Protein AF-A0A938RMY2-F1 (afdb_monomer_lite)

Secondary structure (DSSP, 8-state):
----------------------------TTTTTT--SSSSS-----STT-TT--PPP-PPTT--TT---S-S-SSTTS--TT-----BTTBTTS--SS-TTTBTT-SS-SS--SHHHHHHHHHHHTT-SS--S-GGGSSSSS-PPP-HHHHHHHHHHHT-TT--S--B-----B-SSGGGSPTTEEEETTTTEEEEPTTSB-SSGGGBTTS-EETTEE--TTT-TTSSSSTT-----TTEEEEEETTEEEEEE-SSEE--SS-TTT-S-EETTSTTSSSSTT----PPTTEEEEEETTEEEEEEEPTTEE-SS--SSS-S-EESSTTTTT----PEEEEEEESSSSS-EEEEEEEE-SSEEEEEEEE--SSS---EEEEEEEE--TTEEEEEEEE--TT-EEEEE-SSSEEE-TT-EE-PPTTS-EEEEEEEPP---S--S--S---EEEEEEEEEEEEE---PPEEEEEEESGGG-

Sequence (477 aa):
MAAILSPGRRRILVLLALWLGAGTAHGGPCDLLGGDGDGDGICDDGSASGTVGDLPCSCPAGAPPECIAGCDDNCPWLANPTQLDVGRVGDPDLPDGIGDACQCHDASDDGRGNVLDSVLYARAAASLLPDLAAPGKCRGPGPAACDAGDVASLRAALATPAAPPVATCLASGACTASADCPAGIACDLAEELCAKNAGQACVQNDQCLSNGCCADVCADLETDVANCGACGFGCTNAHGTTSCLASECAPVCTGLWGDCDGHPEDGCDTSLETPSHCGACGVHCGPIPHAAETCAGGTCGISYCHGGWANCNAELGDGCEISLNSCGSAACCTSSALGSVAGDGPGCSAFASQSDRGETCFTAAFREDDSGCAPVAGLIELVAPADVNYNLYLTVPAGVTCQRWTGSFWTASASCASTNGMGIADKVRFVNAESCTPPGPGDLVDQTVSVSVEIRFNNGYGCGNWTLTASGGSGCY

pLDDT: mean 77.62, std 18.22, range [30.53, 97.88]

Radius of gyration: 55.14 Å; chains: 1; bounding box: 109×84×154 Å

Foldseek 3Di:
DDDDDDDDDDDDDDDDDDDDDDDDPPPDPQPPADAPLQPLQWHHRPDPLDPDDDDQFAADPPDDDPDGPDDRALQNNHRDNPNAQCQAQQGQRDGGSRHLRFGACCQQSPNGNDPVSLVVLVCQQVVNDPDTNHQLRLFAADNDRRHPVSSVVSVVSNVDNDDHRDTGNDHFFAACFQVREPPQWTQLNVVNGTAHEFQDFADFQVRHSCSACAPRTHDDCQWDQCAQLHHRLHAAAPAFDWTRHGSDIDADGDFQFDPQVPHRRNHRDDGCFQQCAQLHHRNHLPDFPQFDWTRPRSDIAGPAGHWQFACDPRDRRNHRVDGQAVQVPDDQPPAAEQEEEAFAAAAKDWDGKDWDGHKHKYKYKHKNPDQAQGWRKKKKKKADDQFFFKKKFKDWDPQKWKWWDAQDDIDTDPRQIFRYDRPRMTMMMITRHGDCPPGDRGDPDIDMIMMMMIIGTDGGHDDGIMMITMIHHRNRD

Structure (mmCIF, N/CA/C/O backbone):
data_AF-A0A938RMY2-F1
#
_entry.id   AF-A0A938RMY2-F1
#
loop_
_atom_site.group_PDB
_atom_site.id
_atom_site.type_symbol
_atom_site.label_atom_id
_atom_site.label_alt_id
_atom_site.label_comp_id
_atom_site.label_asym_id
_atom_site.label_entity_id
_atom_site.label_seq_id
_atom_site.pdbx_PDB_ins_code
_atom_site.Cartn_x
_atom_site.Cartn_y
_atom_site.Cartn_z
_atom_site.occupancy
_atom_site.B_iso_or_equiv
_atom_site.auth_seq_id
_atom_site.auth_comp_id
_atom_site.auth_asym_id
_atom_site.auth_atom_id
_atom_site.pdbx_PDB_model_num
ATOM 1 N N . MET A 1 1 ? -42.228 57.138 89.892 1.00 36.44 1 MET A N 1
ATOM 2 C CA . MET A 1 1 ? -43.683 57.385 89.780 1.00 36.44 1 MET A CA 1
ATOM 3 C C . MET A 1 1 ? -44.399 56.067 90.010 1.00 36.44 1 MET A C 1
ATOM 5 O O . MET A 1 1 ? -43.970 55.061 89.466 1.00 36.44 1 MET A O 1
ATOM 9 N N . ALA A 1 2 ? -45.378 56.069 90.910 1.00 35.31 2 ALA A N 1
ATOM 10 C CA . ALA A 1 2 ? -46.100 54.898 91.399 1.00 35.31 2 ALA A CA 1
ATOM 11 C C . ALA A 1 2 ? -47.224 54.437 90.450 1.00 35.31 2 ALA A C 1
ATOM 13 O O . ALA A 1 2 ? -47.779 55.284 89.757 1.00 35.31 2 ALA A O 1
ATOM 14 N N . ALA A 1 3 ? -47.561 53.136 90.499 1.00 34.19 3 ALA A N 1
ATOM 15 C CA . ALA A 1 3 ? -48.898 52.499 90.375 1.00 34.19 3 ALA A CA 1
ATOM 16 C C . ALA A 1 3 ? -48.711 51.031 89.897 1.00 34.19 3 ALA A C 1
ATOM 18 O O . ALA A 1 3 ? -48.125 50.831 88.842 1.00 34.19 3 ALA A O 1
ATOM 19 N N . ILE A 1 4 ? -48.924 49.964 90.688 1.00 37.88 4 ILE A N 1
ATOM 20 C CA . ILE A 1 4 ? -50.155 49.370 91.278 1.00 37.88 4 ILE A CA 1
ATOM 21 C C . ILE A 1 4 ? -50.743 48.236 90.392 1.00 37.88 4 ILE A C 1
ATOM 23 O O . ILE A 1 4 ? -51.273 48.527 89.329 1.00 37.88 4 ILE A O 1
ATOM 27 N N . LEU A 1 5 ? -50.701 46.996 90.943 1.00 33.34 5 LEU A N 1
ATOM 28 C CA . LEU A 1 5 ? -51.589 45.804 90.772 1.00 33.34 5 LEU A CA 1
ATOM 29 C C . LEU A 1 5 ? -51.667 45.161 89.358 1.00 33.34 5 LEU A C 1
ATOM 31 O O . LEU A 1 5 ? -51.777 45.865 88.373 1.00 33.34 5 LEU A O 1
ATOM 35 N N . SER A 1 6 ? -51.658 43.844 89.097 1.00 34.09 6 SER A N 1
ATOM 36 C CA . SER A 1 6 ? -52.100 42.622 89.801 1.00 34.09 6 SER A CA 1
ATOM 37 C C . SER A 1 6 ? -51.677 41.363 88.978 1.00 34.09 6 SER A C 1
ATOM 39 O O . SER A 1 6 ? -51.124 41.526 87.893 1.00 34.09 6 SER A O 1
ATOM 41 N N . PRO A 1 7 ? -51.888 40.110 89.449 1.00 49.94 7 PRO A N 1
ATOM 42 C CA . PRO A 1 7 ? -50.983 38.981 89.203 1.00 49.94 7 PRO A CA 1
ATOM 43 C C . PRO A 1 7 ? -51.453 37.971 88.138 1.00 49.94 7 PRO A C 1
ATOM 45 O O . PRO A 1 7 ? -52.642 37.699 87.998 1.00 49.94 7 PRO A O 1
ATOM 48 N N . GLY A 1 8 ? -50.508 37.311 87.461 1.00 35.19 8 GLY A N 1
ATOM 49 C CA . GLY A 1 8 ? -50.802 36.107 86.681 1.00 35.19 8 GLY A CA 1
ATOM 50 C C . GLY A 1 8 ? -49.629 35.609 85.837 1.00 35.19 8 GLY A C 1
ATOM 51 O O . GLY A 1 8 ? -49.133 36.337 84.989 1.00 35.19 8 GLY A O 1
ATOM 52 N N . ARG A 1 9 ? -49.282 34.325 86.019 1.00 35.19 9 ARG A N 1
ATOM 53 C CA . ARG A 1 9 ? -48.373 33.484 85.206 1.00 35.19 9 ARG A CA 1
ATOM 54 C C . ARG A 1 9 ? -46.876 33.596 85.521 1.00 35.19 9 ARG A C 1
ATOM 56 O O . ARG A 1 9 ? -46.133 34.352 84.911 1.00 35.19 9 ARG A O 1
ATOM 63 N N . ARG A 1 10 ? -46.406 32.720 86.418 1.00 32.88 10 ARG A N 1
ATOM 64 C CA . ARG A 1 10 ? -44.991 32.330 86.470 1.00 32.88 10 ARG A CA 1
ATOM 65 C C . ARG A 1 10 ? -44.716 31.340 85.337 1.00 32.88 10 ARG A C 1
ATOM 67 O O . ARG A 1 10 ? -45.159 30.198 85.398 1.00 32.88 10 ARG A O 1
ATOM 74 N N . ARG A 1 11 ? -43.966 31.777 84.327 1.00 36.78 11 ARG A N 1
ATOM 75 C CA . ARG A 1 11 ? -43.097 30.907 83.534 1.00 36.78 11 ARG A CA 1
ATOM 76 C C . ARG A 1 11 ? -41.657 31.369 83.751 1.00 36.78 11 ARG A C 1
ATOM 78 O O . ARG A 1 11 ? -41.362 32.534 83.531 1.00 36.78 11 ARG A O 1
ATOM 85 N N . ILE A 1 12 ? -40.830 30.395 84.132 1.00 36.03 12 ILE A N 1
ATOM 86 C CA . ILE A 1 12 ? -39.421 30.244 83.757 1.00 36.03 12 ILE A CA 1
ATOM 87 C C . ILE A 1 12 ? -38.434 31.219 84.426 1.00 36.03 12 ILE A C 1
ATOM 89 O O . ILE A 1 12 ? -38.373 32.399 84.101 1.00 36.03 12 ILE A O 1
ATOM 93 N N . LEU A 1 13 ? -37.572 30.667 85.288 1.00 30.53 13 LEU A N 1
ATOM 94 C CA . LEU A 1 13 ? -36.217 31.182 85.466 1.00 30.53 13 LEU A CA 1
ATOM 95 C C . LEU A 1 13 ? -35.256 30.139 84.886 1.00 30.53 13 LEU A C 1
ATOM 97 O O . LEU A 1 13 ? -35.052 29.073 85.462 1.00 30.53 13 LEU A O 1
ATOM 101 N N . VAL A 1 14 ? -34.742 30.456 83.700 1.00 33.69 14 VAL A N 1
ATOM 102 C CA . VAL A 1 14 ? -33.579 29.821 83.084 1.00 33.69 14 VAL A CA 1
ATOM 103 C C . VAL A 1 14 ? -32.361 30.202 83.923 1.00 33.69 14 VAL A C 1
ATOM 105 O O . VAL A 1 14 ? -32.101 31.389 84.114 1.00 33.69 14 VAL A O 1
ATOM 108 N N . LEU A 1 15 ? -31.606 29.215 84.398 1.00 34.75 15 LEU A N 1
ATOM 109 C CA . LEU A 1 15 ? -30.207 29.410 84.763 1.00 34.75 15 LEU A CA 1
ATOM 110 C C . LEU A 1 15 ? -29.370 28.952 83.571 1.00 34.75 15 LEU A C 1
ATOM 112 O O . LEU A 1 15 ? -29.216 27.761 83.320 1.00 34.75 15 LEU A O 1
ATOM 116 N N . LEU A 1 16 ? -28.895 29.942 82.811 1.00 33.47 16 LEU A N 1
ATOM 117 C CA . LEU A 1 16 ? -27.829 29.784 81.834 1.00 33.47 16 LEU A CA 1
ATOM 118 C C . LEU A 1 16 ? -26.563 29.336 82.571 1.00 33.47 16 LEU A C 1
ATOM 120 O O . LEU A 1 16 ? -26.047 30.075 83.410 1.00 33.47 16 LEU A O 1
ATOM 124 N N . ALA A 1 17 ? -26.019 28.190 82.179 1.00 33.41 17 ALA A N 1
ATOM 125 C CA . ALA A 1 17 ? -24.586 27.957 82.226 1.00 33.41 17 ALA A CA 1
ATOM 126 C C . ALA A 1 17 ? -24.102 27.910 80.773 1.00 33.41 17 ALA A C 1
ATOM 128 O O . ALA A 1 17 ? -24.421 26.987 80.028 1.00 33.41 17 ALA A O 1
ATOM 129 N N . LEU A 1 18 ? -23.391 28.963 80.363 1.00 34.62 18 LEU A N 1
ATOM 130 C CA . LEU A 1 18 ? -22.574 28.946 79.158 1.00 34.62 18 LEU A CA 1
ATOM 131 C C . LEU A 1 18 ? -21.463 27.910 79.343 1.00 34.62 18 LEU A C 1
ATOM 133 O O . LEU A 1 18 ? -20.702 28.011 80.305 1.00 34.62 18 LEU A O 1
ATOM 137 N N . TRP A 1 19 ? -21.289 27.025 78.366 1.00 30.80 19 TRP A N 1
ATOM 138 C CA . TRP A 1 19 ? -19.960 26.549 78.010 1.00 30.80 19 TRP A CA 1
ATOM 139 C C . TRP A 1 19 ? -19.817 26.489 76.492 1.00 30.80 19 TRP A C 1
ATOM 141 O O . TRP A 1 19 ? -20.725 26.081 75.771 1.00 30.80 19 TRP A O 1
ATOM 151 N N . LEU A 1 20 ? -18.693 27.040 76.044 1.00 34.53 20 LEU A N 1
ATOM 152 C CA . LEU A 1 20 ? -18.289 27.242 74.664 1.00 34.53 20 LEU A CA 1
ATOM 153 C C . LEU A 1 20 ? -18.069 25.912 73.945 1.00 34.53 20 LEU A C 1
ATOM 155 O O . LEU A 1 20 ? -17.573 24.953 74.530 1.00 34.53 20 LEU A O 1
ATOM 159 N N . GLY A 1 21 ? -18.364 25.919 72.645 1.00 41.84 21 GLY A N 1
ATOM 160 C CA . GLY A 1 21 ? -17.899 24.901 71.722 1.00 41.84 21 GLY A CA 1
ATOM 161 C C . GLY A 1 21 ? -16.374 24.805 71.728 1.00 41.84 21 GLY A C 1
ATOM 162 O O . GLY A 1 21 ? -15.668 25.762 71.417 1.00 41.84 21 GLY A O 1
ATOM 163 N N . ALA A 1 22 ? -15.902 23.611 72.043 1.00 34.72 22 ALA A N 1
ATOM 164 C CA . ALA A 1 22 ? -14.701 23.018 71.495 1.00 34.72 22 ALA A CA 1
ATOM 165 C C . ALA A 1 22 ? -15.103 21.583 71.149 1.00 34.72 22 ALA A C 1
ATOM 167 O O . ALA A 1 22 ? -15.713 20.907 71.977 1.00 34.72 22 ALA A O 1
ATOM 168 N N . GLY A 1 23 ? -14.843 21.160 69.912 1.00 41.19 23 GLY A N 1
ATOM 169 C CA . GLY A 1 23 ? -15.117 19.799 69.475 1.00 41.19 23 GLY A CA 1
ATOM 170 C C . GLY A 1 23 ? -14.395 18.819 70.388 1.00 41.19 23 GLY A C 1
ATOM 171 O O . GLY A 1 23 ? -13.168 18.756 70.395 1.00 41.19 23 GLY A O 1
ATOM 172 N N . THR A 1 24 ? -15.159 18.074 71.173 1.00 32.16 24 THR A N 1
ATOM 173 C CA . THR A 1 24 ? -14.698 16.818 71.735 1.00 32.16 24 THR A CA 1
ATOM 174 C C . THR A 1 24 ? -15.066 15.747 70.725 1.00 32.16 24 THR A C 1
ATOM 176 O O . THR A 1 24 ? -16.244 15.470 70.489 1.00 32.16 24 THR A O 1
ATOM 179 N N . ALA A 1 25 ? -14.035 15.171 70.107 1.00 39.41 25 ALA A N 1
ATOM 180 C CA . ALA A 1 25 ? -14.084 13.786 69.680 1.00 39.41 25 ALA A CA 1
ATOM 181 C C . ALA A 1 25 ? -14.622 12.984 70.874 1.00 39.41 25 ALA A C 1
ATOM 183 O O . ALA A 1 25 ? -13.937 12.838 71.887 1.00 39.41 25 ALA A O 1
ATOM 184 N N . HIS A 1 26 ? -15.896 12.606 70.813 1.00 31.86 26 HIS A N 1
ATOM 185 C CA . HIS A 1 26 ? -16.456 11.646 71.743 1.00 31.86 26 HIS A CA 1
ATOM 186 C C . HIS A 1 26 ? -16.104 10.287 71.168 1.00 31.86 26 HIS A C 1
ATOM 188 O O . HIS A 1 26 ? -16.822 9.768 70.321 1.00 31.86 26 HIS A O 1
ATOM 194 N N . GLY A 1 27 ? -14.974 9.755 71.628 1.00 40.28 27 GLY A N 1
ATOM 195 C CA . GLY A 1 27 ? -14.843 8.317 71.761 1.00 40.28 27 GLY A CA 1
ATOM 196 C C . GLY A 1 27 ? -16.042 7.819 72.556 1.00 40.28 27 GLY A C 1
ATOM 197 O O . GLY A 1 27 ? -16.184 8.143 73.741 1.00 40.28 27 GLY A O 1
ATOM 198 N N . GLY A 1 28 ? -16.969 7.161 71.863 1.00 48.75 28 GLY A N 1
ATOM 199 C CA . GLY A 1 28 ? -18.045 6.402 72.482 1.00 48.75 28 GLY A CA 1
ATOM 200 C C . GLY A 1 28 ? -17.489 5.146 73.169 1.00 48.75 28 GLY A C 1
ATOM 201 O O . GLY A 1 28 ? -16.284 4.896 73.124 1.00 48.75 28 GLY A O 1
ATOM 202 N N . PRO A 1 29 ? -18.341 4.332 73.812 1.00 53.81 29 PRO A N 1
ATOM 203 C CA . PRO A 1 29 ? -17.927 3.160 74.595 1.00 53.81 29 PRO A CA 1
ATOM 204 C C . PRO A 1 29 ? -17.116 2.108 73.813 1.00 53.81 29 PRO A C 1
ATOM 206 O O . PRO A 1 29 ? -16.476 1.266 74.439 1.00 53.81 29 PRO A O 1
ATOM 209 N N . CYS A 1 30 ? -17.126 2.162 72.477 1.00 54.09 30 CYS A N 1
ATOM 210 C CA . CYS A 1 30 ? -16.560 1.147 71.586 1.00 54.09 30 CYS A CA 1
ATOM 211 C C . CYS A 1 30 ? -15.071 1.348 71.224 1.00 54.09 30 CYS A C 1
ATOM 213 O O . CYS A 1 30 ? -14.484 0.492 70.567 1.00 54.09 30 CYS A O 1
ATOM 215 N N . ASP A 1 31 ? -14.417 2.418 71.698 1.00 54.34 31 ASP A N 1
ATOM 216 C CA . ASP A 1 31 ? -13.009 2.753 71.382 1.00 54.34 31 ASP A CA 1
ATOM 217 C C . ASP A 1 31 ? -11.965 1.705 71.848 1.00 54.34 31 ASP A C 1
ATOM 219 O O . ASP A 1 31 ? -10.776 1.833 71.549 1.00 54.34 31 ASP A O 1
ATOM 223 N N . LEU A 1 32 ? -12.377 0.674 72.597 1.00 48.69 32 LEU A N 1
ATOM 224 C CA . LEU A 1 32 ? -11.497 -0.374 73.132 1.00 48.69 32 LEU A CA 1
ATOM 225 C C . LEU A 1 32 ? -11.820 -1.797 72.636 1.00 48.69 32 LEU A C 1
ATOM 227 O O . LEU A 1 32 ? -11.118 -2.717 73.055 1.00 48.69 32 LEU A O 1
ATOM 231 N N . LEU A 1 33 ? -12.840 -1.986 71.783 1.00 51.50 33 LEU A N 1
ATOM 232 C CA . LEU A 1 33 ? -13.365 -3.322 71.437 1.00 51.50 33 LEU A CA 1
ATOM 233 C C . LEU A 1 33 ? -13.331 -3.686 69.943 1.00 51.50 33 LEU A C 1
ATOM 235 O O . LEU A 1 33 ? -13.163 -4.859 69.641 1.00 51.50 33 LEU A O 1
ATOM 239 N N . GLY A 1 34 ? -13.332 -2.727 69.018 1.00 54.81 34 GLY A N 1
ATOM 240 C CA . GLY A 1 34 ? -13.266 -3.053 67.584 1.00 54.81 34 GLY A CA 1
ATOM 241 C C . GLY A 1 34 ? -13.822 -1.968 66.671 1.00 54.81 34 GLY A C 1
ATOM 242 O O . GLY A 1 34 ? -13.344 -1.821 65.550 1.00 54.81 34 GLY A O 1
ATOM 243 N N . GLY A 1 35 ? -14.721 -1.138 67.200 1.00 59.66 35 GLY A N 1
ATOM 244 C CA . GLY A 1 35 ? -15.476 -0.154 66.431 1.00 59.66 35 GLY A CA 1
ATOM 245 C C . GLY A 1 35 ? -16.972 -0.455 66.507 1.00 59.66 35 GLY A C 1
ATOM 246 O O . GLY A 1 35 ? -17.384 -1.296 67.297 1.00 59.66 35 GLY A O 1
ATOM 247 N N . ASP A 1 36 ? -17.751 0.309 65.755 1.00 57.16 36 ASP A N 1
ATOM 248 C CA . ASP A 1 36 ? -19.144 0.046 65.376 1.00 57.16 36 ASP A CA 1
ATOM 249 C C . ASP A 1 36 ? -19.108 0.180 63.845 1.00 57.16 36 ASP A C 1
ATOM 251 O O . ASP A 1 36 ? -19.079 1.298 63.310 1.00 57.16 36 ASP A O 1
ATOM 255 N N . GLY A 1 37 ? -18.815 -0.936 63.170 1.00 52.16 37 GLY A N 1
ATOM 256 C CA . GLY A 1 37 ? -18.405 -0.963 61.765 1.00 52.16 37 GLY A CA 1
ATOM 257 C C . GLY A 1 37 ? -19.493 -0.537 60.778 1.00 52.16 37 GLY A C 1
ATOM 258 O O . GLY A 1 37 ? -19.170 0.019 59.722 1.00 52.16 37 GLY A O 1
ATOM 259 N N . ASP A 1 38 ? -20.760 -0.756 61.118 1.00 53.97 38 ASP A N 1
ATOM 260 C CA . ASP A 1 38 ? -21.934 -0.442 60.302 1.00 53.97 38 ASP A CA 1
ATOM 261 C C . ASP A 1 38 ? -22.772 0.731 60.856 1.00 53.97 38 ASP A C 1
ATOM 263 O O . ASP A 1 38 ? -23.611 1.284 60.136 1.00 53.97 38 ASP A O 1
ATOM 267 N N . GLY A 1 39 ? -22.448 1.224 62.054 1.00 52.41 39 GLY A N 1
ATOM 268 C CA . GLY A 1 39 ? -22.994 2.449 62.636 1.00 52.41 39 GLY A CA 1
ATOM 269 C C . GLY A 1 39 ? -24.364 2.256 63.279 1.00 52.41 39 GLY A C 1
ATOM 270 O O . GLY A 1 39 ? -25.152 3.212 63.333 1.00 52.41 39 GLY A O 1
ATOM 271 N N . ASP A 1 40 ? -24.674 1.035 63.701 1.00 54.16 40 ASP A N 1
ATOM 272 C CA . ASP A 1 40 ? -25.982 0.621 64.193 1.00 54.16 40 ASP A CA 1
ATOM 273 C C . ASP A 1 40 ? -26.161 0.874 65.714 1.00 54.16 40 ASP A C 1
ATOM 275 O O . ASP A 1 40 ? -27.286 0.909 66.234 1.00 54.16 40 ASP A O 1
ATOM 279 N N . GLY A 1 41 ? -25.061 1.190 66.408 1.00 56.25 41 GLY A N 1
ATOM 280 C CA . GLY A 1 41 ? -25.013 1.504 67.832 1.00 56.25 41 GLY A CA 1
ATOM 281 C C . GLY A 1 41 ? -24.593 0.346 68.743 1.00 56.25 41 GLY A C 1
ATOM 282 O O . GLY A 1 41 ? -24.631 0.534 69.968 1.00 56.25 41 GLY A O 1
ATOM 283 N N . ILE A 1 42 ? -24.184 -0.800 68.192 1.00 60.66 42 ILE A N 1
ATOM 284 C CA . ILE A 1 42 ? -23.609 -1.952 68.898 1.00 60.66 42 ILE A CA 1
ATOM 285 C C . ILE A 1 42 ? -22.091 -2.008 68.644 1.00 60.66 42 ILE A C 1
ATOM 287 O O . ILE A 1 42 ? -21.599 -1.648 67.583 1.00 60.66 42 ILE A O 1
ATOM 291 N N . CYS A 1 43 ? -21.301 -2.369 69.662 1.00 60.75 43 CYS A N 1
ATOM 292 C CA . CYS A 1 43 ? -19.841 -2.424 69.520 1.00 60.75 43 CYS A CA 1
ATOM 293 C C . CYS A 1 43 ? -19.398 -3.796 68.992 1.00 60.75 43 CYS A C 1
ATOM 295 O O . CYS A 1 43 ? -19.756 -4.800 69.602 1.00 60.75 43 CYS A O 1
ATOM 297 N N . ASP A 1 44 ? -18.512 -3.826 67.997 1.00 59.03 44 ASP A N 1
ATOM 298 C CA . ASP A 1 44 ? -17.818 -5.037 67.545 1.00 59.03 44 ASP A CA 1
ATOM 299 C C . ASP A 1 44 ? -16.925 -5.571 68.692 1.00 59.03 44 ASP A C 1
ATOM 301 O O . ASP A 1 44 ? -16.005 -4.862 69.114 1.00 59.03 44 ASP A O 1
ATOM 305 N N . ASP A 1 45 ? -17.155 -6.777 69.243 1.00 52.75 45 ASP A N 1
ATOM 306 C CA . ASP A 1 45 ? -16.390 -7.290 70.405 1.00 52.75 45 ASP A CA 1
ATOM 307 C C . ASP A 1 45 ? -15.038 -7.956 70.075 1.00 52.75 45 ASP A C 1
ATOM 309 O O . ASP A 1 45 ? -14.304 -8.396 70.972 1.00 52.75 45 ASP A O 1
ATOM 313 N N . GLY A 1 46 ? -14.671 -8.021 68.794 1.00 50.47 46 GLY A N 1
ATOM 314 C CA . GLY A 1 46 ? -13.391 -8.567 68.345 1.00 50.47 46 GLY A CA 1
ATOM 315 C C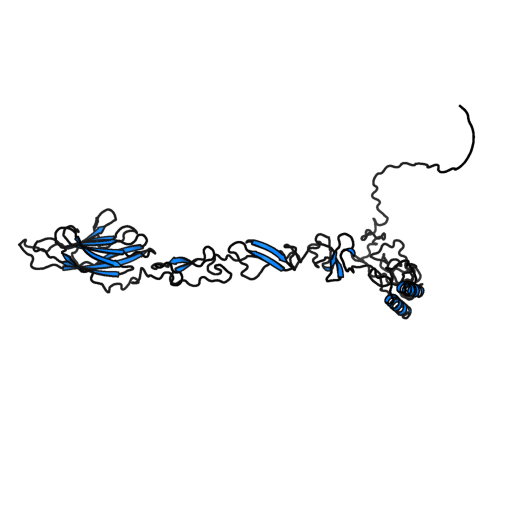 . GLY A 1 46 ? -13.263 -10.093 68.460 1.00 50.47 46 GLY A C 1
ATOM 316 O O . GLY A 1 46 ? -12.153 -10.623 68.304 1.00 50.47 46 GLY A O 1
ATOM 317 N N . SER A 1 47 ? -14.355 -10.832 68.691 1.00 50.16 47 SER A N 1
ATOM 318 C CA . SER A 1 47 ? -14.419 -12.245 68.313 1.00 50.16 47 SER A CA 1
ATOM 319 C C . SER A 1 47 ? -14.310 -12.365 66.781 1.00 50.16 47 SER A C 1
ATOM 321 O O . SER A 1 47 ? -14.548 -11.417 66.041 1.00 50.16 47 SER A O 1
ATOM 323 N N . ALA A 1 48 ? -13.822 -13.489 66.252 1.00 43.09 48 ALA A N 1
ATOM 324 C CA . ALA A 1 48 ? -13.533 -13.645 64.820 1.00 43.09 48 ALA A CA 1
ATOM 325 C C . ALA A 1 48 ? -14.799 -13.752 63.930 1.00 43.09 48 ALA A C 1
ATOM 327 O O . ALA A 1 48 ? -14.835 -14.599 63.038 1.00 43.09 48 ALA A O 1
ATOM 328 N N . SER A 1 49 ? -15.818 -12.920 64.167 1.00 49.94 49 SER A N 1
ATOM 329 C CA . SER A 1 49 ? -16.963 -12.705 63.278 1.00 49.94 49 SER A CA 1
ATOM 330 C C . SER A 1 49 ? -16.546 -11.992 61.982 1.00 49.94 49 SER A C 1
ATOM 332 O O . SER A 1 49 ? -17.145 -12.229 60.945 1.00 49.94 49 SER A O 1
ATOM 334 N N . GLY A 1 50 ? -15.407 -11.285 61.968 1.00 37.41 50 GLY A N 1
ATOM 335 C CA . GLY A 1 50 ? -14.804 -10.724 60.755 1.00 37.41 50 GLY A CA 1
ATOM 336 C C . GLY A 1 50 ? -15.524 -9.470 60.262 1.00 37.41 50 GLY A C 1
ATOM 337 O O . GLY A 1 50 ? -16.625 -9.158 60.675 1.00 37.41 50 GLY A O 1
ATOM 338 N N . THR A 1 51 ? -14.921 -8.750 59.319 1.00 45.97 51 THR A N 1
ATOM 339 C CA . THR A 1 51 ? -15.529 -7.587 58.641 1.00 45.97 51 THR A CA 1
ATOM 340 C C . THR A 1 51 ? -16.764 -7.934 57.781 1.00 45.97 51 THR A C 1
ATOM 342 O O . THR A 1 51 ? -17.248 -7.089 57.035 1.00 45.97 51 THR A O 1
ATOM 345 N N . VAL A 1 52 ? -17.246 -9.181 57.886 1.00 47.25 52 VAL A N 1
ATOM 346 C CA . VAL A 1 52 ? -18.549 -9.725 57.481 1.00 47.25 52 VAL A CA 1
ATOM 347 C C . VAL A 1 52 ? -18.878 -10.854 58.484 1.00 47.25 52 VAL A C 1
ATOM 349 O O . VAL A 1 52 ? -18.772 -12.040 58.162 1.00 47.25 52 VAL A O 1
ATOM 352 N N . GLY A 1 53 ? -19.173 -10.474 59.726 1.00 40.44 53 GLY A N 1
ATOM 353 C CA . GLY A 1 53 ? -20.060 -11.196 60.644 1.00 40.44 53 GLY A CA 1
ATOM 354 C C . GLY A 1 53 ? -21.449 -10.587 60.455 1.00 40.44 53 GLY A C 1
ATOM 355 O O . GLY A 1 53 ? -21.542 -9.435 60.071 1.00 40.44 53 GLY A O 1
ATOM 356 N N . ASP A 1 54 ? -22.572 -11.285 60.534 1.00 50.69 54 ASP A N 1
ATOM 357 C CA . ASP A 1 54 ? -22.905 -12.200 61.608 1.00 50.69 54 ASP A CA 1
ATOM 358 C C . ASP A 1 54 ? -23.828 -13.309 61.105 1.00 50.69 54 ASP A C 1
ATOM 360 O O . ASP A 1 54 ? -24.799 -13.092 60.373 1.00 50.69 54 ASP A O 1
ATOM 364 N N . LEU A 1 55 ? -23.532 -14.545 61.507 1.00 49.66 55 LEU A N 1
ATOM 365 C CA . LEU A 1 55 ? -24.554 -15.584 61.468 1.00 49.66 55 LEU A CA 1
ATOM 366 C C . LEU A 1 55 ? -25.692 -15.171 62.417 1.00 49.66 55 LEU A C 1
ATOM 368 O O . LEU A 1 55 ? -25.389 -14.641 63.486 1.00 49.66 55 LEU A O 1
ATOM 372 N N . PRO A 1 56 ? -26.966 -15.463 62.081 1.00 52.19 56 PRO A N 1
ATOM 373 C CA . PRO A 1 56 ? -28.078 -15.249 62.998 1.00 52.19 56 PRO A CA 1
ATOM 374 C C . PRO A 1 56 ? -27.736 -15.828 64.365 1.00 52.19 56 PRO A C 1
ATOM 376 O O . PRO A 1 56 ? -27.221 -16.955 64.445 1.00 52.19 56 PRO A O 1
ATOM 379 N N . CYS A 1 57 ? -28.011 -15.069 65.423 1.00 59.34 57 CYS A N 1
ATOM 380 C CA . CYS A 1 57 ? -27.757 -15.549 66.763 1.00 59.34 57 CYS A CA 1
ATOM 381 C C . CYS A 1 57 ? -28.486 -16.880 66.965 1.00 59.34 57 CYS A C 1
ATOM 383 O O . CYS A 1 57 ? -29.626 -17.062 66.552 1.00 59.34 57 CYS A O 1
ATOM 385 N N . SER A 1 58 ? -27.783 -17.873 67.513 1.00 58.56 58 SER A N 1
ATOM 386 C CA . SER A 1 58 ? -28.335 -19.221 67.657 1.00 58.56 58 SER A CA 1
ATOM 387 C C . SER A 1 58 ? -28.565 -19.546 69.127 1.00 58.56 58 SER A C 1
ATOM 389 O O . SER A 1 58 ? -27.658 -19.428 69.951 1.00 58.56 58 SER A O 1
ATOM 391 N N . CYS A 1 59 ? -29.781 -19.973 69.473 1.00 59.47 59 CYS A N 1
ATOM 392 C CA . CYS A 1 59 ? -30.113 -20.375 70.839 1.00 59.47 59 CYS A CA 1
ATOM 393 C C . CYS A 1 59 ? -29.939 -21.895 71.035 1.00 59.47 59 CYS A C 1
ATOM 395 O O . CYS A 1 59 ? -30.450 -22.694 70.240 1.00 59.47 59 CYS A O 1
ATOM 397 N N . PRO A 1 60 ? -29.286 -22.351 72.123 1.00 60.22 60 PRO A N 1
ATOM 398 C CA . PRO A 1 60 ? -29.346 -23.746 72.545 1.00 60.22 60 PRO A CA 1
ATOM 399 C C . PRO A 1 60 ? -30.779 -24.162 72.904 1.00 60.22 60 PRO A C 1
ATOM 401 O O . PRO A 1 60 ? -31.563 -23.376 73.438 1.00 60.22 60 PRO A O 1
ATOM 404 N N . ALA A 1 61 ? -31.117 -25.433 72.681 1.00 55.75 61 ALA A N 1
ATOM 405 C CA . ALA A 1 61 ? -32.440 -25.956 73.018 1.00 55.75 61 ALA A CA 1
ATOM 406 C C . ALA A 1 61 ? -32.737 -25.832 74.532 1.00 55.75 61 ALA A C 1
ATOM 408 O O . ALA A 1 61 ? -32.084 -26.486 75.347 1.00 55.75 61 ALA A O 1
ATOM 409 N N . GLY A 1 62 ? -33.756 -25.034 74.890 1.00 57.94 62 GLY A N 1
ATOM 410 C CA . GLY A 1 62 ? -34.247 -24.851 76.266 1.00 57.94 62 GLY A CA 1
ATOM 411 C C . GLY A 1 62 ? -33.800 -23.572 76.995 1.00 57.94 62 GLY A C 1
ATOM 412 O O . GLY A 1 62 ? -33.839 -23.558 78.226 1.00 57.94 62 GLY A O 1
ATOM 413 N N . ALA A 1 63 ? -33.358 -22.529 76.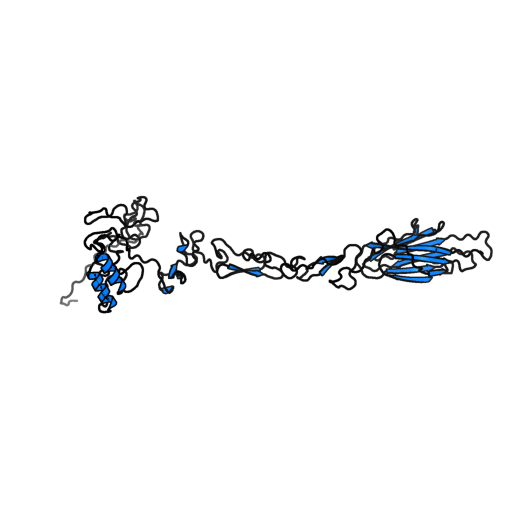285 1.00 56.28 63 ALA A N 1
ATOM 414 C CA . ALA A 1 63 ? -32.860 -21.284 76.883 1.00 56.28 63 ALA A CA 1
ATOM 415 C C . ALA A 1 63 ? -33.981 -20.301 77.361 1.00 56.28 63 ALA A C 1
ATOM 417 O O . ALA A 1 63 ? -34.954 -20.110 76.637 1.00 56.28 63 ALA A O 1
ATOM 418 N N . PRO A 1 64 ? -33.867 -19.692 78.569 1.00 53.84 64 PRO A N 1
ATOM 419 C CA . PRO A 1 64 ? -34.682 -18.563 79.088 1.00 53.84 64 PRO A CA 1
ATOM 420 C C . PRO A 1 64 ? -34.198 -17.144 78.642 1.00 53.84 64 PRO A C 1
ATOM 422 O O . PRO A 1 64 ? -33.232 -17.064 77.884 1.00 53.84 64 PRO A O 1
ATOM 425 N N . PRO A 1 65 ? -34.833 -16.032 79.096 1.00 46.56 65 PRO A N 1
ATOM 426 C CA . PRO A 1 65 ? -35.287 -14.893 78.272 1.00 46.56 65 PRO A CA 1
ATOM 427 C C . PRO A 1 65 ? -34.247 -13.825 77.870 1.00 46.56 65 PRO A C 1
ATOM 429 O O . PRO A 1 65 ? -34.616 -12.690 77.590 1.00 46.56 65 PRO A O 1
ATOM 432 N N . GLU A 1 66 ? -32.965 -14.163 77.790 1.00 52.50 66 GLU A N 1
ATOM 433 C CA . GLU A 1 66 ? -31.922 -13.231 77.329 1.00 52.50 66 GLU A CA 1
ATOM 434 C C . GLU A 1 66 ? -30.893 -13.907 76.404 1.00 52.50 66 GLU A C 1
ATOM 436 O O . GLU A 1 66 ? -29.716 -13.553 76.392 1.00 52.50 66 GLU A O 1
ATOM 441 N N . CYS A 1 67 ? -31.293 -14.953 75.677 1.00 51.81 67 CYS A N 1
ATOM 442 C CA . CYS A 1 67 ? -30.335 -15.805 74.979 1.00 51.81 67 CYS A CA 1
ATOM 443 C C . CYS A 1 67 ? -29.775 -15.184 73.687 1.00 51.81 67 CYS A C 1
ATOM 445 O O . CYS A 1 67 ? -30.446 -15.176 72.664 1.00 51.81 67 CYS A O 1
ATOM 447 N N . ILE A 1 68 ? -28.478 -14.862 73.708 1.00 54.78 68 ILE A N 1
ATOM 448 C CA . ILE A 1 68 ? -27.584 -14.723 72.548 1.00 54.78 68 ILE A CA 1
ATOM 449 C C . ILE A 1 68 ? -26.394 -15.677 72.777 1.00 54.78 68 ILE A C 1
ATOM 451 O O . ILE A 1 68 ? -25.856 -15.721 73.886 1.00 54.78 68 ILE A O 1
ATOM 455 N N . ALA A 1 69 ? -25.965 -16.470 71.784 1.00 52.44 69 ALA A N 1
ATOM 456 C CA . ALA A 1 69 ? -24.725 -17.248 71.901 1.00 52.44 69 ALA A CA 1
ATOM 457 C C . ALA A 1 69 ? -23.825 -17.105 70.661 1.00 52.44 69 ALA A C 1
ATOM 459 O O . ALA A 1 69 ? -24.071 -17.734 69.633 1.00 52.44 69 ALA A O 1
ATOM 460 N N . GLY A 1 70 ? -22.739 -16.336 70.827 1.00 52.47 70 GLY A N 1
ATOM 461 C CA . GLY A 1 70 ? -21.600 -16.235 69.903 1.00 52.47 70 GLY A CA 1
ATOM 462 C C . GLY A 1 70 ? -21.601 -15.068 68.902 1.00 52.47 70 GLY A C 1
ATOM 463 O O . GLY A 1 70 ? -20.782 -15.114 67.991 1.00 52.47 70 GLY A O 1
ATOM 464 N N . CYS A 1 71 ? -22.487 -14.082 69.056 1.00 57.19 71 CYS A N 1
ATOM 465 C CA . CYS A 1 71 ? -22.661 -12.864 68.240 1.00 57.19 71 CYS A CA 1
ATOM 466 C C . CYS A 1 71 ? -23.017 -11.700 69.184 1.00 57.19 71 CYS A C 1
ATOM 468 O O . CYS A 1 71 ? -23.540 -11.967 70.270 1.00 57.19 71 CYS A O 1
ATOM 470 N N . ASP A 1 72 ? -22.769 -10.453 68.782 1.00 62.72 72 ASP A N 1
ATOM 471 C CA . ASP A 1 72 ? -23.137 -9.257 69.562 1.00 62.72 72 ASP A CA 1
ATOM 472 C C . ASP A 1 72 ? -24.417 -8.574 69.058 1.00 62.72 72 ASP A C 1
ATOM 474 O O . ASP A 1 72 ? -25.044 -7.843 69.827 1.00 62.72 72 ASP A O 1
ATOM 478 N N . ASP A 1 73 ? -24.822 -8.854 67.811 1.00 67.50 73 ASP A N 1
ATOM 479 C CA . ASP A 1 73 ? -25.983 -8.250 67.158 1.00 67.50 73 ASP A CA 1
ATOM 480 C C . ASP A 1 73 ? -27.003 -9.289 66.633 1.00 67.50 73 ASP A C 1
ATOM 482 O O . ASP A 1 73 ? -26.709 -10.129 65.778 1.00 67.50 73 ASP A O 1
ATOM 486 N N . ASN A 1 74 ? -28.236 -9.234 67.153 1.00 71.44 74 ASN A N 1
ATOM 487 C CA . ASN A 1 74 ? -29.378 -10.044 66.726 1.00 71.44 74 ASN A CA 1
ATOM 488 C C . ASN A 1 74 ? -30.214 -9.412 65.593 1.00 71.44 74 ASN A C 1
ATOM 490 O O . ASN A 1 74 ? -31.148 -10.058 65.108 1.00 71.44 74 ASN A O 1
ATOM 494 N N . CYS A 1 75 ? -29.863 -8.209 65.120 1.00 71.88 75 CYS A N 1
ATOM 495 C CA . CYS A 1 75 ? -30.332 -7.609 63.871 1.00 71.88 75 CYS A CA 1
ATOM 496 C C . CYS A 1 75 ? -29.177 -6.977 63.073 1.00 71.88 75 CYS A C 1
ATOM 498 O O . CYS A 1 75 ? -29.175 -5.757 62.928 1.00 71.88 75 CYS A O 1
ATOM 500 N N . PRO A 1 76 ? -28.339 -7.801 62.399 1.00 64.31 76 PRO A N 1
ATOM 501 C CA . PRO A 1 76 ? -27.014 -7.440 61.841 1.00 64.31 76 PRO A CA 1
ATOM 502 C C . PRO A 1 76 ? -26.942 -6.304 60.813 1.00 64.31 76 PRO A C 1
ATOM 504 O O . PRO A 1 76 ? -25.929 -6.088 60.161 1.00 64.31 76 PRO A O 1
ATOM 507 N N . TRP A 1 77 ? -28.076 -5.700 60.498 1.00 58.41 77 TRP A N 1
ATOM 508 C CA . TRP A 1 77 ? -28.226 -4.740 59.420 1.00 58.41 77 TRP A CA 1
ATOM 509 C C . TRP A 1 77 ? -29.264 -3.659 59.770 1.00 58.41 77 TRP A C 1
ATOM 511 O O . TRP A 1 77 ? -29.693 -2.899 58.895 1.00 58.41 77 TRP A O 1
ATOM 521 N N . LEU A 1 78 ? -29.760 -3.634 61.014 1.00 66.00 78 LEU A N 1
ATOM 522 C CA . LEU A 1 78 ? -30.777 -2.695 61.469 1.00 66.00 78 LEU A CA 1
ATOM 523 C C . LEU A 1 78 ? -30.529 -2.295 62.924 1.00 66.00 78 LEU A C 1
ATOM 525 O O . LEU A 1 78 ? -30.832 -3.062 63.830 1.00 66.00 78 LEU A O 1
ATOM 529 N N . ALA A 1 79 ? -30.162 -1.025 63.111 1.00 63.44 79 ALA A N 1
ATOM 530 C CA . ALA A 1 79 ? -29.927 -0.406 64.411 1.00 63.44 79 ALA A CA 1
ATOM 531 C C . ALA A 1 79 ? -30.983 -0.773 65.465 1.00 63.44 79 ALA A C 1
ATOM 533 O O . ALA A 1 79 ? -32.134 -0.312 65.432 1.00 63.44 79 ALA A O 1
ATOM 534 N N . ASN A 1 80 ? -30.559 -1.551 66.452 1.00 68.88 80 ASN A N 1
ATOM 535 C CA . ASN A 1 80 ? -31.379 -2.021 67.561 1.00 68.88 80 ASN A CA 1
ATOM 536 C C . ASN A 1 80 ? -30.569 -2.007 68.877 1.00 68.88 80 ASN A C 1
ATOM 538 O O . ASN A 1 80 ? -30.340 -3.051 69.488 1.00 68.88 80 ASN A O 1
ATOM 542 N N . PRO A 1 81 ? -30.225 -0.820 69.421 1.00 67.94 81 PRO A N 1
ATOM 543 C CA . PRO A 1 81 ? -29.315 -0.680 70.570 1.00 67.94 81 PRO A CA 1
ATOM 544 C C . PRO A 1 81 ? -29.696 -1.463 71.839 1.00 67.94 81 PRO A C 1
ATOM 546 O O . PRO A 1 81 ? -28.907 -1.583 72.773 1.00 67.94 81 PRO A O 1
ATOM 549 N N . THR A 1 82 ? -30.945 -1.922 71.932 1.00 73.94 82 THR A N 1
ATOM 550 C CA . THR A 1 82 ? -31.466 -2.694 73.061 1.00 73.94 82 THR A CA 1
ATOM 551 C C . THR A 1 82 ? -31.329 -4.203 72.895 1.00 73.94 82 THR A C 1
ATOM 553 O O . THR A 1 82 ? -31.558 -4.901 73.880 1.00 73.94 82 THR A O 1
ATOM 556 N N . GLN A 1 83 ? -31.019 -4.695 71.688 1.00 72.94 83 GLN A N 1
ATOM 557 C CA . GLN A 1 83 ? -30.882 -6.121 71.364 1.00 72.94 83 GLN A CA 1
ATOM 558 C C . GLN A 1 83 ? -32.082 -6.956 71.849 1.00 72.94 83 GLN A C 1
ATOM 560 O O . GLN A 1 83 ? -31.943 -8.092 72.298 1.00 72.94 83 GLN A O 1
ATOM 565 N N . LEU A 1 84 ? -33.286 -6.368 71.815 1.00 82.06 84 LEU A N 1
ATOM 566 C CA . LEU A 1 84 ? -34.496 -7.032 72.296 1.00 82.06 84 LEU A CA 1
ATOM 567 C C . LEU A 1 84 ? -34.874 -8.158 71.335 1.00 82.06 84 LEU A C 1
ATOM 569 O O . LEU A 1 84 ? -34.928 -7.941 70.129 1.00 82.06 84 LEU A O 1
ATOM 573 N N . ASP A 1 85 ? -35.133 -9.328 71.900 1.00 79.50 85 ASP A N 1
ATOM 574 C CA . ASP A 1 85 ? -35.657 -10.517 71.231 1.00 79.50 85 ASP A CA 1
ATOM 575 C C . ASP A 1 85 ? -36.654 -11.144 72.209 1.00 79.50 85 ASP A C 1
ATOM 577 O O . ASP A 1 85 ? -36.285 -11.871 73.134 1.00 79.50 85 ASP A O 1
ATOM 581 N N . VAL A 1 86 ? -37.910 -10.709 72.122 1.00 81.62 86 VAL A N 1
ATOM 582 C CA . VAL A 1 86 ? -38.971 -11.097 73.061 1.00 81.62 86 VAL A CA 1
ATOM 583 C C . VAL A 1 86 ? -39.606 -12.423 72.652 1.00 81.62 86 VAL A C 1
ATOM 585 O O . VAL A 1 86 ? -40.106 -13.154 73.517 1.00 81.62 86 VAL A O 1
ATOM 588 N N . GLY A 1 87 ? -39.622 -12.730 71.357 1.00 77.06 87 GLY A N 1
ATOM 589 C CA . GLY A 1 87 ? -40.340 -13.877 70.842 1.00 77.06 87 GLY A CA 1
ATOM 590 C C . GLY A 1 87 ? -40.047 -14.209 69.385 1.00 77.06 87 GLY A C 1
ATOM 591 O O . GLY A 1 87 ? -39.598 -13.401 68.577 1.00 77.06 87 GLY A O 1
ATOM 592 N N . ARG A 1 88 ? -40.408 -15.441 69.030 1.00 77.50 88 ARG A N 1
ATOM 593 C CA . ARG A 1 88 ? -40.263 -15.975 67.680 1.00 77.50 88 ARG A CA 1
ATOM 594 C C . ARG A 1 88 ? -41.583 -16.191 66.984 1.00 77.50 88 ARG A C 1
ATOM 596 O O . ARG A 1 88 ? -42.642 -16.365 67.596 1.00 77.50 88 ARG A O 1
ATOM 603 N N . VAL A 1 89 ? -41.490 -16.360 65.674 1.00 76.44 89 VAL A N 1
ATOM 604 C CA . VAL A 1 89 ? -42.600 -16.892 64.889 1.00 76.44 89 VAL A CA 1
ATOM 605 C C . VAL A 1 89 ? -42.935 -18.311 65.364 1.00 76.44 89 VAL A C 1
ATOM 607 O O . VAL A 1 89 ? -42.097 -19.219 65.358 1.00 76.44 89 VAL A O 1
ATOM 610 N N . GLY A 1 90 ? -44.187 -18.513 65.775 1.00 72.44 90 GLY A N 1
ATOM 611 C CA . GLY A 1 90 ? -44.686 -19.819 66.219 1.00 72.44 90 GLY A CA 1
ATOM 612 C C . GLY A 1 90 ? -44.592 -20.081 67.724 1.00 72.44 90 GLY A C 1
ATOM 613 O O . GLY A 1 90 ? -45.318 -20.944 68.215 1.00 72.44 90 GLY A O 1
ATOM 614 N N . ASP A 1 91 ? -43.765 -19.325 68.449 1.00 74.38 91 ASP A N 1
ATOM 615 C CA . ASP A 1 91 ? -43.666 -19.381 69.910 1.00 74.38 91 ASP A CA 1
ATOM 616 C C . ASP A 1 91 ? -43.385 -17.969 70.468 1.00 74.38 91 ASP A C 1
ATOM 618 O O . ASP A 1 91 ? -42.240 -17.592 70.702 1.00 74.38 91 ASP A O 1
ATOM 622 N N . PRO A 1 92 ? -44.427 -17.136 70.630 1.00 71.00 92 PRO A N 1
ATOM 623 C CA . PRO A 1 92 ? -44.294 -15.691 70.853 1.00 71.00 92 PRO A CA 1
ATOM 624 C C . PRO A 1 92 ? -43.728 -15.296 72.220 1.00 71.00 92 PRO A C 1
ATOM 626 O O . PRO A 1 92 ? -43.643 -14.114 72.533 1.00 71.00 92 PRO A O 1
ATOM 629 N N . ASP A 1 93 ? -43.409 -16.272 73.062 1.00 77.19 93 ASP A N 1
ATOM 630 C CA . ASP A 1 93 ? -42.775 -16.071 74.362 1.00 77.19 93 ASP A CA 1
ATOM 631 C C . ASP A 1 93 ? -41.357 -16.667 74.409 1.00 77.19 93 ASP A C 1
ATOM 633 O O . ASP A 1 93 ? -40.724 -16.649 75.468 1.00 77.19 93 ASP A O 1
ATOM 637 N N . LEU A 1 94 ? -40.870 -17.222 73.292 1.00 74.81 94 LEU A N 1
ATOM 638 C CA . LEU A 1 94 ? -39.534 -17.797 73.179 1.00 74.81 94 LEU A CA 1
ATOM 639 C C . LEU A 1 94 ? -38.676 -17.002 72.187 1.00 74.81 94 LEU A C 1
ATOM 641 O O . LEU A 1 94 ? -39.005 -16.991 71.005 1.00 74.81 94 LEU A O 1
ATOM 645 N N . PRO A 1 95 ? -37.558 -16.416 72.633 1.00 76.06 95 PRO A N 1
ATOM 646 C CA . PRO A 1 95 ? -36.546 -15.827 71.755 1.00 76.06 95 PRO A CA 1
ATOM 647 C C . PRO A 1 95 ? -35.943 -16.863 70.787 1.00 76.06 95 PRO A C 1
ATOM 649 O O . PRO A 1 95 ? -35.841 -18.049 71.137 1.00 76.06 95 PRO A O 1
ATOM 652 N N . ASP A 1 96 ? -35.532 -16.446 69.585 1.00 69.31 96 ASP A N 1
ATOM 653 C CA . ASP A 1 96 ? -34.871 -17.319 68.594 1.00 69.31 96 ASP A CA 1
ATOM 654 C C . ASP A 1 96 ? -33.530 -16.819 68.052 1.00 69.31 96 ASP A C 1
ATOM 656 O O . ASP A 1 96 ? -32.929 -17.499 67.215 1.00 69.31 96 ASP A O 1
ATOM 660 N N . GLY A 1 97 ? -33.034 -15.705 68.586 1.00 72.50 97 GLY A N 1
ATOM 661 C CA . GLY A 1 97 ? -31.811 -15.047 68.158 1.00 72.50 97 GLY A CA 1
ATOM 662 C C . GLY A 1 97 ? -32.004 -14.109 66.966 1.00 72.50 97 GLY A C 1
ATOM 663 O O . GLY A 1 97 ? -31.016 -13.614 66.427 1.00 72.50 97 GLY A O 1
ATOM 664 N N . ILE A 1 98 ? -33.247 -13.842 66.557 1.00 76.25 98 ILE A N 1
ATOM 665 C CA . ILE A 1 98 ? -33.588 -12.756 65.639 1.00 76.25 98 ILE A CA 1
ATOM 666 C C . ILE A 1 98 ? -34.239 -11.644 66.459 1.00 76.25 98 ILE A C 1
ATOM 668 O O . ILE A 1 98 ? -35.289 -11.842 67.062 1.00 76.25 98 ILE A O 1
ATOM 672 N N . GLY A 1 99 ? -33.631 -10.460 66.471 1.00 79.38 99 GLY A N 1
ATOM 673 C CA . GLY A 1 99 ? -34.132 -9.337 67.254 1.00 79.38 99 GLY A CA 1
ATOM 674 C C . GLY A 1 99 ? -35.484 -8.820 66.764 1.00 79.38 99 GLY A C 1
ATOM 675 O O . GLY A 1 99 ? -35.789 -8.822 65.567 1.00 79.38 99 GLY A O 1
ATOM 676 N N . ASP A 1 100 ? -36.269 -8.273 67.691 1.00 80.50 100 ASP A N 1
ATOM 677 C CA . ASP A 1 100 ? -37.606 -7.722 67.447 1.00 80.50 100 ASP A CA 1
ATOM 678 C C . ASP A 1 100 ? -37.599 -6.714 66.289 1.00 80.50 100 ASP A C 1
ATOM 680 O O . ASP A 1 100 ? -38.551 -6.625 65.516 1.00 80.50 100 ASP A O 1
ATOM 684 N N . ALA A 1 101 ? -36.507 -5.956 66.135 1.00 76.88 101 ALA A N 1
ATOM 685 C CA . ALA A 1 101 ? -36.359 -4.931 65.108 1.00 76.88 101 ALA A CA 1
ATOM 686 C C . ALA A 1 101 ? -36.391 -5.503 63.678 1.00 76.88 101 ALA A C 1
ATOM 688 O O . ALA A 1 101 ? -36.923 -4.855 62.777 1.00 76.88 101 ALA A O 1
ATOM 689 N N . CYS A 1 102 ? -35.882 -6.716 63.473 1.00 73.19 102 CYS A N 1
ATOM 690 C CA . CYS A 1 102 ? -35.735 -7.360 62.170 1.00 73.19 102 CYS A CA 1
ATOM 691 C C . CYS A 1 102 ? -36.545 -8.660 62.042 1.00 73.19 102 CYS A C 1
ATOM 693 O O . CYS A 1 102 ? -36.499 -9.304 60.989 1.00 73.19 102 CYS A O 1
ATOM 695 N N . GLN A 1 103 ? -37.300 -9.035 63.075 1.00 79.62 103 GLN A N 1
ATOM 696 C CA . GLN A 1 103 ? -38.128 -10.232 63.085 1.00 79.62 103 GLN A CA 1
ATOM 697 C C . GLN A 1 103 ? -39.251 -10.133 62.046 1.00 79.62 103 GLN A C 1
ATOM 699 O O . GLN A 1 103 ? -40.040 -9.182 62.030 1.00 79.62 103 GLN A O 1
ATOM 704 N N . CYS A 1 104 ? -39.337 -11.127 61.159 1.00 77.44 104 CYS A N 1
ATOM 705 C CA . CYS A 1 104 ? -40.493 -11.249 60.284 1.00 77.44 104 CYS A CA 1
ATOM 706 C C . CYS A 1 104 ? -41.717 -11.761 61.034 1.00 77.44 104 CYS A C 1
ATOM 708 O O . CYS A 1 104 ? -41.656 -12.433 62.056 1.00 77.44 104 CYS A O 1
ATOM 710 N N . HIS A 1 105 ? -42.856 -11.531 60.408 1.00 77.81 105 HIS A N 1
ATOM 711 C CA . HIS A 1 105 ? -44.173 -11.904 60.864 1.00 77.81 105 HIS A CA 1
ATOM 712 C C . HIS A 1 105 ? -44.684 -11.167 62.119 1.00 77.81 105 HIS A C 1
ATOM 714 O O . HIS A 1 105 ? -45.626 -11.643 62.749 1.00 77.81 105 HIS A O 1
ATOM 720 N N . ASP A 1 106 ? -44.142 -9.982 62.418 1.00 81.44 106 ASP A N 1
ATOM 721 C CA . ASP A 1 106 ? -44.570 -9.094 63.509 1.00 81.44 106 ASP A CA 1
ATOM 722 C C . ASP A 1 106 ? -44.941 -7.701 62.970 1.00 81.44 106 ASP A C 1
ATOM 724 O O . ASP A 1 106 ? -44.135 -6.774 62.962 1.00 81.44 106 ASP A O 1
ATOM 728 N N . ALA A 1 107 ? -46.169 -7.531 62.469 1.00 77.31 107 ALA A N 1
ATOM 729 C CA . ALA A 1 107 ? -46.610 -6.195 62.030 1.00 77.31 107 ALA A CA 1
ATOM 730 C C . ALA A 1 107 ? -47.266 -5.380 63.137 1.00 77.31 107 ALA A C 1
ATOM 732 O O . ALA A 1 107 ? -47.621 -4.213 62.914 1.00 77.31 107 ALA A O 1
ATOM 733 N N . SER A 1 108 ? -47.485 -6.004 64.292 1.00 80.94 108 SER A N 1
ATOM 734 C CA . SER A 1 108 ? -47.893 -5.306 65.498 1.00 80.94 108 SER A CA 1
ATOM 735 C C . SER A 1 108 ? -46.734 -4.551 66.155 1.00 80.94 108 SER A C 1
ATOM 737 O O . SER A 1 108 ? -47.005 -3.601 66.891 1.00 80.94 108 SER A O 1
ATOM 739 N N . ASP A 1 109 ? -45.494 -4.895 65.786 1.00 81.25 109 ASP A N 1
ATOM 740 C CA . ASP A 1 109 ? -44.249 -4.344 66.325 1.00 81.25 109 ASP A CA 1
ATOM 741 C C . ASP A 1 109 ? -44.130 -4.599 67.837 1.00 81.25 109 ASP A C 1
ATOM 743 O O . ASP A 1 109 ? -43.675 -3.747 68.602 1.00 81.25 109 ASP A O 1
ATOM 747 N N . ASP A 1 110 ? -44.627 -5.757 68.283 1.00 82.56 110 ASP A N 1
ATOM 748 C CA . ASP A 1 110 ? -44.612 -6.184 69.684 1.00 82.56 110 ASP A CA 1
ATOM 749 C C . ASP A 1 110 ? -43.521 -7.223 69.993 1.00 82.56 110 ASP A C 1
ATOM 751 O O . ASP A 1 110 ? -43.426 -7.692 71.133 1.00 82.56 110 ASP A O 1
ATOM 755 N N . GLY A 1 111 ? -42.695 -7.549 68.994 1.00 78.56 111 GLY A N 1
ATOM 756 C CA . GLY A 1 111 ? -41.623 -8.535 69.054 1.00 78.56 111 GLY A CA 1
ATOM 757 C C . GLY A 1 111 ? -42.111 -9.976 68.911 1.00 78.56 111 GLY A C 1
ATOM 758 O O . GLY A 1 111 ? -41.383 -10.905 69.247 1.00 78.56 111 GLY A O 1
ATOM 759 N N . ARG A 1 112 ? -43.372 -10.213 68.508 1.00 83.69 112 ARG A N 1
ATOM 760 C CA . ARG A 1 112 ? -43.989 -11.544 68.621 1.00 83.69 112 ARG A CA 1
ATOM 761 C C . ARG A 1 112 ? -44.812 -11.924 67.403 1.00 83.69 112 ARG A C 1
ATOM 763 O O . ARG A 1 112 ? -46.004 -11.653 67.346 1.00 83.69 112 ARG A O 1
ATOM 770 N N . GLY A 1 113 ? -44.253 -12.745 66.516 1.00 82.56 113 GLY A N 1
ATOM 771 C CA . GLY A 1 113 ? -45.009 -13.290 65.383 1.00 82.56 113 GLY A CA 1
ATOM 772 C C . GLY A 1 113 ? -46.089 -14.302 65.788 1.00 82.56 113 GLY A C 1
ATOM 773 O O . GLY A 1 113 ? -45.824 -15.506 65.891 1.00 82.56 113 GLY A O 1
ATOM 774 N N . ASN A 1 114 ? -47.324 -13.834 66.009 1.00 82.75 114 ASN A N 1
ATOM 775 C CA . ASN A 1 114 ? -48.382 -14.640 66.619 1.00 82.75 114 ASN A CA 1
ATOM 776 C C . ASN A 1 114 ? -49.736 -14.583 65.886 1.00 82.75 114 ASN A C 1
ATOM 778 O O . ASN A 1 114 ? -49.895 -14.031 64.801 1.00 82.75 114 ASN A O 1
ATOM 782 N N . VAL A 1 115 ? -50.761 -15.235 66.443 1.00 83.00 115 VAL A N 1
ATOM 783 C CA . VAL A 1 115 ? -52.085 -15.302 65.797 1.00 83.00 115 VAL A CA 1
ATOM 784 C C . VAL A 1 115 ? -52.686 -13.905 65.592 1.00 83.00 115 VAL A C 1
ATOM 786 O O . VAL A 1 115 ? -53.405 -13.702 64.610 1.00 83.00 115 VAL A O 1
ATOM 789 N N . LEU A 1 116 ? -52.395 -12.948 66.476 1.00 85.62 116 LEU A N 1
ATOM 790 C CA . LEU A 1 116 ? -52.845 -11.565 66.370 1.00 85.62 116 LEU A CA 1
ATOM 791 C C . LEU A 1 116 ? -52.308 -10.897 65.100 1.00 85.62 116 LEU A C 1
ATOM 793 O O . LEU A 1 116 ? -53.105 -10.304 64.374 1.00 85.62 116 LEU A O 1
ATOM 797 N N . ASP A 1 117 ? -51.034 -11.086 64.762 1.00 83.56 117 ASP A N 1
ATOM 798 C CA . ASP A 1 117 ? -50.431 -10.589 63.520 1.00 83.56 117 ASP A CA 1
ATOM 799 C C . ASP A 1 117 ? -51.119 -11.171 62.290 1.00 83.56 117 ASP A C 1
ATOM 801 O O . ASP A 1 117 ? -51.471 -10.442 61.367 1.00 83.56 117 ASP A O 1
ATOM 805 N N . SER A 1 118 ? -51.488 -12.456 62.321 1.00 79.62 118 SER A N 1
ATOM 806 C CA . SER A 1 118 ? -52.247 -13.067 61.218 1.00 79.62 118 SER A CA 1
ATOM 807 C C . SER A 1 118 ? -53.640 -12.444 61.032 1.00 79.62 118 SER A C 1
ATOM 809 O O . SER A 1 118 ? -54.190 -12.428 59.926 1.00 79.62 118 SER A O 1
ATOM 811 N N . VAL A 1 119 ? -54.238 -11.928 62.113 1.00 83.69 119 VAL A N 1
ATOM 812 C CA . VAL A 1 119 ? -55.511 -11.195 62.068 1.00 83.69 119 VAL A CA 1
ATOM 813 C C . VAL A 1 119 ? -55.283 -9.777 61.560 1.00 83.69 119 VAL A C 1
ATOM 815 O O . VAL A 1 119 ? -56.097 -9.286 60.775 1.00 83.69 119 VAL A O 1
ATOM 818 N N . LEU A 1 120 ? -54.192 -9.131 61.970 1.00 80.81 120 LEU A N 1
ATOM 819 C CA . LEU A 1 120 ? -53.786 -7.826 61.461 1.00 80.81 120 LEU A CA 1
ATOM 820 C C . LEU A 1 120 ? -53.542 -7.885 59.947 1.00 80.81 120 LEU A C 1
ATOM 822 O O . LEU A 1 120 ? -54.120 -7.069 59.231 1.00 80.81 120 LEU A O 1
ATOM 826 N N . TYR A 1 121 ? -52.853 -8.913 59.443 1.00 77.88 121 TYR A N 1
ATOM 827 C CA . TYR A 1 121 ? -52.677 -9.173 58.007 1.00 77.88 121 TYR A CA 1
ATOM 828 C C . TYR A 1 121 ? -54.008 -9.356 57.297 1.00 77.88 121 TYR A C 1
ATOM 830 O O . TYR A 1 121 ? -54.294 -8.678 56.317 1.00 77.88 121 TYR A O 1
ATOM 838 N N . ALA A 1 122 ? -54.877 -10.224 57.823 1.00 77.38 122 ALA A N 1
ATOM 839 C CA . ALA A 1 122 ? -56.163 -10.510 57.195 1.00 77.38 122 ALA A CA 1
ATOM 840 C C . ALA A 1 122 ? -57.063 -9.268 57.121 1.00 77.38 122 ALA A C 1
ATOM 842 O O . ALA A 1 122 ? -57.863 -9.124 56.196 1.00 77.38 122 ALA A O 1
ATOM 843 N N . ARG A 1 123 ? -56.946 -8.364 58.098 1.00 80.94 123 ARG A N 1
ATOM 844 C CA . ARG A 1 123 ? -57.688 -7.104 58.122 1.00 80.94 123 ARG A CA 1
ATOM 845 C C . ARG A 1 123 ? -57.048 -6.033 57.242 1.00 80.94 123 ARG A C 1
ATOM 847 O O . ARG A 1 123 ? -57.802 -5.320 56.584 1.00 80.94 123 ARG A O 1
ATOM 854 N N . ALA A 1 124 ? -55.721 -5.937 57.198 1.00 73.12 124 ALA A N 1
ATOM 855 C CA . ALA A 1 124 ? -54.992 -5.041 56.300 1.00 73.12 124 ALA A CA 1
ATOM 856 C C . ALA A 1 124 ? -55.227 -5.417 54.826 1.00 73.12 124 ALA A C 1
ATOM 858 O O . ALA A 1 124 ? -55.659 -4.572 54.044 1.00 73.12 124 ALA A O 1
ATOM 859 N N . ALA A 1 125 ? -55.116 -6.705 54.484 1.00 70.12 125 ALA A N 1
ATOM 860 C CA . ALA A 1 125 ? -55.411 -7.248 53.156 1.00 70.12 125 ALA A CA 1
ATOM 861 C C . ALA A 1 125 ? -56.870 -7.015 52.715 1.00 70.12 125 ALA A C 1
ATOM 863 O O . ALA A 1 125 ? -57.168 -6.925 51.527 1.00 70.12 125 ALA A O 1
ATOM 864 N N . ALA A 1 126 ? -57.795 -6.901 53.673 1.00 77.94 126 ALA A N 1
ATOM 865 C CA . ALA A 1 126 ? -59.199 -6.579 53.422 1.00 77.94 126 ALA A CA 1
ATOM 866 C C . ALA A 1 126 ? -59.503 -5.066 53.464 1.00 77.94 126 ALA A C 1
ATOM 868 O O . ALA A 1 126 ? -60.670 -4.681 53.385 1.00 77.94 126 ALA A O 1
ATOM 869 N N . SER A 1 127 ? -58.486 -4.212 53.641 1.00 71.50 127 SER A N 1
ATOM 870 C CA . SER A 1 127 ? -58.627 -2.760 53.842 1.00 71.50 127 SER A CA 1
ATOM 871 C C . SER A 1 127 ? -59.556 -2.387 55.015 1.00 71.50 127 SER A C 1
ATOM 873 O O . SER A 1 127 ? -60.199 -1.338 55.021 1.00 71.50 127 SER A O 1
ATOM 875 N N . LEU A 1 128 ? -59.654 -3.266 56.019 1.00 75.19 128 LEU A N 1
ATOM 876 C CA . LEU A 1 128 ? -60.485 -3.120 57.224 1.00 75.19 128 LEU A CA 1
ATOM 877 C C . LEU A 1 128 ? -59.708 -2.548 58.425 1.00 75.19 128 LEU A C 1
ATOM 879 O O . LEU A 1 128 ? -60.262 -2.442 59.528 1.00 75.19 128 LEU A O 1
ATOM 883 N N . LEU A 1 129 ? -58.429 -2.228 58.226 1.00 70.19 129 LEU A N 1
ATOM 884 C CA . LEU A 1 129 ? -57.547 -1.508 59.142 1.00 70.19 129 LEU A CA 1
ATOM 885 C C . LEU A 1 129 ? -56.733 -0.499 58.322 1.00 70.19 129 LEU A C 1
ATOM 887 O O . LEU A 1 129 ? -56.175 -0.906 57.305 1.00 70.19 129 LEU A O 1
ATOM 891 N N . PRO A 1 130 ? -56.690 0.784 58.721 1.00 55.91 130 PRO A N 1
ATOM 892 C CA . PRO A 1 130 ? -55.993 1.792 57.936 1.00 55.91 130 PRO A CA 1
ATOM 893 C C . PRO A 1 130 ? -54.468 1.720 58.071 1.00 55.91 130 PRO A C 1
ATOM 895 O O . PRO A 1 130 ? -53.812 1.932 57.065 1.00 55.91 130 PRO A O 1
ATOM 898 N N . ASP A 1 131 ? -53.909 1.352 59.232 1.00 63.38 131 ASP A N 1
ATOM 899 C CA . ASP A 1 131 ? -52.454 1.379 59.437 1.00 63.38 131 ASP A CA 1
ATOM 900 C C . ASP A 1 131 ? -51.985 0.218 60.330 1.00 63.38 131 ASP A C 1
ATOM 902 O O . ASP A 1 131 ? -52.509 0.012 61.429 1.00 63.38 131 ASP A O 1
ATOM 906 N N . LEU A 1 132 ? -51.007 -0.550 59.844 1.00 67.12 132 LEU A N 1
ATOM 907 C CA . LEU A 1 132 ? -50.211 -1.483 60.651 1.00 67.12 132 LEU A CA 1
ATOM 908 C C . LEU A 1 132 ? -49.063 -0.717 61.318 1.00 67.12 132 LEU A C 1
ATOM 910 O O . LEU A 1 132 ? -48.614 0.291 60.775 1.00 67.12 132 LEU A O 1
ATOM 914 N N . ALA A 1 133 ? -48.581 -1.192 62.469 1.00 67.50 133 ALA A N 1
ATOM 915 C CA . ALA A 1 133 ? -47.465 -0.551 63.166 1.00 67.50 133 ALA A CA 1
ATOM 916 C C . ALA A 1 133 ? -46.149 -0.723 62.388 1.00 67.50 133 ALA A C 1
ATOM 918 O O . ALA A 1 133 ? -45.427 0.252 62.191 1.00 67.50 133 ALA A O 1
ATOM 919 N N . ALA A 1 134 ? -45.900 -1.928 61.861 1.00 70.50 134 ALA A N 1
ATOM 920 C CA . ALA A 1 134 ? -44.717 -2.249 61.063 1.00 70.50 134 ALA A CA 1
ATOM 921 C C . ALA A 1 134 ? -45.083 -3.038 59.785 1.00 70.50 134 ALA A C 1
ATOM 923 O O . ALA A 1 134 ? -44.887 -4.252 59.714 1.00 70.50 134 ALA A O 1
ATOM 924 N N . PRO A 1 135 ? -45.616 -2.384 58.733 1.00 67.12 135 PRO A N 1
ATOM 925 C CA . PRO A 1 135 ? -46.028 -3.071 57.502 1.00 67.12 135 PRO A CA 1
ATOM 926 C C . PRO A 1 135 ? -44.873 -3.776 56.766 1.00 67.12 135 PRO A C 1
ATOM 928 O O . PRO A 1 135 ? -45.116 -4.736 56.047 1.00 67.12 135 PRO A O 1
ATOM 931 N N . GLY A 1 136 ? -43.621 -3.347 56.972 1.00 67.25 136 GLY A N 1
ATOM 932 C CA . GLY A 1 136 ? -42.428 -3.972 56.382 1.00 67.25 136 GLY A CA 1
ATOM 933 C C . GLY A 1 136 ? -41.988 -5.291 57.034 1.00 67.25 136 GLY A C 1
ATOM 934 O O . GLY A 1 136 ? -41.008 -5.876 56.587 1.00 67.25 136 GLY A O 1
ATOM 935 N N . LYS A 1 137 ? -42.687 -5.764 58.075 1.00 74.94 137 LYS A N 1
ATOM 936 C CA . LYS A 1 137 ? -42.361 -7.000 58.807 1.00 74.94 137 LYS A CA 1
ATOM 937 C C . LYS A 1 137 ? -43.270 -8.186 58.454 1.00 74.94 137 LYS A C 1
ATOM 939 O O . LYS A 1 137 ? -43.255 -9.193 59.146 1.00 74.94 137 LYS A O 1
ATOM 944 N N . CYS A 1 138 ? -44.096 -8.110 57.409 1.00 73.00 138 CYS A N 1
ATOM 945 C CA . CYS A 1 138 ? -45.115 -9.136 57.124 1.00 73.00 138 CYS A CA 1
ATOM 946 C C . CYS A 1 138 ? -44.580 -10.423 56.479 1.00 73.00 138 CYS A C 1
ATOM 948 O O . CYS A 1 138 ? -45.054 -11.516 56.802 1.00 73.00 138 CYS A O 1
ATOM 950 N N . ARG A 1 139 ? -43.564 -10.303 55.620 1.00 65.44 139 ARG A N 1
ATOM 951 C CA . ARG A 1 139 ? -42.769 -11.392 55.035 1.00 65.44 139 ARG A CA 1
ATOM 952 C C . ARG A 1 139 ? -41.439 -10.796 54.565 1.00 65.44 139 ARG A C 1
ATOM 954 O O . ARG A 1 139 ? -41.373 -9.585 54.393 1.00 65.44 139 ARG A O 1
ATOM 961 N N . GLY A 1 140 ? -40.407 -11.633 54.405 1.00 55.38 140 GLY A N 1
ATOM 962 C CA . GLY A 1 140 ? -39.052 -11.239 53.977 1.00 55.38 140 GLY A CA 1
ATOM 963 C C . GLY A 1 140 ? -38.994 -10.246 52.794 1.00 55.38 140 GLY A C 1
ATOM 964 O O . GLY A 1 140 ? -40.004 -9.994 52.146 1.00 55.38 140 GLY A O 1
ATOM 965 N N . PRO A 1 141 ? -37.804 -9.704 52.492 1.00 46.69 141 PRO A N 1
ATOM 966 C CA . PRO A 1 141 ? -37.558 -8.348 51.980 1.00 46.69 141 PRO A CA 1
ATOM 967 C C . PRO A 1 141 ? -38.619 -7.741 51.039 1.00 46.69 141 PRO A C 1
ATOM 969 O O . PRO A 1 141 ? -38.877 -8.280 49.966 1.00 46.69 141 PRO A O 1
ATOM 972 N N . GLY A 1 142 ? -39.136 -6.549 51.383 1.00 45.59 142 GLY A N 1
ATOM 973 C CA . GLY A 1 142 ? -39.824 -5.639 50.448 1.00 45.59 142 GLY A CA 1
ATOM 974 C C . GLY A 1 142 ? -40.907 -4.739 51.080 1.00 45.59 142 GLY A C 1
ATOM 975 O O . GLY A 1 142 ? -41.424 -5.059 52.147 1.00 45.59 142 GLY A O 1
ATOM 976 N N . PRO A 1 143 ? -41.306 -3.619 50.437 1.00 48.47 143 PRO A N 1
ATOM 977 C CA . PRO A 1 143 ? -42.363 -2.723 50.924 1.00 48.47 143 PRO A CA 1
ATOM 978 C C . PRO A 1 143 ? -43.776 -3.179 50.504 1.00 48.47 143 PRO A C 1
ATOM 980 O O . PRO A 1 143 ? -44.662 -2.353 50.269 1.00 48.47 143 PRO A O 1
ATOM 983 N N . ALA A 1 144 ? -44.010 -4.488 50.370 1.00 52.41 144 ALA A N 1
ATOM 984 C CA . ALA A 1 144 ? -45.330 -4.993 50.013 1.00 52.41 144 ALA A CA 1
ATOM 985 C C . ALA A 1 144 ? -46.274 -4.848 51.215 1.00 52.41 144 ALA A C 1
ATOM 987 O O . ALA A 1 144 ? -46.026 -5.391 52.289 1.00 52.41 144 ALA A O 1
ATOM 988 N N . ALA A 1 145 ? -47.360 -4.091 51.043 1.00 62.97 145 ALA A N 1
ATOM 989 C CA . ALA A 1 145 ? -48.442 -4.061 52.017 1.00 62.97 145 ALA A CA 1
ATOM 990 C C . ALA A 1 145 ? -48.931 -5.491 52.289 1.00 62.97 145 ALA A C 1
ATOM 992 O O . ALA A 1 145 ? -49.116 -6.269 51.355 1.00 62.97 145 ALA A O 1
ATOM 993 N N . CYS A 1 146 ? -49.159 -5.807 53.560 1.00 68.62 146 CYS A N 1
ATOM 994 C CA . CYS A 1 146 ? -49.409 -7.175 53.998 1.00 68.62 146 CYS A CA 1
ATOM 995 C C . CYS A 1 146 ? -50.657 -7.768 53.337 1.00 68.62 146 CYS A C 1
ATOM 997 O O . CYS A 1 146 ? -51.733 -7.157 53.357 1.00 68.62 146 CYS A O 1
ATOM 999 N N . ASP A 1 147 ? -50.523 -8.961 52.768 1.00 71.38 147 ASP A N 1
ATOM 1000 C CA . ASP A 1 147 ? -51.520 -9.575 51.903 1.00 71.38 147 ASP A CA 1
ATOM 1001 C C . ASP A 1 147 ? -52.045 -10.925 52.433 1.00 71.38 147 ASP A C 1
ATOM 1003 O O . ASP A 1 147 ? -51.775 -11.373 53.552 1.00 71.38 147 ASP A O 1
ATOM 1007 N N . ALA A 1 148 ? -52.895 -11.581 51.639 1.00 70.00 148 ALA A N 1
ATOM 1008 C CA . ALA A 1 148 ? -53.466 -12.878 52.002 1.00 70.00 148 ALA A CA 1
ATOM 1009 C C . ALA A 1 148 ? -52.424 -14.018 52.028 1.00 70.00 148 ALA A C 1
ATOM 1011 O O . ALA A 1 148 ? -52.653 -15.037 52.688 1.00 70.00 148 ALA A O 1
ATOM 1012 N N . GLY A 1 149 ? -51.302 -13.862 51.324 1.00 71.31 149 GLY A N 1
ATOM 1013 C CA . GLY A 1 149 ? -50.147 -14.752 51.364 1.00 71.31 149 GLY A CA 1
ATOM 1014 C C . GLY A 1 149 ? -49.416 -14.681 52.703 1.00 71.31 149 GLY A C 1
ATOM 1015 O O . GLY A 1 149 ? -49.046 -15.729 53.236 1.00 71.31 149 GLY A O 1
ATOM 1016 N N . ASP A 1 150 ? -49.323 -13.497 53.308 1.00 74.31 150 ASP A N 1
ATOM 1017 C CA . ASP A 1 150 ? -48.736 -13.307 54.647 1.00 74.31 150 ASP A CA 1
ATOM 1018 C C . ASP A 1 150 ? -49.574 -13.970 55.745 1.00 74.31 150 ASP A C 1
ATOM 1020 O O . ASP A 1 150 ? -49.064 -14.589 56.680 1.00 74.31 150 ASP A O 1
ATOM 1024 N N . VAL A 1 151 ? -50.902 -13.941 55.593 1.00 73.94 151 VAL A N 1
ATOM 1025 C CA . VAL A 1 151 ? -51.821 -14.683 56.470 1.00 73.94 151 VAL A CA 1
ATOM 1026 C C . VAL A 1 151 ? -51.566 -16.189 56.379 1.00 73.94 151 VAL A C 1
ATOM 1028 O O . VAL A 1 151 ? -51.612 -16.895 57.389 1.00 73.94 151 VAL A O 1
ATOM 1031 N N . ALA A 1 152 ? -51.352 -16.702 55.167 1.00 74.62 152 ALA A N 1
ATOM 1032 C CA . ALA A 1 152 ? -51.132 -18.124 54.938 1.00 74.62 152 ALA A CA 1
ATOM 1033 C C . ALA A 1 152 ? -49.762 -18.577 55.461 1.00 74.62 152 ALA A C 1
ATOM 1035 O O . ALA A 1 152 ? -49.678 -19.642 56.075 1.00 74.62 152 ALA A O 1
ATOM 1036 N N . SER A 1 153 ? -48.720 -17.767 55.262 1.00 74.31 153 SER A N 1
ATOM 1037 C CA . SER A 1 153 ? -47.355 -18.064 55.702 1.00 74.31 153 SER A CA 1
ATOM 1038 C C . SER A 1 153 ? -47.247 -18.086 57.227 1.00 74.31 153 SER A C 1
ATOM 1040 O O . SER A 1 153 ? -46.784 -19.082 57.784 1.00 74.31 153 SER A O 1
ATOM 1042 N N . LEU A 1 154 ? -47.791 -17.080 57.915 1.00 77.25 154 LEU A N 1
ATOM 1043 C CA . LEU A 1 154 ? -47.781 -17.037 59.375 1.00 77.25 154 LEU A CA 1
ATOM 1044 C C . LEU A 1 154 ? -48.627 -18.160 59.988 1.00 77.25 154 LEU A C 1
ATOM 1046 O O . LEU A 1 154 ? -48.202 -18.825 60.930 1.00 77.25 154 LEU A O 1
ATOM 1050 N N . ARG A 1 155 ? -49.805 -18.462 59.428 1.00 79.94 155 ARG A N 1
ATOM 1051 C CA . ARG A 1 155 ? -50.611 -19.605 59.900 1.00 79.94 155 ARG A CA 1
ATOM 1052 C C . ARG A 1 155 ? -49.909 -20.943 59.706 1.00 79.94 155 ARG A C 1
ATOM 1054 O O . ARG A 1 155 ? -50.081 -21.829 60.539 1.00 79.94 155 ARG A O 1
ATOM 1061 N N . ALA A 1 156 ? -49.149 -21.099 58.624 1.00 76.00 156 ALA A N 1
ATOM 1062 C CA . ALA A 1 156 ? -48.348 -22.294 58.400 1.00 76.00 156 ALA A CA 1
ATOM 1063 C C . ALA A 1 156 ? -47.212 -22.396 59.428 1.00 76.00 156 ALA A C 1
ATOM 1065 O O . ALA A 1 156 ? -47.043 -23.458 60.022 1.00 76.00 156 ALA A O 1
ATOM 1066 N N . ALA A 1 157 ? -46.509 -21.293 59.700 1.00 72.75 157 ALA A N 1
ATOM 1067 C CA . ALA A 1 157 ? -45.440 -21.242 60.694 1.00 72.75 157 ALA A CA 1
ATOM 1068 C C . ALA A 1 157 ? -45.950 -21.553 62.114 1.00 72.75 157 ALA A C 1
ATOM 1070 O O . ALA A 1 157 ? -45.375 -22.386 62.813 1.00 72.75 157 ALA A O 1
ATOM 1071 N N . LEU A 1 158 ? -47.100 -20.985 62.499 1.00 76.56 158 LEU A N 1
ATOM 1072 C CA . LEU A 1 158 ? -47.777 -21.254 63.776 1.00 76.56 158 LEU A CA 1
ATOM 1073 C C . LEU A 1 158 ? -48.262 -22.708 63.915 1.00 76.56 158 LEU A C 1
ATOM 1075 O O . LEU A 1 158 ? -48.463 -23.192 65.026 1.00 76.56 158 LEU A O 1
ATOM 1079 N N . ALA A 1 159 ? -48.476 -23.416 62.802 1.00 76.25 159 ALA A N 1
ATOM 1080 C CA . ALA A 1 159 ? -48.924 -24.807 62.806 1.00 76.25 159 ALA A CA 1
ATOM 1081 C C . ALA A 1 159 ? -47.772 -25.822 62.931 1.00 76.25 159 ALA A C 1
ATOM 1083 O O . ALA A 1 159 ? -48.031 -27.015 63.116 1.00 76.25 159 ALA A O 1
ATOM 1084 N N . THR A 1 160 ? -46.512 -25.381 62.839 1.00 65.44 160 THR A N 1
ATOM 1085 C CA . THR A 1 160 ? -45.325 -26.246 62.866 1.00 65.44 160 THR A CA 1
ATOM 1086 C C . THR A 1 160 ? -44.396 -25.887 64.035 1.00 65.44 160 THR A C 1
ATOM 1088 O O . THR A 1 160 ? -43.553 -25.007 63.884 1.00 65.44 160 THR A O 1
ATOM 1091 N N . PRO A 1 161 ? -44.452 -26.604 65.176 1.00 54.94 161 PRO A N 1
ATOM 1092 C CA . PRO A 1 161 ? -43.662 -26.286 66.377 1.00 54.94 161 PRO A CA 1
ATOM 1093 C C . PRO A 1 161 ? -42.133 -26.472 66.245 1.00 54.94 161 PRO A C 1
ATOM 1095 O O . PRO A 1 161 ? -41.414 -26.377 67.232 1.00 54.94 161 PRO A O 1
ATOM 1098 N N . ALA A 1 162 ? -41.623 -26.786 65.050 1.00 53.41 162 ALA A N 1
ATOM 1099 C CA . ALA A 1 162 ? -40.206 -27.036 64.778 1.00 53.41 162 ALA A CA 1
ATOM 1100 C C . ALA A 1 162 ? -39.726 -26.371 63.473 1.00 53.41 162 ALA A C 1
ATOM 1102 O O . ALA A 1 162 ? -38.830 -26.893 62.809 1.00 53.41 162 ALA A O 1
ATOM 1103 N N . ALA A 1 163 ? -40.340 -25.255 63.064 1.00 47.81 163 ALA A N 1
ATOM 1104 C CA . ALA A 1 163 ? -39.811 -24.469 61.950 1.00 47.81 163 ALA A CA 1
ATOM 1105 C C . ALA A 1 163 ? -38.402 -23.931 62.298 1.00 47.81 163 ALA A C 1
ATOM 1107 O O . ALA A 1 163 ? -38.186 -23.535 63.452 1.00 47.81 163 ALA A O 1
ATOM 1108 N N . PRO A 1 164 ? -37.442 -23.950 61.349 1.00 48.69 164 PRO A N 1
ATOM 1109 C CA . PRO A 1 164 ? -36.124 -23.361 61.558 1.00 48.69 164 PRO A CA 1
ATOM 1110 C C . PRO A 1 164 ? -36.240 -21.837 61.761 1.00 48.69 164 PRO A C 1
ATOM 1112 O O . PRO A 1 164 ? -37.102 -21.217 61.133 1.00 48.69 164 PRO A O 1
ATOM 1115 N N . PRO A 1 165 ? -35.394 -21.241 62.620 1.00 51.91 165 PRO A N 1
ATOM 1116 C CA . PRO A 1 165 ? -35.429 -19.819 62.954 1.00 51.91 165 PRO A CA 1
ATOM 1117 C C . PRO A 1 165 ? -34.734 -19.017 61.855 1.00 51.91 165 PRO A C 1
ATOM 1119 O O . PRO A 1 165 ? -33.561 -18.695 61.976 1.00 51.91 165 PRO A O 1
ATOM 1122 N N . VAL A 1 166 ? -35.379 -18.796 60.708 1.00 52.88 166 VAL A N 1
ATOM 1123 C CA . VAL A 1 166 ? -34.772 -17.943 59.674 1.00 52.88 166 VAL A CA 1
ATOM 1124 C C . VAL A 1 166 ? -35.847 -17.250 58.844 1.00 52.88 166 VAL A C 1
ATOM 1126 O O . VAL A 1 166 ? -36.227 -17.714 57.769 1.00 52.88 166 VAL A O 1
ATOM 1129 N N . ALA A 1 167 ? -36.336 -16.119 59.337 1.00 55.12 167 ALA A N 1
ATOM 1130 C CA . ALA A 1 167 ? -36.912 -15.099 58.474 1.00 55.12 167 ALA A CA 1
ATOM 1131 C C . ALA A 1 167 ? -36.590 -13.726 59.072 1.00 55.12 167 ALA A C 1
ATOM 1133 O O . ALA A 1 167 ? -37.379 -13.163 59.820 1.00 55.12 167 ALA A O 1
ATOM 1134 N N . THR A 1 168 ? -35.408 -13.201 58.758 1.00 58.59 168 THR A N 1
ATOM 1135 C CA . THR A 1 168 ? -35.103 -11.787 58.976 1.00 58.59 168 THR A CA 1
ATOM 1136 C C . THR A 1 168 ? -35.764 -10.969 57.868 1.00 58.59 168 THR A C 1
ATOM 1138 O O . THR A 1 168 ? -35.622 -11.254 56.676 1.00 58.59 168 THR A O 1
ATOM 1141 N N . CYS A 1 169 ? -36.518 -9.944 58.254 1.00 57.78 169 CYS A N 1
ATOM 1142 C CA . CYS A 1 169 ? -37.190 -9.015 57.350 1.00 57.78 169 CYS A CA 1
ATOM 1143 C C . CYS A 1 169 ? -36.237 -7.880 57.004 1.00 57.78 169 CYS A C 1
ATOM 1145 O O . CYS A 1 169 ? -36.504 -6.713 57.276 1.00 57.78 169 CYS A O 1
ATOM 1147 N N . LEU A 1 170 ? -35.085 -8.228 56.438 1.00 50.94 170 LEU A N 1
ATOM 1148 C CA . LEU A 1 170 ? -34.119 -7.230 56.028 1.00 50.94 170 LEU A CA 1
ATOM 1149 C C . LEU A 1 170 ? -34.197 -6.957 54.542 1.00 50.94 170 LEU A C 1
ATOM 1151 O O . LEU A 1 170 ? -33.928 -7.814 53.704 1.00 50.94 170 LEU A O 1
ATOM 1155 N N . ALA A 1 171 ? -34.608 -5.719 54.267 1.00 49.09 171 ALA A N 1
ATOM 1156 C CA . ALA A 1 171 ? -34.588 -5.056 52.985 1.00 49.09 171 ALA A CA 1
ATOM 1157 C C . ALA A 1 171 ? -33.236 -5.259 52.297 1.00 49.09 171 ALA A C 1
ATOM 1159 O O . ALA A 1 171 ? -32.226 -4.688 52.690 1.00 49.09 171 ALA A O 1
ATOM 1160 N N . SER A 1 172 ? -33.228 -6.045 51.231 1.00 44.50 172 SER A N 1
ATOM 1161 C CA . SER A 1 172 ? -32.129 -6.057 50.275 1.00 44.50 172 SER A CA 1
ATOM 1162 C C . SER A 1 172 ? -32.719 -6.032 48.870 1.00 44.50 172 SER A C 1
ATOM 1164 O O . SER A 1 172 ? -33.021 -7.048 48.259 1.00 44.50 172 SER A O 1
ATOM 1166 N N . GLY A 1 173 ? -32.932 -4.816 48.374 1.00 55.47 173 GLY A N 1
ATOM 1167 C CA . GLY A 1 173 ? -32.726 -4.528 46.961 1.00 55.47 173 GLY A CA 1
ATOM 1168 C C . GLY A 1 173 ? -33.928 -4.525 46.023 1.00 55.47 173 GLY A C 1
ATOM 1169 O O . GLY A 1 173 ? -33.816 -3.840 45.027 1.00 55.47 173 GLY A O 1
ATOM 1170 N N . ALA A 1 174 ? -35.057 -5.191 46.265 1.00 59.78 174 ALA A N 1
ATOM 1171 C CA . ALA A 1 174 ? -36.076 -5.296 45.204 1.00 59.78 174 ALA A CA 1
ATOM 1172 C C . ALA A 1 174 ? -36.627 -3.930 44.720 1.00 59.78 174 ALA A C 1
ATOM 1174 O O . ALA A 1 174 ? -37.067 -3.113 45.533 1.00 59.78 174 ALA A O 1
ATOM 1175 N N . CYS A 1 175 ? -36.632 -3.692 43.407 1.00 64.88 175 CYS A N 1
ATOM 1176 C CA . CYS A 1 175 ? -37.073 -2.440 42.788 1.00 64.88 175 CYS A CA 1
ATOM 1177 C C . CYS A 1 175 ? -37.731 -2.678 41.422 1.00 64.88 175 CYS A C 1
ATOM 1179 O O . CYS A 1 175 ? -37.435 -3.640 40.722 1.00 64.88 175 CYS A O 1
ATOM 1181 N N . THR A 1 176 ? -38.625 -1.774 41.019 1.00 73.69 176 THR A N 1
ATOM 1182 C CA . THR A 1 176 ? -39.232 -1.762 39.669 1.00 73.69 176 THR A CA 1
ATOM 1183 C C . THR A 1 176 ? -38.911 -0.482 38.899 1.00 73.69 176 THR A C 1
ATOM 1185 O O . THR A 1 176 ? -39.124 -0.391 37.689 1.00 73.69 176 THR A O 1
ATOM 1188 N N . ALA A 1 177 ? -38.384 0.522 39.602 1.00 71.50 177 ALA A N 1
ATOM 1189 C CA . ALA A 1 177 ? -37.808 1.735 39.055 1.00 71.50 177 ALA A CA 1
ATOM 1190 C C . ALA A 1 177 ? -36.719 2.269 39.996 1.00 71.50 177 ALA A C 1
ATOM 1192 O O . ALA A 1 177 ? -36.764 2.060 41.205 1.00 71.50 177 ALA A O 1
ATOM 1193 N N . SER A 1 178 ? -35.776 3.062 39.478 1.00 71.94 178 SER A N 1
ATOM 1194 C CA . SER A 1 178 ? -34.699 3.652 40.298 1.00 71.94 178 SER A CA 1
ATOM 1195 C C . SER A 1 178 ? -35.186 4.602 41.402 1.00 71.94 178 SER A C 1
ATOM 1197 O O . SER A 1 178 ? -34.409 4.960 42.278 1.00 71.94 178 SER A O 1
ATOM 1199 N N . ALA A 1 179 ? -36.457 5.018 41.379 1.00 75.00 179 ALA A N 1
ATOM 1200 C CA . ALA A 1 179 ? -37.072 5.788 42.461 1.00 75.00 179 ALA A CA 1
ATOM 1201 C C . ALA A 1 179 ? -37.335 4.951 43.729 1.00 75.00 179 ALA A C 1
ATOM 1203 O O . ALA A 1 179 ? -37.520 5.531 44.797 1.00 75.00 179 ALA A O 1
ATOM 1204 N N . ASP A 1 180 ? -37.334 3.620 43.610 1.00 67.81 180 ASP A N 1
ATOM 1205 C CA . ASP A 1 180 ? -37.518 2.683 44.722 1.00 67.81 180 ASP A CA 1
ATOM 1206 C C . ASP A 1 180 ? -36.215 2.490 45.529 1.00 67.81 180 ASP A C 1
ATOM 1208 O O . ASP A 1 180 ? -36.235 1.928 46.623 1.00 67.81 180 ASP A O 1
ATOM 1212 N N . CYS A 1 181 ? -35.081 2.975 45.006 1.00 67.19 181 CYS A N 1
ATOM 1213 C CA . CYS A 1 181 ? -33.753 2.784 45.582 1.00 67.19 181 CYS A CA 1
ATOM 1214 C C . CYS A 1 181 ? -33.264 4.002 46.392 1.00 67.19 181 CYS A C 1
ATOM 1216 O O . CYS A 1 181 ? -33.674 5.140 46.133 1.00 67.19 181 CYS A O 1
ATOM 1218 N N . PRO A 1 182 ? -32.343 3.800 47.358 1.00 67.44 182 PRO A N 1
ATOM 1219 C CA . PRO A 1 182 ? -31.696 4.890 48.082 1.00 67.44 182 PRO A CA 1
ATOM 1220 C C . PRO A 1 182 ? -31.001 5.894 47.155 1.00 67.44 182 PRO A C 1
ATOM 1222 O O . PRO A 1 182 ? -30.565 5.569 46.051 1.00 67.44 182 PRO A O 1
ATOM 1225 N N . ALA A 1 183 ? -30.845 7.132 47.625 1.00 65.88 183 ALA A N 1
ATOM 1226 C CA . ALA A 1 183 ? -30.202 8.182 46.844 1.00 65.88 183 ALA A CA 1
ATOM 1227 C C . ALA A 1 183 ? -28.783 7.775 46.403 1.00 65.88 183 ALA A C 1
ATOM 1229 O O . ALA A 1 183 ? -27.941 7.421 47.226 1.00 65.88 183 ALA A O 1
ATOM 1230 N N . GLY A 1 184 ? -28.517 7.867 45.097 1.00 67.81 184 GLY A N 1
ATOM 1231 C CA . GLY A 1 184 ? -27.236 7.475 44.505 1.00 67.81 184 GLY A CA 1
ATOM 1232 C C . GLY A 1 184 ? -27.141 6.001 44.102 1.00 67.81 184 GLY A C 1
ATOM 1233 O O . GLY A 1 184 ? -26.095 5.605 43.608 1.00 67.81 184 GLY A O 1
ATOM 1234 N N . ILE A 1 185 ? -28.205 5.213 44.258 1.00 78.06 185 ILE A N 1
ATOM 1235 C CA . ILE A 1 185 ? -28.331 3.815 43.819 1.00 78.06 185 ILE A CA 1
ATOM 1236 C C . ILE A 1 185 ? -29.392 3.755 42.709 1.00 78.06 185 ILE A C 1
ATOM 1238 O O . ILE A 1 185 ? -30.324 4.560 42.707 1.00 78.06 185 ILE A O 1
ATOM 1242 N N . ALA A 1 186 ? -29.236 2.860 41.734 1.00 81.38 186 ALA A N 1
ATOM 1243 C CA . ALA A 1 186 ? -30.183 2.687 40.631 1.00 81.38 186 ALA A CA 1
ATOM 1244 C C . ALA A 1 186 ? -30.828 1.302 40.675 1.00 81.38 186 ALA A C 1
ATOM 1246 O O . ALA A 1 186 ? -30.285 0.381 41.277 1.00 81.38 186 ALA A O 1
ATOM 1247 N N . CYS A 1 187 ? -31.993 1.168 40.043 1.00 75.44 187 CYS A N 1
ATOM 1248 C CA . CYS A 1 187 ? -32.620 -0.131 39.880 1.00 75.44 187 CYS A CA 1
ATOM 1249 C C . CYS A 1 187 ? -32.026 -0.836 38.662 1.00 75.44 187 CYS A C 1
ATOM 1251 O O . CYS A 1 187 ? -32.149 -0.323 37.546 1.00 75.44 187 CYS A O 1
ATOM 1253 N N . ASP A 1 188 ? -31.411 -1.994 38.879 1.00 77.25 188 ASP A N 1
ATOM 1254 C CA . ASP A 1 188 ? -31.155 -2.952 37.816 1.00 77.25 188 ASP A CA 1
ATOM 1255 C C . ASP A 1 188 ? -32.500 -3.558 37.409 1.00 77.25 188 ASP A C 1
ATOM 1257 O O . ASP A 1 188 ? -33.104 -4.332 38.147 1.00 77.25 188 ASP A O 1
ATOM 1261 N N . LEU A 1 189 ? -33.006 -3.160 36.242 1.00 75.25 189 LEU A N 1
ATOM 1262 C CA . LEU A 1 189 ? -34.289 -3.650 35.738 1.00 75.25 189 LEU A CA 1
ATOM 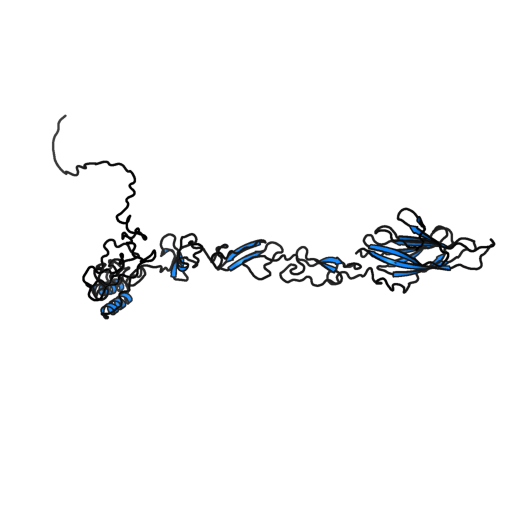1263 C C . LEU A 1 189 ? -34.215 -5.098 35.233 1.00 75.25 189 LEU A C 1
ATOM 1265 O O . LEU A 1 189 ? -35.266 -5.700 35.023 1.00 75.25 189 LEU A O 1
ATOM 1269 N N . ALA A 1 190 ? -33.017 -5.636 34.988 1.00 70.69 190 ALA A N 1
ATOM 1270 C CA . ALA A 1 190 ? -32.832 -7.026 34.586 1.00 70.69 190 ALA A CA 1
ATOM 1271 C C . ALA A 1 190 ? -32.920 -7.966 35.796 1.00 70.69 190 ALA A C 1
ATOM 1273 O O . ALA A 1 190 ? -33.589 -8.995 35.711 1.00 70.69 190 ALA A O 1
ATOM 1274 N N . GLU A 1 191 ? -32.301 -7.586 36.913 1.00 70.88 191 GLU A N 1
ATOM 1275 C CA . GLU A 1 191 ? -32.290 -8.380 38.152 1.00 70.88 191 GLU A CA 1
ATOM 1276 C C . GLU A 1 191 ? -33.378 -7.955 39.157 1.00 70.88 191 GLU A C 1
ATOM 1278 O O . GLU A 1 191 ? -33.559 -8.605 40.183 1.00 70.88 191 GLU A O 1
ATOM 1283 N N . GLU A 1 192 ? -34.120 -6.879 38.863 1.00 75.62 192 GLU A N 1
ATOM 1284 C CA . GLU A 1 192 ? -35.123 -6.254 39.741 1.00 75.62 192 GLU A CA 1
ATOM 1285 C C . GLU A 1 192 ? -34.545 -5.856 41.113 1.00 75.62 192 GLU A C 1
ATOM 1287 O O . GLU A 1 192 ? -35.246 -5.890 42.126 1.00 75.62 192 GLU A O 1
ATOM 1292 N N . LEU A 1 193 ? -33.261 -5.475 41.161 1.00 76.38 193 LEU A N 1
ATOM 1293 C CA . LEU A 1 193 ? -32.513 -5.189 42.390 1.00 76.38 193 LEU A CA 1
ATOM 1294 C C . LEU A 1 193 ? -31.803 -3.823 42.355 1.00 76.38 193 LEU A C 1
ATOM 1296 O O . LEU A 1 193 ? -31.276 -3.379 41.340 1.00 76.38 193 LEU A O 1
ATOM 1300 N N . CYS A 1 194 ? -31.760 -3.138 43.495 1.00 76.62 194 CYS A N 1
ATOM 1301 C CA . CYS A 1 194 ? -31.067 -1.876 43.687 1.00 76.62 194 CYS A CA 1
ATOM 1302 C C . CYS A 1 194 ? -29.561 -2.127 43.726 1.00 76.62 194 CYS A C 1
ATOM 1304 O O . CYS A 1 194 ? -29.058 -2.768 44.649 1.00 76.62 194 CYS A O 1
ATOM 1306 N N . ALA A 1 195 ? -28.848 -1.548 42.767 1.00 83.25 195 ALA A N 1
ATOM 1307 C CA . ALA A 1 195 ? -27.421 -1.725 42.570 1.00 83.25 195 ALA A CA 1
ATOM 1308 C C . ALA A 1 195 ? -26.694 -0.375 42.451 1.00 83.25 195 ALA A C 1
ATOM 1310 O O . ALA A 1 195 ? -27.245 0.646 42.017 1.00 83.25 195 ALA A O 1
ATOM 1311 N N . LYS A 1 196 ? -25.435 -0.348 42.890 1.00 85.25 196 LYS A N 1
ATOM 1312 C CA . LYS A 1 196 ? -24.590 0.849 42.884 1.00 85.25 196 LYS A CA 1
ATOM 1313 C C . LYS A 1 196 ? -24.257 1.264 41.447 1.00 85.25 196 LYS A C 1
ATOM 1315 O O . LYS A 1 196 ? -23.914 0.439 40.602 1.00 85.25 196 LYS A O 1
ATOM 1320 N N . ASN A 1 197 ? -24.333 2.564 41.190 1.00 85.81 197 ASN A N 1
ATOM 1321 C CA . ASN A 1 197 ? -23.899 3.204 39.956 1.00 85.81 197 ASN A CA 1
ATOM 1322 C C . ASN A 1 197 ? -22.369 3.216 39.829 1.00 85.81 197 ASN A C 1
ATOM 1324 O O . ASN A 1 197 ? -21.632 3.105 40.815 1.00 85.81 197 ASN A O 1
ATOM 1328 N N . ALA A 1 198 ? -21.892 3.446 38.605 1.00 88.44 198 ALA A N 1
ATOM 1329 C CA . ALA A 1 198 ? -20.474 3.625 38.331 1.00 88.44 198 ALA A CA 1
ATOM 1330 C C . ALA A 1 198 ? -19.844 4.743 39.193 1.00 88.44 198 ALA A C 1
ATOM 1332 O O . ALA A 1 198 ? -20.438 5.803 39.410 1.00 88.44 198 ALA A O 1
ATOM 1333 N N . GLY A 1 199 ? -18.626 4.505 39.685 1.00 85.38 199 GLY A N 1
ATOM 1334 C CA . GLY A 1 199 ? -17.864 5.414 40.546 1.00 85.38 199 GLY A CA 1
ATOM 1335 C C . GLY A 1 199 ? -18.077 5.230 42.055 1.00 85.38 199 GLY A C 1
ATOM 1336 O O . GLY A 1 199 ? -17.404 5.896 42.842 1.00 85.38 199 GLY A O 1
ATOM 1337 N N . GLN A 1 200 ? -18.978 4.341 42.485 1.00 84.06 200 GLN A N 1
ATOM 1338 C CA . GLN A 1 200 ? -19.211 4.040 43.903 1.00 84.06 200 GLN A CA 1
ATOM 1339 C C . GLN A 1 200 ? -18.357 2.867 44.392 1.00 84.06 200 GLN A C 1
ATOM 1341 O O . GLN A 1 200 ? -18.091 1.940 43.638 1.00 84.06 200 GLN A O 1
ATOM 1346 N N . ALA A 1 201 ? -17.959 2.883 45.666 1.00 85.38 201 ALA A N 1
ATOM 1347 C CA . ALA A 1 201 ? -17.155 1.811 46.250 1.00 85.38 201 ALA A CA 1
ATOM 1348 C C . ALA A 1 201 ? -17.935 0.487 46.350 1.00 85.38 201 ALA A C 1
ATOM 1350 O O . ALA A 1 201 ? -19.102 0.462 46.765 1.00 85.38 201 ALA A O 1
ATOM 1351 N N . CYS A 1 202 ? -17.274 -0.619 46.033 1.00 82.06 202 CYS A N 1
ATOM 1352 C CA . CYS A 1 202 ? -17.823 -1.971 46.069 1.00 82.06 202 CYS A CA 1
ATOM 1353 C C . CYS A 1 202 ? -16.775 -2.963 46.581 1.00 82.06 202 CYS A C 1
ATOM 1355 O O . CYS A 1 202 ? -15.582 -2.678 46.573 1.00 82.06 202 CYS A O 1
ATOM 1357 N N . VAL A 1 203 ? -17.236 -4.124 47.043 1.00 78.31 203 VAL A N 1
ATOM 1358 C CA . VAL A 1 203 ? -16.368 -5.239 47.475 1.00 78.31 203 VAL A CA 1
ATOM 1359 C C . VAL A 1 203 ? -16.671 -6.545 46.738 1.00 78.31 203 VAL A C 1
ATOM 1361 O O . VAL A 1 203 ? -15.878 -7.481 46.783 1.00 78.31 203 VAL A O 1
ATOM 1364 N N . GLN A 1 204 ? -17.820 -6.614 46.061 1.00 73.50 204 GLN A N 1
ATOM 1365 C CA . GLN A 1 204 ? -18.257 -7.740 45.241 1.00 73.50 204 GLN A CA 1
ATOM 1366 C C . GLN A 1 204 ? -18.960 -7.213 43.985 1.00 73.50 204 GLN A C 1
ATOM 1368 O O . GLN A 1 204 ? -19.493 -6.101 43.979 1.00 73.50 204 GLN A O 1
ATOM 1373 N N . ASN A 1 205 ? -18.915 -8.004 42.914 1.00 72.38 205 ASN A N 1
ATOM 1374 C CA . ASN A 1 205 ? -19.431 -7.632 41.596 1.00 72.38 205 ASN A CA 1
ATOM 1375 C C . ASN A 1 205 ? -20.946 -7.406 41.587 1.00 72.38 205 ASN A C 1
ATOM 1377 O O . ASN A 1 205 ? -21.400 -6.432 40.997 1.00 72.38 205 ASN A O 1
ATOM 1381 N N . ASP A 1 206 ? -21.692 -8.254 42.291 1.00 74.31 206 ASP A N 1
ATOM 1382 C CA . ASP A 1 206 ? -23.159 -8.243 42.409 1.00 74.31 206 ASP A CA 1
ATOM 1383 C C . ASP A 1 206 ? -23.734 -6.987 43.089 1.00 74.31 206 ASP A C 1
ATOM 1385 O O . ASP A 1 206 ? -24.944 -6.786 43.134 1.00 74.31 206 ASP A O 1
ATOM 1389 N N . GLN A 1 207 ? -22.872 -6.105 43.601 1.00 77.69 207 GLN A N 1
ATOM 1390 C CA . GLN A 1 207 ? -23.262 -4.827 44.190 1.00 77.69 207 GLN A CA 1
ATOM 1391 C C . GLN A 1 207 ? -23.441 -3.704 43.159 1.00 77.69 207 GLN A C 1
ATOM 1393 O O . GLN A 1 207 ? -23.906 -2.626 43.535 1.00 77.69 207 GLN A O 1
ATOM 1398 N N . CYS A 1 208 ? -23.018 -3.899 41.906 1.00 84.81 208 CYS A N 1
ATOM 1399 C CA . CYS A 1 208 ? -22.950 -2.860 40.875 1.00 84.81 208 CYS A CA 1
ATOM 1400 C C . CYS A 1 208 ? -23.977 -3.099 39.762 1.00 84.81 208 CYS A C 1
ATOM 1402 O O . CYS A 1 208 ? -24.214 -4.239 39.387 1.00 84.81 208 CYS A O 1
ATOM 1404 N N . LEU A 1 209 ? -24.524 -2.023 39.184 1.00 82.06 209 LEU A N 1
ATOM 1405 C CA . LEU A 1 209 ? -25.591 -2.065 38.164 1.00 82.06 209 LEU A CA 1
ATOM 1406 C C . LEU A 1 209 ? -25.252 -2.921 36.931 1.00 82.06 209 LEU A C 1
ATOM 1408 O O . LEU A 1 209 ? -26.129 -3.473 36.289 1.00 82.06 209 LEU A O 1
ATOM 1412 N N . SER A 1 210 ? -23.971 -3.023 36.603 1.00 80.31 210 SER A N 1
ATOM 1413 C CA . SER A 1 210 ? -23.428 -3.784 35.473 1.00 80.31 210 SER A CA 1
ATOM 1414 C C . SER A 1 210 ? -22.644 -5.019 35.932 1.00 80.31 210 SER A C 1
ATOM 1416 O O . SER A 1 210 ? -21.821 -5.546 35.189 1.00 80.31 210 SER A O 1
ATOM 1418 N N . ASN A 1 211 ? -22.829 -5.450 37.186 1.00 81.12 211 ASN A N 1
ATOM 1419 C CA . ASN A 1 211 ? -22.078 -6.529 37.834 1.00 81.12 211 ASN A CA 1
ATOM 1420 C C . ASN A 1 211 ? -20.541 -6.381 37.744 1.00 81.12 211 ASN A C 1
ATOM 1422 O O . ASN A 1 211 ? -19.797 -7.364 37.749 1.00 81.12 211 ASN A O 1
ATOM 1426 N N . GLY A 1 212 ? -20.048 -5.142 37.644 1.00 87.50 212 GLY A N 1
ATOM 1427 C CA . GLY A 1 212 ? -18.635 -4.824 37.450 1.00 87.50 212 GLY A CA 1
ATOM 1428 C C . GLY A 1 212 ? -18.043 -4.057 38.622 1.00 87.50 212 GLY A C 1
ATOM 1429 O O . GLY A 1 212 ? -18.034 -2.828 38.600 1.00 87.50 212 GLY A O 1
ATOM 1430 N N . CYS A 1 213 ? -17.520 -4.759 39.631 1.00 90.00 213 CYS A N 1
ATOM 1431 C CA . CYS A 1 213 ? -16.716 -4.144 40.684 1.00 90.00 213 CYS A CA 1
ATOM 1432 C C . CYS A 1 213 ? -15.234 -4.172 40.284 1.00 90.00 213 CYS A C 1
ATOM 1434 O O . CYS A 1 213 ? -14.538 -5.175 40.443 1.00 90.00 213 CYS A O 1
ATOM 1436 N N . CYS A 1 214 ? -14.742 -3.066 39.731 1.00 92.06 214 CYS A N 1
ATOM 1437 C CA . CYS A 1 214 ? -13.410 -2.970 39.150 1.00 92.06 214 CYS A CA 1
ATOM 1438 C C . CYS A 1 214 ? -12.485 -2.174 40.074 1.00 92.06 214 CYS A C 1
ATOM 1440 O O . CYS A 1 214 ? -12.627 -0.962 40.216 1.00 92.06 214 CYS A O 1
ATOM 1442 N N . ALA A 1 215 ? -11.518 -2.861 40.694 1.00 91.06 215 ALA A N 1
ATOM 1443 C CA . ALA A 1 215 ? -10.598 -2.265 41.669 1.00 91.06 215 ALA A CA 1
ATOM 1444 C C . ALA A 1 215 ? -11.337 -1.522 42.804 1.00 91.06 215 ALA A C 1
ATOM 1446 O O . ALA A 1 215 ? -11.080 -0.348 43.067 1.00 91.06 215 ALA A O 1
ATOM 1447 N N . ASP A 1 216 ? -12.274 -2.231 43.445 1.00 90.69 216 ASP A N 1
ATOM 1448 C CA . ASP A 1 216 ? -13.104 -1.765 44.567 1.00 90.69 216 ASP A CA 1
ATOM 1449 C C . ASP A 1 216 ? -14.041 -0.585 44.233 1.00 90.69 216 ASP A C 1
ATOM 1451 O O . ASP A 1 216 ? -14.585 0.070 45.126 1.00 90.69 216 ASP A O 1
ATOM 1455 N N . VAL A 1 217 ? -14.263 -0.311 42.941 1.00 90.50 217 VA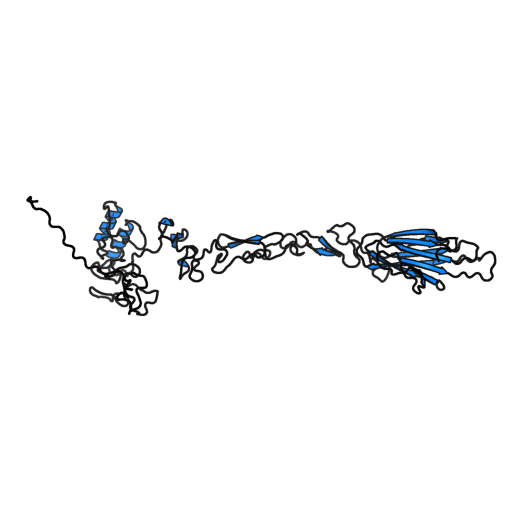L A N 1
ATOM 1456 C CA . VAL A 1 217 ? -15.171 0.732 42.445 1.00 90.50 217 VAL A CA 1
ATOM 1457 C C . VAL A 1 217 ? -16.071 0.171 41.342 1.00 90.50 217 VAL A C 1
ATOM 1459 O O . VAL A 1 217 ? -15.602 -0.496 40.425 1.00 90.50 217 VAL A O 1
ATOM 1462 N N . CYS A 1 218 ? -17.373 0.447 41.400 1.00 90.06 218 CYS A N 1
ATOM 1463 C CA . CYS A 1 218 ? -18.305 0.047 40.353 1.00 90.06 218 CYS A CA 1
ATOM 1464 C C . CYS A 1 218 ? -17.936 0.720 39.027 1.00 90.06 218 CYS A C 1
ATOM 1466 O O . CYS A 1 218 ? -17.765 1.941 38.980 1.00 90.06 218 CYS A O 1
ATOM 1468 N N . ALA A 1 219 ? -17.858 -0.055 37.951 1.00 92.38 219 ALA A N 1
ATOM 1469 C CA . ALA A 1 219 ? -17.669 0.432 36.590 1.00 92.38 219 ALA A CA 1
ATOM 1470 C C . ALA A 1 219 ? -18.852 0.022 35.709 1.00 92.38 219 ALA A C 1
ATOM 1472 O O . ALA A 1 219 ? -19.460 -1.033 35.907 1.00 92.38 219 ALA A O 1
ATOM 1473 N N . ASP A 1 220 ? -19.166 0.868 34.733 1.00 90.69 220 ASP A N 1
ATOM 1474 C CA . ASP A 1 220 ? -20.189 0.590 33.728 1.00 90.69 220 ASP A CA 1
ATOM 1475 C C . ASP A 1 220 ? -19.603 -0.327 32.648 1.00 90.69 220 ASP A C 1
ATOM 1477 O O . ASP A 1 220 ? -18.867 0.133 31.785 1.00 90.69 220 ASP A O 1
ATOM 1481 N N . LEU A 1 221 ? -19.923 -1.620 32.679 1.00 92.31 221 LEU A N 1
ATOM 1482 C CA . LEU A 1 221 ? -19.385 -2.558 31.689 1.00 92.31 221 LEU A CA 1
ATOM 1483 C C . LEU A 1 221 ? -20.069 -2.445 30.317 1.00 92.31 221 LEU A C 1
ATOM 1485 O O . LEU A 1 221 ? -19.577 -3.022 29.352 1.00 92.31 221 LEU A O 1
ATOM 1489 N N . GLU A 1 222 ? -21.181 -1.718 30.204 1.00 91.75 222 GLU A N 1
ATOM 1490 C CA . GLU A 1 222 ? -21.954 -1.623 28.965 1.00 91.75 222 GLU A CA 1
ATOM 1491 C C . GLU A 1 222 ? -21.523 -0.453 28.084 1.00 91.75 222 GLU A C 1
ATOM 1493 O O . GLU A 1 222 ? -21.662 -0.528 26.858 1.00 91.75 222 GLU A O 1
ATOM 1498 N N . THR A 1 223 ? -21.040 0.632 28.701 1.00 92.62 223 THR A N 1
ATOM 1499 C CA . THR A 1 223 ? -20.693 1.869 27.986 1.00 92.62 223 THR A CA 1
ATOM 1500 C C . THR A 1 223 ? -19.327 2.461 28.334 1.00 92.62 223 THR A C 1
ATOM 1502 O O . THR A 1 223 ? -18.836 3.321 27.592 1.00 92.62 223 THR A O 1
ATOM 1505 N N . ASP A 1 224 ? -18.654 1.992 29.392 1.00 93.31 224 ASP A N 1
ATOM 1506 C CA . ASP A 1 224 ? -17.299 2.448 29.706 1.00 93.31 224 ASP A CA 1
ATOM 1507 C C . ASP A 1 224 ? -16.276 1.809 28.764 1.00 93.31 224 ASP A C 1
ATOM 1509 O O . ASP A 1 224 ? -15.987 0.615 28.811 1.00 93.31 224 ASP A O 1
ATOM 1513 N N . VAL A 1 225 ? -15.649 2.649 27.946 1.00 94.75 225 VAL A N 1
ATOM 1514 C CA . VAL A 1 225 ? -14.561 2.261 27.043 1.00 94.75 225 VAL A CA 1
ATOM 1515 C C . VAL A 1 225 ? -13.385 1.624 27.791 1.00 94.75 225 VAL A C 1
ATOM 1517 O O . VAL A 1 225 ? -12.678 0.820 27.195 1.00 94.75 225 VAL A O 1
ATOM 1520 N N . ALA A 1 226 ? -13.155 1.948 29.067 1.00 93.88 226 ALA A N 1
ATOM 1521 C CA . ALA A 1 226 ? -12.056 1.382 29.851 1.00 93.88 226 ALA A CA 1
ATOM 1522 C C . ALA A 1 226 ? -12.372 0.018 30.500 1.00 93.88 226 ALA A C 1
ATOM 1524 O O . ALA A 1 226 ? -11.447 -0.653 30.963 1.00 93.88 226 ALA A O 1
ATOM 1525 N N . ASN A 1 227 ? -13.645 -0.385 30.552 1.00 94.00 227 ASN A N 1
ATOM 1526 C CA . ASN A 1 227 ? -14.113 -1.590 31.245 1.00 94.00 227 ASN A CA 1
ATOM 1527 C C . ASN A 1 227 ? -15.188 -2.337 30.432 1.00 94.00 227 ASN A C 1
ATOM 1529 O O . ASN A 1 227 ? -16.117 -2.904 30.997 1.00 94.00 227 ASN A O 1
ATOM 1533 N N . CYS A 1 228 ? -15.096 -2.319 29.105 1.00 95.56 228 CYS A N 1
ATOM 1534 C CA . CYS A 1 228 ? -16.149 -2.798 28.220 1.00 95.56 228 CYS A CA 1
ATOM 1535 C C . CYS A 1 228 ? -16.321 -4.320 28.318 1.00 95.56 228 CYS A C 1
ATOM 1537 O O . CYS A 1 228 ? -15.404 -5.081 28.026 1.00 95.56 228 CYS A O 1
ATOM 1539 N N . GLY A 1 229 ? -17.477 -4.783 28.784 1.00 93.31 229 GLY A N 1
ATOM 1540 C CA . GLY A 1 229 ? -17.800 -6.196 29.001 1.00 93.31 229 GLY A CA 1
ATOM 1541 C C . GLY A 1 229 ? -17.070 -6.880 30.163 1.00 93.31 229 GLY A C 1
ATOM 1542 O O . GLY A 1 229 ? -17.579 -7.864 30.700 1.00 93.31 229 GLY A O 1
ATOM 1543 N N . ALA A 1 230 ? -15.920 -6.366 30.605 1.00 92.69 230 ALA A N 1
ATOM 1544 C CA . ALA A 1 230 ? -15.207 -6.852 31.781 1.00 92.69 230 ALA A CA 1
ATOM 1545 C C . ALA A 1 230 ? -14.285 -5.785 32.391 1.00 92.69 230 ALA A C 1
ATOM 1547 O O . ALA A 1 230 ? -13.748 -4.914 31.705 1.00 92.69 230 ALA A O 1
ATOM 1548 N N . CYS A 1 231 ? -14.028 -5.902 33.696 1.00 92.69 231 CYS A N 1
ATOM 1549 C CA . CYS A 1 231 ? -13.094 -5.024 34.397 1.00 92.69 231 CYS A CA 1
ATOM 1550 C C . CYS A 1 231 ? -11.700 -5.034 33.760 1.00 92.69 231 CYS A C 1
ATOM 1552 O O . CYS A 1 231 ? -11.076 -6.088 33.620 1.00 92.69 231 CYS A O 1
ATOM 1554 N N . GLY A 1 232 ? -11.195 -3.846 33.419 1.00 90.88 232 GLY A N 1
ATOM 1555 C CA . GLY A 1 232 ? -9.896 -3.664 32.771 1.00 90.88 232 GLY A CA 1
ATOM 1556 C C . GLY A 1 232 ? -9.837 -4.090 31.300 1.00 90.88 232 GLY A C 1
ATOM 1557 O O . GLY A 1 232 ? -8.760 -4.010 30.705 1.00 90.88 232 GLY A O 1
ATOM 1558 N N . PHE A 1 233 ? -10.952 -4.526 30.704 1.00 93.00 233 PHE A N 1
ATOM 1559 C CA . PHE A 1 233 ? -11.050 -4.790 29.271 1.00 93.00 233 PHE A CA 1
ATOM 1560 C C . PHE A 1 233 ? -11.352 -3.481 28.536 1.00 93.00 233 PHE A C 1
ATOM 1562 O O . PHE A 1 233 ? -12.497 -3.098 28.314 1.00 93.00 233 PHE A O 1
ATOM 1569 N N . GLY A 1 234 ? -10.292 -2.732 28.239 1.00 93.75 234 GLY A N 1
ATOM 1570 C CA . GLY A 1 234 ? -10.405 -1.445 27.567 1.00 93.75 234 GLY A CA 1
ATOM 1571 C C . GLY A 1 234 ? -10.436 -1.588 26.049 1.00 93.75 234 GLY A C 1
ATOM 1572 O O . GLY A 1 234 ? -9.551 -2.225 25.483 1.00 93.75 234 GLY A O 1
ATOM 1573 N N . CYS A 1 235 ? -11.380 -0.924 25.384 1.00 96.69 235 CYS A N 1
ATOM 1574 C CA . CYS A 1 235 ? -11.349 -0.782 23.933 1.00 96.69 235 CYS A CA 1
ATOM 1575 C C . CYS A 1 235 ? -10.277 0.239 23.549 1.00 96.69 235 CYS A C 1
ATOM 1577 O O . CYS A 1 235 ? -10.314 1.401 23.971 1.00 96.69 235 CYS A O 1
ATOM 1579 N N . THR A 1 236 ? -9.334 -0.169 22.709 1.00 95.88 236 THR A N 1
ATOM 1580 C CA . THR A 1 236 ? -8.298 0.712 22.170 1.00 95.88 236 THR A CA 1
ATOM 1581 C C . THR A 1 236 ? -8.501 0.912 20.673 1.00 95.88 236 THR A C 1
ATOM 1583 O O . THR A 1 236 ? -9.146 0.111 20.010 1.00 95.88 236 THR A O 1
ATOM 1586 N N . ASN A 1 237 ? -8.039 2.043 20.137 1.00 97.19 237 ASN A N 1
ATOM 1587 C CA . ASN A 1 237 ? -8.033 2.275 18.695 1.00 97.19 237 ASN A CA 1
ATOM 1588 C C . ASN A 1 237 ? -7.022 3.375 18.358 1.00 97.19 237 ASN A C 1
ATOM 1590 O O . ASN A 1 237 ? -7.309 4.565 18.502 1.00 97.19 237 ASN A O 1
ATOM 1594 N N . ALA A 1 238 ? -5.821 2.988 17.930 1.00 95.94 238 ALA A N 1
ATOM 1595 C CA . ALA A 1 238 ? -4.768 3.944 17.584 1.00 95.94 238 ALA A CA 1
ATOM 1596 C C . ALA A 1 238 ? -5.038 4.693 16.263 1.00 95.94 238 ALA A C 1
ATOM 1598 O O . ALA A 1 238 ? -4.482 5.771 16.039 1.00 95.94 238 ALA A O 1
ATOM 1599 N N . HIS A 1 239 ? -5.894 4.138 15.400 1.00 96.38 239 HIS A N 1
ATOM 1600 C CA . HIS A 1 239 ? -6.129 4.608 14.032 1.00 96.38 239 HIS A CA 1
ATOM 1601 C C . HIS A 1 239 ? -7.591 5.002 13.781 1.00 96.38 239 HIS A C 1
ATOM 1603 O O . HIS A 1 239 ? -8.104 4.969 12.655 1.00 96.38 239 HIS A O 1
ATOM 1609 N N . GLY A 1 240 ? -8.268 5.449 14.836 1.00 96.19 240 GLY A N 1
ATOM 1610 C CA . GLY A 1 240 ? -9.643 5.896 14.760 1.00 96.19 240 GLY A CA 1
ATOM 1611 C C . GLY A 1 240 ? -10.208 6.307 16.108 1.00 96.19 240 GLY A C 1
ATOM 1612 O O . GLY A 1 240 ? -9.498 6.782 16.992 1.00 96.19 240 GLY A O 1
ATOM 1613 N N . THR A 1 241 ? -11.516 6.142 16.243 1.00 96.50 241 THR A N 1
ATOM 1614 C CA . THR A 1 241 ? -12.236 6.298 17.509 1.00 96.50 241 THR A CA 1
ATOM 1615 C C . THR A 1 241 ? -12.862 4.968 17.897 1.00 96.50 241 THR A C 1
ATOM 1617 O O . THR A 1 241 ? -13.111 4.134 17.034 1.00 96.50 241 THR A O 1
ATOM 1620 N N . THR A 1 242 ? -13.137 4.747 19.175 1.00 97.00 242 THR A N 1
ATOM 1621 C CA . THR A 1 242 ? -13.852 3.550 19.632 1.00 97.00 242 THR A CA 1
ATOM 1622 C C . THR A 1 242 ? -14.853 3.915 20.720 1.00 97.00 242 THR A C 1
ATOM 1624 O O . THR A 1 242 ? -14.729 4.963 21.361 1.00 97.00 242 THR A O 1
ATOM 1627 N N . SER A 1 243 ? -15.867 3.077 20.881 1.00 96.25 243 SER A N 1
ATOM 1628 C CA . SER A 1 243 ? -16.906 3.179 21.905 1.00 96.25 243 SER A CA 1
ATOM 1629 C C . SER A 1 243 ? -17.208 1.795 22.463 1.00 96.25 243 SER A C 1
ATOM 1631 O O . SER A 1 243 ? -17.003 0.811 21.759 1.00 96.25 243 SER A O 1
ATOM 1633 N N . CYS A 1 244 ? -17.727 1.730 23.686 1.00 96.62 244 CYS A N 1
ATOM 1634 C CA . CYS A 1 244 ? -18.337 0.519 24.219 1.00 96.62 244 CYS A CA 1
ATOM 1635 C C . CYS A 1 244 ? -19.852 0.609 24.015 1.00 96.62 244 CYS A C 1
ATOM 1637 O O . CYS A 1 244 ? -20.466 1.616 24.379 1.00 96.62 244 CYS A O 1
ATOM 1639 N N . LEU A 1 245 ? -20.440 -0.394 23.368 1.00 95.44 245 LEU A N 1
ATOM 1640 C CA . LEU A 1 245 ? -21.871 -0.473 23.105 1.00 95.44 245 LEU A CA 1
ATOM 1641 C C . LEU A 1 245 ? -22.360 -1.866 23.479 1.00 95.44 245 LEU A C 1
ATOM 1643 O O . LEU A 1 245 ? -21.955 -2.842 22.859 1.00 95.44 245 LEU A O 1
ATOM 1647 N N . ALA A 1 246 ? -23.258 -1.939 24.464 1.00 91.88 246 ALA A N 1
ATOM 1648 C CA . ALA A 1 246 ? -23.832 -3.200 24.935 1.00 91.88 246 ALA A CA 1
ATOM 1649 C C . ALA A 1 246 ? -22.750 -4.240 25.280 1.00 91.88 246 ALA A C 1
ATOM 1651 O O . ALA A 1 246 ? -22.845 -5.399 24.882 1.00 91.88 246 ALA A O 1
ATOM 1652 N N . SER A 1 247 ? -21.721 -3.796 26.009 1.00 93.31 247 SER A N 1
ATOM 1653 C CA . SER A 1 247 ? -20.599 -4.629 26.466 1.00 93.31 247 SER A CA 1
ATOM 1654 C C . SER A 1 247 ? -19.648 -5.116 25.364 1.00 93.31 247 SER A C 1
ATOM 1656 O O . SER A 1 247 ? -18.804 -5.970 25.627 1.00 93.31 247 SER A O 1
ATOM 1658 N N . GLU A 1 248 ? -19.740 -4.562 24.151 1.00 95.94 248 GLU A N 1
ATOM 1659 C CA . GLU A 1 248 ? -18.835 -4.855 23.036 1.00 95.94 248 GLU A CA 1
ATOM 1660 C C . GLU A 1 248 ? -18.131 -3.587 22.534 1.00 95.94 248 GLU A C 1
ATOM 1662 O O . GLU A 1 248 ? -18.714 -2.499 22.451 1.00 95.94 248 GLU A O 1
ATOM 1667 N N . CYS A 1 249 ? -16.853 -3.726 22.175 1.00 97.50 249 CYS A N 1
ATOM 1668 C CA . CYS A 1 249 ? -16.102 -2.653 21.539 1.00 97.50 249 CYS A CA 1
ATOM 1669 C C . CYS A 1 249 ? -16.631 -2.405 20.119 1.00 97.50 249 CYS A C 1
ATOM 1671 O O . CYS A 1 249 ? -16.886 -3.332 19.355 1.00 97.50 249 CYS A O 1
ATOM 1673 N N . ALA A 1 250 ? -16.780 -1.136 19.751 1.00 96.75 250 ALA A N 1
ATOM 1674 C CA . ALA A 1 250 ? -17.268 -0.708 18.445 1.00 96.75 250 ALA A CA 1
ATOM 1675 C C . ALA A 1 250 ? -16.306 0.334 17.846 1.00 96.75 250 ALA A C 1
ATOM 1677 O O . ALA A 1 250 ? -16.505 1.543 18.033 1.00 96.75 250 ALA A O 1
ATOM 1678 N N . PRO A 1 251 ? -15.234 -0.104 17.158 1.00 97.12 251 PRO A N 1
ATOM 1679 C CA . PRO A 1 251 ? -14.274 0.798 16.540 1.00 97.12 251 PRO A CA 1
ATOM 1680 C C . PRO A 1 251 ? -14.836 1.466 15.277 1.00 97.12 251 PRO A C 1
ATOM 1682 O O . PRO A 1 251 ? -15.592 0.891 14.497 1.00 97.12 251 PRO A O 1
ATOM 1685 N N . VAL A 1 252 ? -14.415 2.709 15.046 1.00 96.88 252 VAL A N 1
ATOM 1686 C CA . VAL A 1 252 ? -14.658 3.481 13.825 1.00 96.88 252 VAL A CA 1
ATOM 1687 C C . VAL A 1 252 ? -13.310 3.925 13.273 1.00 96.88 252 VAL A C 1
ATOM 1689 O O . VAL A 1 252 ? -12.628 4.765 13.867 1.00 96.88 252 VAL A O 1
ATOM 1692 N N . CYS A 1 253 ? -12.927 3.361 12.131 1.00 97.31 253 CYS A N 1
ATOM 1693 C CA . CYS A 1 253 ? -11.625 3.605 11.523 1.00 97.31 253 CYS A CA 1
ATOM 1694 C C . CYS A 1 253 ? -11.563 4.930 10.772 1.00 97.31 253 CYS A C 1
ATOM 1696 O O . CYS A 1 253 ? -12.518 5.348 10.115 1.00 97.31 253 CYS A O 1
ATOM 1698 N N . THR A 1 254 ? -10.411 5.597 10.861 1.00 95.69 254 THR A N 1
ATOM 1699 C CA . THR A 1 254 ? -10.149 6.831 10.114 1.00 95.69 254 THR A CA 1
ATOM 1700 C C . THR A 1 254 ? -9.292 6.551 8.887 1.00 95.69 254 THR A C 1
ATOM 1702 O O . THR A 1 254 ? -8.280 5.859 8.957 1.00 95.69 254 THR A O 1
ATOM 1705 N N . GLY A 1 255 ? -9.671 7.128 7.745 1.00 93.88 255 GLY A N 1
ATOM 1706 C CA . GLY A 1 255 ? -8.909 6.988 6.504 1.00 93.88 255 GLY A CA 1
ATOM 1707 C C . GLY A 1 255 ? -8.872 5.547 5.986 1.00 93.88 255 GLY A C 1
ATOM 1708 O O . GLY A 1 255 ? -9.907 4.899 5.884 1.00 93.88 255 GLY A O 1
ATOM 1709 N N . LEU A 1 256 ? -7.675 5.081 5.621 1.00 95.62 256 LEU A N 1
ATOM 1710 C CA . LEU A 1 256 ? -7.411 3.755 5.054 1.00 95.62 256 LEU A CA 1
ATOM 1711 C C . LEU A 1 256 ? -6.876 2.796 6.121 1.00 95.62 256 LEU A C 1
ATOM 1713 O O . LEU A 1 256 ? -5.823 2.187 5.956 1.00 95.62 256 LEU A O 1
ATOM 1717 N N . TRP A 1 257 ? -7.608 2.688 7.222 1.00 97.88 257 TRP A N 1
ATOM 1718 C CA . TRP A 1 257 ? -7.387 1.690 8.264 1.00 97.88 257 TRP A CA 1
ATOM 1719 C C . TRP A 1 257 ? -8.638 0.829 8.406 1.00 97.88 257 TRP A C 1
ATOM 1721 O O . TRP A 1 257 ? -9.748 1.317 8.185 1.00 97.88 257 TRP A O 1
ATOM 1731 N N . GLY A 1 258 ? -8.457 -0.439 8.752 1.00 96.81 258 GLY A N 1
ATOM 1732 C CA . GLY A 1 258 ? -9.541 -1.382 9.000 1.00 96.81 258 GLY A CA 1
ATOM 1733 C C . GLY A 1 258 ? -9.220 -2.291 10.179 1.00 96.81 258 GLY A C 1
ATOM 1734 O O . GLY A 1 258 ? -8.046 -2.511 10.467 1.00 96.81 258 GLY A O 1
ATOM 1735 N N . ASP A 1 259 ? -10.275 -2.782 10.823 1.00 96.44 259 ASP A N 1
ATOM 1736 C CA . ASP A 1 259 ? -10.253 -3.950 11.710 1.00 96.44 259 ASP A CA 1
ATOM 1737 C C . ASP A 1 259 ? -10.252 -5.192 10.807 1.00 96.44 259 ASP A C 1
ATOM 1739 O O . ASP A 1 259 ? -11.257 -5.488 10.145 1.00 96.44 259 ASP A O 1
ATOM 1743 N N . CYS A 1 260 ? -9.086 -5.815 10.639 1.00 96.50 260 CYS A N 1
ATOM 1744 C CA . CYS A 1 260 ? -8.900 -6.890 9.661 1.00 96.50 260 CYS A CA 1
ATOM 1745 C C . CYS A 1 260 ? -8.712 -8.270 10.286 1.00 96.50 260 CYS A C 1
ATOM 1747 O O . CYS A 1 260 ? -8.830 -9.265 9.560 1.00 96.50 260 CYS A O 1
ATOM 1749 N N . ASP A 1 261 ? -8.423 -8.351 11.579 1.00 95.12 261 ASP A N 1
ATOM 1750 C CA . ASP A 1 261 ? -8.397 -9.610 12.316 1.00 95.12 261 ASP A CA 1
ATOM 1751 C C . ASP A 1 261 ? -9.740 -9.923 13.004 1.00 95.12 261 ASP A C 1
ATOM 1753 O O . ASP A 1 261 ? -9.989 -11.086 13.338 1.00 95.12 261 ASP A O 1
ATOM 1757 N N . GLY A 1 262 ? -10.650 -8.944 13.080 1.00 93.94 262 GLY A N 1
ATOM 1758 C CA . GLY A 1 262 ? -11.976 -9.080 13.670 1.00 93.94 262 GLY A CA 1
ATOM 1759 C C . GLY A 1 262 ? -11.969 -8.943 15.190 1.00 93.94 262 GLY A C 1
ATOM 1760 O O . GLY A 1 262 ? -12.888 -9.468 15.827 1.00 93.94 262 GLY A O 1
ATOM 1761 N N . HIS A 1 263 ? -10.941 -8.302 15.753 1.00 95.19 263 HIS A N 1
ATOM 1762 C CA . HIS A 1 263 ? -10.775 -8.046 17.179 1.00 95.19 263 HIS A CA 1
ATOM 1763 C C . HIS A 1 263 ? -11.112 -6.584 17.512 1.00 95.19 263 HIS A C 1
ATOM 1765 O O . HIS A 1 263 ? -10.234 -5.731 17.633 1.00 95.19 263 HIS A O 1
ATOM 1771 N N . PRO A 1 264 ? -12.396 -6.249 17.733 1.00 95.31 264 PRO A N 1
ATOM 1772 C CA . PRO A 1 264 ? -12.801 -4.861 17.936 1.00 95.31 264 PRO A CA 1
ATOM 1773 C C . PRO A 1 264 ? -12.172 -4.194 19.176 1.00 95.31 264 PRO A C 1
ATOM 1775 O O . PRO A 1 264 ? -12.236 -2.967 19.314 1.00 95.31 264 PRO A O 1
ATOM 1778 N N . GLU A 1 265 ? -11.596 -4.976 20.095 1.00 94.75 265 GLU A N 1
ATOM 1779 C CA . GLU A 1 265 ? -10.891 -4.518 21.290 1.00 94.75 265 GLU A CA 1
ATOM 1780 C C . GLU A 1 265 ? -9.562 -3.786 21.025 1.00 94.75 265 GLU A C 1
ATOM 1782 O O . GLU A 1 265 ? -9.206 -2.885 21.798 1.00 94.75 265 GLU A O 1
ATOM 1787 N N . ASP A 1 266 ? -8.837 -4.115 19.953 1.00 94.88 266 ASP A N 1
ATOM 1788 C CA . ASP A 1 266 ? -7.612 -3.403 19.551 1.00 94.88 266 ASP A CA 1
ATOM 1789 C C . ASP A 1 266 ? -7.839 -2.402 18.401 1.00 94.88 266 ASP A C 1
ATOM 1791 O O . ASP A 1 266 ? -7.023 -1.500 18.154 1.00 94.88 266 ASP A O 1
ATOM 1795 N N . GLY A 1 267 ? -9.037 -2.452 17.822 1.00 95.94 267 GLY A N 1
ATOM 1796 C CA . GLY A 1 267 ? -9.609 -1.414 16.992 1.00 95.94 267 GLY A CA 1
ATOM 1797 C C . GLY A 1 267 ? -9.170 -1.541 15.543 1.00 95.94 267 GLY A C 1
ATOM 1798 O O . GLY A 1 267 ? -9.346 -2.567 14.911 1.00 95.94 267 GLY A O 1
ATOM 1799 N N . CYS A 1 268 ? -8.692 -0.448 14.952 1.00 97.56 268 CYS A N 1
ATOM 1800 C CA . CYS A 1 268 ? -8.318 -0.443 13.540 1.00 97.56 268 CYS A CA 1
ATOM 1801 C C . CYS A 1 268 ? -6.842 -0.810 13.401 1.00 97.56 268 CYS A C 1
ATOM 1803 O O . CYS A 1 268 ? -5.979 0.072 13.411 1.00 97.56 268 CYS A O 1
ATOM 1805 N N . ASP A 1 269 ? -6.566 -2.105 13.313 1.00 95.69 269 ASP A N 1
ATOM 1806 C CA . ASP A 1 269 ? -5.232 -2.693 13.436 1.00 95.69 269 ASP A CA 1
ATOM 1807 C C . ASP A 1 269 ? -4.418 -2.679 12.128 1.00 95.69 269 ASP A C 1
ATOM 1809 O O . ASP A 1 269 ? -3.182 -2.655 12.154 1.00 95.69 269 ASP A O 1
ATOM 1813 N N . THR A 1 270 ? -5.085 -2.640 10.970 1.00 97.00 270 THR A N 1
ATOM 1814 C CA . THR A 1 270 ? -4.435 -2.887 9.678 1.00 97.00 270 THR A CA 1
ATOM 1815 C C . THR A 1 270 ? -4.537 -1.700 8.726 1.00 97.00 270 THR A C 1
ATOM 1817 O O . THR A 1 270 ? -5.605 -1.142 8.469 1.00 97.00 270 THR A O 1
ATOM 1820 N N . SER A 1 271 ? -3.400 -1.354 8.114 1.00 96.81 271 SER A N 1
ATOM 1821 C CA . SER A 1 271 ? -3.344 -0.374 7.029 1.00 96.81 271 SER A CA 1
ATOM 1822 C C . SER A 1 271 ? -3.879 -0.961 5.718 1.00 96.81 271 SER A C 1
ATOM 1824 O O . SER A 1 271 ? -3.354 -1.947 5.187 1.00 96.81 271 SER A O 1
ATOM 1826 N N . LEU A 1 272 ? -4.865 -0.274 5.143 1.00 97.75 272 LEU A N 1
ATOM 1827 C CA . LEU A 1 272 ? -5.483 -0.584 3.853 1.00 97.75 272 LEU A CA 1
ATOM 1828 C C . LEU A 1 272 ? -4.714 0.005 2.653 1.00 97.75 272 LEU A C 1
ATOM 1830 O O . LEU A 1 272 ? -5.218 0.030 1.530 1.00 97.75 272 LEU A O 1
ATOM 1834 N N . GLU A 1 273 ? -3.492 0.492 2.889 1.00 96.50 273 GLU A N 1
ATOM 1835 C CA . GLU A 1 273 ? -2.526 0.934 1.867 1.00 96.50 273 GLU A CA 1
ATOM 1836 C C . GLU A 1 273 ? -1.436 -0.115 1.606 1.00 96.50 273 GLU A C 1
ATOM 1838 O O . GLU A 1 273 ? -0.409 0.136 0.969 1.00 96.50 273 GLU A O 1
ATOM 1843 N N . THR A 1 274 ? -1.654 -1.328 2.103 1.00 95.75 274 THR A N 1
ATOM 1844 C CA . THR A 1 274 ? -0.783 -2.468 1.848 1.00 95.75 274 THR A CA 1
ATOM 1845 C C . THR A 1 274 ? -1.309 -3.271 0.656 1.00 95.75 274 THR A C 1
ATOM 1847 O O . THR A 1 274 ? -2.523 -3.398 0.485 1.00 95.75 274 THR A O 1
ATOM 1850 N N . PRO A 1 275 ? -0.436 -3.873 -0.173 1.00 95.31 275 PRO A N 1
ATOM 1851 C CA . PRO A 1 275 ? -0.884 -4.703 -1.293 1.00 95.31 275 PRO A CA 1
ATOM 1852 C C . PRO A 1 275 ? -1.741 -5.918 -0.910 1.00 95.31 275 PRO A C 1
ATOM 1854 O O . PRO A 1 275 ? -2.396 -6.493 -1.781 1.00 95.31 275 PRO A O 1
ATOM 1857 N N . SER A 1 276 ? -1.730 -6.324 0.365 1.00 95.81 276 SER A N 1
ATOM 1858 C CA . SER A 1 276 ? -2.542 -7.420 0.899 1.00 95.81 276 SER A CA 1
ATOM 1859 C C . SER A 1 276 ? -3.902 -7.000 1.474 1.00 95.81 276 SER A C 1
ATOM 1861 O O . SER A 1 276 ? -4.738 -7.874 1.680 1.00 95.81 276 SER A O 1
ATOM 1863 N N . HIS A 1 277 ? -4.143 -5.705 1.712 1.00 96.94 277 HIS A N 1
ATOM 1864 C CA . HIS A 1 277 ? -5.407 -5.174 2.255 1.00 96.94 277 HIS A CA 1
ATOM 1865 C C . HIS A 1 277 ? -5.866 -3.918 1.497 1.00 96.94 277 HIS A C 1
ATOM 1867 O O . HIS A 1 277 ? -6.362 -2.960 2.082 1.00 96.94 277 HIS A O 1
ATOM 1873 N N . CYS A 1 278 ? -5.663 -3.882 0.185 1.00 97.38 278 CYS A N 1
ATOM 1874 C CA . CYS A 1 278 ? -5.780 -2.671 -0.599 1.00 97.38 278 CYS A CA 1
ATOM 1875 C C . CYS A 1 278 ? -7.218 -2.154 -0.706 1.00 97.38 278 CYS A C 1
ATOM 1877 O O . CYS A 1 278 ? -8.060 -2.741 -1.385 1.00 97.38 278 CYS A O 1
ATOM 1879 N N . GLY A 1 279 ? -7.499 -1.043 -0.025 1.00 96.75 279 GLY A N 1
ATOM 1880 C CA . GLY A 1 279 ? -8.824 -0.420 0.032 1.00 96.75 279 GLY A CA 1
ATOM 1881 C C . GLY A 1 279 ? -9.836 -1.138 0.935 1.00 96.75 279 GLY A C 1
ATOM 1882 O O . GLY A 1 279 ? -10.802 -0.509 1.361 1.00 96.75 279 GLY A O 1
ATOM 1883 N N . ALA A 1 280 ? -9.619 -2.415 1.263 1.00 96.56 280 ALA A N 1
ATOM 1884 C CA . ALA A 1 280 ? -10.389 -3.173 2.247 1.00 96.56 280 ALA A CA 1
ATOM 1885 C C . ALA A 1 280 ? -9.615 -4.409 2.742 1.00 96.56 280 ALA A C 1
ATOM 1887 O O . ALA A 1 280 ? -8.709 -4.914 2.073 1.00 96.56 280 ALA A O 1
ATOM 1888 N N . CYS A 1 281 ? -10.001 -4.926 3.910 1.00 97.06 281 CYS A N 1
ATOM 1889 C CA . CYS A 1 281 ? -9.377 -6.097 4.520 1.00 97.06 281 CYS A CA 1
ATOM 1890 C C . CYS A 1 281 ? -9.380 -7.315 3.586 1.00 97.06 281 CYS A C 1
ATOM 1892 O O . CYS A 1 281 ? -10.418 -7.693 3.043 1.00 97.06 281 CYS A O 1
ATOM 1894 N N . GLY A 1 282 ? -8.206 -7.926 3.393 1.00 95.50 282 GLY A N 1
ATOM 1895 C CA . GLY A 1 282 ? -8.033 -9.110 2.548 1.00 95.50 282 GLY A CA 1
ATOM 1896 C C . GLY A 1 282 ? -8.187 -8.854 1.045 1.00 95.50 282 GLY A C 1
ATOM 1897 O O . GLY A 1 282 ? -8.192 -9.805 0.262 1.00 95.50 282 GLY A O 1
ATOM 1898 N N . VAL A 1 283 ? -8.321 -7.597 0.608 1.00 96.00 283 VAL A N 1
ATOM 1899 C CA . VAL A 1 283 ? -8.300 -7.262 -0.818 1.00 96.00 283 VAL A CA 1
ATOM 1900 C C . VAL A 1 283 ? -6.854 -7.212 -1.288 1.00 96.00 283 VAL A C 1
ATOM 1902 O O . VAL A 1 283 ? -6.107 -6.279 -1.013 1.00 96.00 283 VAL A O 1
ATOM 1905 N N . HIS A 1 284 ? -6.449 -8.234 -2.029 1.00 94.62 284 HIS A N 1
ATOM 1906 C CA . HIS A 1 284 ? -5.118 -8.294 -2.613 1.00 94.62 284 HIS A CA 1
ATOM 1907 C C . HIS A 1 284 ? -5.102 -7.617 -3.983 1.00 94.62 284 HIS A C 1
ATOM 1909 O O . HIS A 1 284 ? -5.985 -7.865 -4.804 1.00 94.62 284 HIS A O 1
ATOM 1915 N N . CYS A 1 285 ? -4.041 -6.867 -4.287 1.00 93.69 285 CYS A N 1
ATOM 1916 C CA . CYS A 1 285 ? -3.811 -6.386 -5.655 1.00 93.69 285 CYS A CA 1
ATOM 1917 C C . CYS A 1 285 ? -3.520 -7.510 -6.656 1.00 93.69 285 CYS A C 1
ATOM 1919 O O . CYS A 1 285 ? -3.655 -7.318 -7.862 1.00 93.69 285 CYS A O 1
ATOM 1921 N N . GLY A 1 286 ? -3.183 -8.697 -6.147 1.00 87.19 286 GLY A N 1
ATOM 1922 C CA . GLY A 1 286 ? -2.785 -9.843 -6.948 1.00 87.19 286 GLY A CA 1
ATOM 1923 C C . GLY A 1 286 ? -1.386 -9.667 -7.546 1.00 87.19 286 GLY A C 1
ATOM 1924 O O . GLY A 1 286 ? -0.822 -8.573 -7.524 1.00 87.19 286 GLY A O 1
ATOM 1925 N N . PRO A 1 287 ? -0.792 -10.753 -8.064 1.00 91.00 287 PRO A N 1
ATOM 1926 C CA . PRO A 1 287 ? 0.466 -10.657 -8.786 1.00 91.00 287 PRO A CA 1
ATOM 1927 C C . PRO A 1 287 ? 0.238 -9.907 -10.101 1.00 91.00 287 PRO A C 1
ATOM 1929 O O . PRO A 1 287 ? -0.514 -10.369 -10.962 1.00 91.00 287 PRO A O 1
ATOM 1932 N N . ILE A 1 288 ? 0.907 -8.768 -10.266 1.00 94.06 288 ILE A N 1
ATOM 1933 C CA . ILE A 1 288 ? 0.888 -8.010 -11.516 1.00 94.06 288 ILE A CA 1
ATOM 1934 C C . ILE A 1 288 ? 2.006 -8.553 -12.421 1.00 94.06 288 ILE A C 1
ATOM 1936 O O . ILE A 1 288 ? 3.158 -8.631 -11.982 1.00 94.06 288 ILE A O 1
ATOM 1940 N N . PRO A 1 289 ? 1.721 -8.950 -13.676 1.00 95.38 289 PRO A N 1
ATOM 1941 C CA . PRO A 1 289 ? 2.743 -9.484 -14.569 1.00 95.38 289 PRO A CA 1
ATOM 1942 C C . PRO A 1 289 ? 3.938 -8.536 -14.728 1.00 95.38 289 PRO A C 1
ATOM 1944 O O . PRO A 1 289 ? 3.792 -7.371 -15.093 1.00 95.38 289 PRO A O 1
ATOM 1947 N N . HIS A 1 290 ? 5.134 -9.062 -14.454 1.00 93.94 290 HIS A N 1
ATOM 1948 C CA . HIS A 1 290 ? 6.413 -8.363 -14.612 1.00 93.94 290 HIS A CA 1
ATOM 1949 C C . HIS A 1 290 ? 6.532 -7.027 -13.859 1.00 93.94 290 HIS A C 1
ATOM 1951 O O . HIS A 1 290 ? 7.337 -6.173 -14.239 1.00 93.94 290 HIS A O 1
ATOM 1957 N N . ALA A 1 291 ? 5.773 -6.846 -12.779 1.00 95.50 291 ALA A N 1
ATOM 1958 C CA . ALA A 1 291 ? 5.740 -5.603 -12.031 1.00 95.50 291 ALA A CA 1
ATOM 1959 C C . ALA A 1 291 ? 5.667 -5.849 -10.523 1.00 95.50 291 ALA A C 1
ATOM 1961 O O . ALA A 1 291 ? 5.152 -6.865 -10.068 1.00 95.50 291 ALA A O 1
ATOM 1962 N N . ALA A 1 292 ? 6.185 -4.898 -9.750 1.00 94.19 292 ALA A N 1
ATOM 1963 C CA . ALA A 1 292 ? 5.928 -4.829 -8.320 1.00 94.19 292 ALA A CA 1
ATOM 1964 C C . ALA A 1 292 ? 4.655 -4.014 -8.072 1.00 94.19 292 ALA A C 1
ATOM 1966 O O . ALA A 1 292 ? 4.500 -2.911 -8.605 1.00 94.19 292 ALA A O 1
ATOM 1967 N N . GLU A 1 293 ? 3.761 -4.544 -7.251 1.00 95.50 293 GLU A N 1
ATOM 1968 C CA . GLU A 1 293 ? 2.495 -3.927 -6.887 1.00 95.50 293 GLU A CA 1
ATOM 1969 C C . GLU A 1 293 ? 2.640 -2.822 -5.828 1.00 95.50 293 GLU A C 1
ATOM 1971 O O . GLU A 1 293 ? 3.570 -2.790 -5.021 1.00 95.50 293 GLU A O 1
ATOM 1976 N N . THR A 1 294 ? 1.697 -1.885 -5.829 1.00 95.50 294 THR A N 1
ATOM 1977 C CA . THR A 1 294 ? 1.524 -0.874 -4.782 1.00 95.50 294 THR A CA 1
ATOM 1978 C C . THR A 1 294 ? 0.043 -0.674 -4.489 1.00 95.50 294 THR A C 1
ATOM 1980 O O . THR A 1 294 ? -0.801 -0.953 -5.339 1.00 95.50 294 THR A O 1
ATOM 1983 N N . CYS A 1 295 ? -0.266 -0.174 -3.295 1.00 97.12 295 CYS A N 1
ATOM 1984 C CA . CYS A 1 295 ? -1.608 0.232 -2.905 1.00 97.12 295 CYS A CA 1
ATOM 1985 C C . CYS A 1 295 ? -1.605 1.667 -2.357 1.00 97.12 295 CYS A C 1
ATOM 1987 O O . CYS A 1 295 ? -1.868 1.924 -1.184 1.00 97.12 295 CYS A O 1
ATOM 1989 N N . ALA A 1 296 ? -1.260 2.629 -3.206 1.00 94.94 296 ALA A N 1
ATOM 1990 C CA . ALA A 1 296 ? -1.301 4.031 -2.810 1.00 94.94 296 ALA A CA 1
ATOM 1991 C C . ALA A 1 296 ? -2.757 4.520 -2.768 1.00 94.94 296 ALA A C 1
ATOM 1993 O O . ALA A 1 296 ? -3.484 4.387 -3.756 1.00 94.94 296 ALA A O 1
ATOM 1994 N N . GLY A 1 297 ? -3.196 5.092 -1.642 1.00 95.06 297 GLY A N 1
ATOM 1995 C CA . GLY A 1 297 ? -4.547 5.645 -1.525 1.00 95.06 297 GLY A CA 1
ATOM 1996 C C . GLY A 1 297 ? -5.667 4.603 -1.643 1.00 95.06 297 GLY A C 1
ATOM 1997 O O . GLY A 1 297 ? -6.767 4.940 -2.077 1.00 95.06 297 GLY A O 1
ATOM 1998 N N . GLY A 1 298 ? -5.395 3.340 -1.293 1.00 96.06 298 GLY A N 1
ATOM 1999 C CA . GLY A 1 298 ? -6.396 2.268 -1.298 1.00 96.06 298 GLY A CA 1
ATOM 2000 C C . GLY A 1 298 ? -6.743 1.745 -2.693 1.00 96.06 298 GLY A C 1
ATOM 2001 O O . GLY A 1 298 ? -7.760 1.080 -2.863 1.00 96.06 298 GLY A O 1
ATOM 2002 N N . THR A 1 299 ? -5.931 2.068 -3.705 1.00 95.69 299 THR A N 1
ATOM 2003 C CA . THR A 1 299 ? -6.107 1.582 -5.078 1.00 95.69 299 THR A CA 1
ATOM 2004 C C . THR A 1 299 ? -4.858 0.850 -5.541 1.00 95.69 299 THR A C 1
ATOM 2006 O O . THR A 1 299 ? -3.739 1.341 -5.386 1.00 95.69 299 THR A O 1
ATOM 2009 N N . CYS A 1 300 ? -5.057 -0.322 -6.139 1.00 96.69 300 CYS A N 1
ATOM 2010 C CA . CYS A 1 300 ? -3.970 -1.109 -6.696 1.00 96.69 300 CYS A CA 1
ATOM 2011 C C . CYS A 1 300 ? -3.316 -0.401 -7.878 1.00 96.69 300 CYS A C 1
ATOM 2013 O O . CYS A 1 300 ? -3.991 0.126 -8.763 1.00 96.69 300 CYS A O 1
ATOM 2015 N N . GLY A 1 301 ? -1.991 -0.425 -7.902 1.00 95.50 301 GLY A N 1
ATOM 2016 C CA . GLY A 1 301 ? -1.185 0.172 -8.952 1.00 95.50 301 GLY A CA 1
ATOM 2017 C C . GLY A 1 301 ? 0.121 -0.580 -9.165 1.00 95.50 301 GLY A C 1
ATOM 2018 O O . GLY A 1 301 ? 0.470 -1.497 -8.419 1.00 95.50 301 GLY A O 1
ATOM 2019 N N . ILE A 1 302 ? 0.870 -0.143 -10.173 1.00 94.31 302 ILE A N 1
ATOM 2020 C CA . ILE A 1 302 ? 2.237 -0.598 -10.419 1.00 94.31 302 ILE A CA 1
ATOM 2021 C C . ILE A 1 302 ? 3.203 0.356 -9.721 1.00 94.31 302 ILE A C 1
ATOM 2023 O O . ILE A 1 302 ? 3.221 1.548 -10.017 1.00 94.31 302 ILE A O 1
ATOM 2027 N N . SER A 1 303 ? 4.019 -0.169 -8.805 1.00 93.75 303 SER A N 1
ATOM 2028 C CA . SER A 1 303 ? 5.106 0.583 -8.174 1.00 93.75 303 SER A CA 1
ATOM 2029 C C . SER A 1 303 ? 6.251 0.803 -9.160 1.00 93.75 303 SER A C 1
ATOM 2031 O O . SER A 1 303 ? 6.706 1.925 -9.368 1.00 93.75 303 SER A O 1
ATOM 2033 N N . TYR A 1 304 ? 6.711 -0.285 -9.779 1.00 91.94 304 TYR A N 1
ATOM 2034 C CA . TYR A 1 304 ? 7.737 -0.274 -10.813 1.00 91.94 304 TYR A CA 1
ATOM 2035 C C . TYR A 1 304 ? 7.691 -1.569 -11.625 1.00 91.94 304 TYR A C 1
ATOM 2037 O O . TYR A 1 304 ? 7.326 -2.632 -11.116 1.00 91.94 304 TYR A O 1
ATOM 2045 N N . CYS A 1 305 ? 8.115 -1.490 -12.883 1.00 93.88 305 CYS A N 1
ATOM 2046 C CA . CYS A 1 305 ? 8.343 -2.669 -13.708 1.00 93.88 305 CYS A CA 1
ATOM 2047 C C . CYS A 1 305 ? 9.618 -3.393 -13.277 1.00 93.88 305 CYS A C 1
ATOM 2049 O O . CYS A 1 305 ? 10.630 -2.763 -12.961 1.00 93.88 305 CYS A O 1
ATOM 2051 N N . HIS A 1 306 ? 9.594 -4.724 -13.287 1.00 92.69 306 HIS A N 1
ATOM 2052 C CA . HIS A 1 306 ? 10.805 -5.515 -13.108 1.00 92.69 306 HIS A CA 1
ATOM 2053 C C . HIS A 1 306 ? 11.839 -5.172 -14.194 1.00 92.69 306 HIS A C 1
ATOM 2055 O O . HIS A 1 306 ? 11.500 -4.723 -15.288 1.00 92.69 306 HIS A O 1
ATOM 2061 N N . GLY A 1 307 ? 13.125 -5.379 -13.900 1.00 88.88 307 GLY A N 1
ATOM 2062 C CA . GLY A 1 307 ? 14.208 -4.990 -14.806 1.00 88.88 307 GLY A CA 1
ATOM 2063 C C . GLY A 1 307 ? 14.047 -5.572 -16.216 1.00 88.88 307 GLY A C 1
ATOM 2064 O O . GLY A 1 307 ? 13.892 -6.783 -16.377 1.00 88.88 307 GLY A O 1
ATOM 2065 N N . GLY A 1 308 ? 14.111 -4.704 -17.230 1.00 89.38 308 GLY A N 1
ATOM 2066 C CA . GLY A 1 308 ? 13.930 -5.085 -18.632 1.00 89.38 308 GLY A CA 1
ATOM 2067 C C . GLY A 1 308 ? 12.473 -5.161 -19.090 1.00 89.38 308 GLY A C 1
ATOM 2068 O O . GLY A 1 308 ? 12.243 -5.634 -20.195 1.00 89.38 308 GLY A O 1
ATOM 2069 N N . TRP A 1 309 ? 11.515 -4.692 -18.288 1.00 92.12 309 TRP A N 1
ATOM 2070 C CA . TRP A 1 309 ? 10.108 -4.568 -18.667 1.00 92.12 309 TRP A CA 1
ATOM 2071 C C . TRP A 1 309 ? 9.635 -3.119 -18.594 1.00 92.12 309 TRP A C 1
ATOM 2073 O O . TRP A 1 309 ? 10.162 -2.322 -17.815 1.00 92.12 309 TRP A O 1
ATOM 2083 N N . ALA A 1 310 ? 8.633 -2.783 -19.398 1.00 92.31 310 ALA A N 1
ATOM 2084 C CA . ALA A 1 310 ? 8.019 -1.465 -19.429 1.00 92.31 310 ALA A CA 1
ATOM 2085 C C . ALA A 1 310 ? 6.496 -1.584 -19.551 1.00 92.31 310 ALA A C 1
ATOM 2087 O O . ALA A 1 310 ? 6.014 -2.477 -20.248 1.00 92.31 310 ALA A O 1
ATOM 2088 N N . ASN A 1 311 ? 5.777 -0.679 -18.878 1.00 92.56 311 ASN A N 1
ATOM 2089 C CA . ASN A 1 311 ? 4.334 -0.516 -19.027 1.00 92.56 311 ASN A CA 1
ATOM 2090 C C . ASN A 1 311 ? 4.054 0.585 -20.059 1.00 92.56 311 ASN A C 1
ATOM 2092 O O . ASN A 1 311 ? 4.333 1.759 -19.793 1.00 92.56 311 ASN A O 1
ATOM 2096 N N . CYS A 1 312 ? 3.542 0.222 -21.235 1.00 90.81 312 CYS A N 1
ATOM 2097 C CA . CYS A 1 312 ? 3.375 1.148 -22.357 1.00 90.81 312 CYS A CA 1
ATOM 2098 C C . CYS A 1 312 ? 1.936 1.580 -22.608 1.00 90.81 312 CYS A C 1
ATOM 2100 O O . CYS A 1 312 ? 1.729 2.585 -23.295 1.00 90.81 312 CYS A O 1
ATOM 2102 N N . ASN A 1 313 ? 0.959 0.861 -22.068 1.00 91.81 313 ASN A N 1
ATOM 2103 C CA . ASN A 1 313 ? -0.458 1.204 -22.167 1.00 91.81 313 ASN A CA 1
ATOM 2104 C C . ASN A 1 313 ? -1.026 1.827 -20.877 1.00 91.81 313 ASN A C 1
ATOM 2106 O O . ASN A 1 313 ? -2.129 2.363 -20.915 1.00 91.81 313 ASN A O 1
ATOM 2110 N N . ALA A 1 314 ? -0.257 1.824 -19.785 1.00 90.50 314 ALA A N 1
ATOM 2111 C CA . ALA A 1 314 ? -0.644 2.241 -18.437 1.00 90.50 314 ALA A CA 1
ATOM 2112 C C . ALA A 1 314 ? -1.811 1.435 -17.834 1.00 90.50 314 ALA A C 1
ATOM 2114 O O . ALA A 1 314 ? -2.460 1.894 -16.892 1.00 90.50 314 ALA A O 1
ATOM 2115 N N . GLU A 1 315 ? -2.062 0.230 -18.345 1.00 92.56 315 GLU A N 1
ATOM 2116 C CA . GLU A 1 315 ? -3.099 -0.659 -17.838 1.00 92.56 315 GLU A CA 1
ATOM 2117 C C . GLU A 1 315 ? -2.541 -1.533 -16.709 1.00 92.56 315 GLU A C 1
ATOM 2119 O O . GLU A 1 315 ? -1.392 -1.974 -16.716 1.00 92.56 315 GLU A O 1
ATOM 2124 N N . LEU A 1 316 ? -3.356 -1.759 -15.679 1.00 92.75 316 LEU A N 1
ATOM 2125 C CA . LEU A 1 316 ? -2.951 -2.566 -14.525 1.00 92.75 316 LEU A CA 1
ATOM 2126 C C . LEU A 1 316 ? -3.020 -4.069 -14.828 1.00 92.75 316 LEU A C 1
ATOM 2128 O O . LEU A 1 316 ? -2.249 -4.853 -14.280 1.00 92.75 316 LEU A O 1
ATOM 2132 N N . GLY A 1 317 ? -3.984 -4.472 -15.662 1.00 91.25 317 GLY A N 1
ATOM 2133 C CA . GLY A 1 317 ? -4.383 -5.871 -15.828 1.00 91.25 317 GLY A CA 1
ATOM 2134 C C . GLY A 1 317 ? -3.365 -6.747 -16.557 1.00 91.25 317 GLY A C 1
ATOM 2135 O O . GLY A 1 317 ? -3.286 -7.942 -16.278 1.00 91.25 317 GLY A O 1
ATOM 2136 N N . ASP A 1 318 ? -2.589 -6.175 -17.473 1.00 92.75 318 ASP A N 1
ATOM 2137 C CA . ASP A 1 318 ? -1.501 -6.845 -18.196 1.00 92.75 318 ASP A CA 1
ATOM 2138 C C . ASP A 1 318 ? -0.104 -6.455 -17.688 1.00 92.75 318 ASP A C 1
ATOM 2140 O O . ASP A 1 318 ? 0.887 -7.074 -18.081 1.00 92.75 318 ASP A O 1
ATOM 2144 N N . GLY A 1 319 ? -0.033 -5.529 -16.731 1.00 94.38 319 GLY A N 1
ATOM 2145 C CA . GLY A 1 319 ? 1.172 -5.223 -15.977 1.00 94.38 319 GLY A CA 1
ATOM 2146 C C . GLY A 1 319 ? 2.203 -4.441 -16.783 1.00 94.38 319 GLY A C 1
ATOM 2147 O O . GLY A 1 319 ? 1.900 -3.404 -17.359 1.00 94.38 319 GLY A O 1
ATOM 2148 N N . CYS A 1 320 ? 3.454 -4.895 -16.753 1.00 95.06 320 CYS A N 1
ATOM 2149 C CA . CYS A 1 320 ? 4.509 -4.348 -17.601 1.00 95.06 320 CYS A CA 1
ATOM 2150 C C . CYS A 1 320 ? 4.678 -5.268 -18.804 1.00 95.06 320 CYS A C 1
ATOM 2152 O O . CYS A 1 320 ? 5.393 -6.264 -18.744 1.00 95.06 320 CYS A O 1
ATOM 2154 N N . GLU A 1 321 ? 3.961 -4.960 -19.873 1.00 92.81 321 GLU A N 1
ATOM 2155 C CA . GLU A 1 321 ? 3.657 -5.865 -20.974 1.00 92.81 321 GLU A CA 1
ATOM 2156 C C . GLU A 1 321 ? 4.778 -5.977 -22.016 1.00 92.81 321 GLU A C 1
ATOM 2158 O O . GLU A 1 321 ? 4.801 -6.919 -22.812 1.00 92.81 321 GLU A O 1
ATOM 2163 N N . ILE A 1 322 ? 5.740 -5.048 -22.012 1.00 90.06 322 ILE A N 1
ATOM 2164 C CA . ILE A 1 322 ? 6.796 -4.994 -23.024 1.00 90.06 322 ILE A CA 1
ATOM 2165 C C . ILE A 1 322 ? 8.160 -5.358 -22.455 1.00 90.06 322 ILE A C 1
ATOM 2167 O O . ILE A 1 322 ? 8.705 -4.647 -21.613 1.00 90.06 322 ILE A O 1
ATOM 2171 N N . SER A 1 323 ? 8.765 -6.410 -23.009 1.00 89.75 323 SER A N 1
ATOM 2172 C CA . SER A 1 323 ? 10.173 -6.724 -22.773 1.00 89.75 323 SER A CA 1
ATOM 2173 C C . SER A 1 323 ? 11.074 -5.779 -23.579 1.00 89.75 323 SER A C 1
ATOM 2175 O O . SER A 1 323 ? 10.925 -5.614 -24.789 1.00 89.75 323 SER A O 1
ATOM 2177 N N . LEU A 1 324 ? 12.014 -5.142 -22.885 1.00 89.50 324 LEU A N 1
ATOM 2178 C CA . LEU A 1 324 ? 13.091 -4.326 -23.445 1.00 89.50 324 LEU A CA 1
ATOM 2179 C C . LEU A 1 324 ? 14.373 -5.147 -23.651 1.00 89.50 324 LEU A C 1
ATOM 2181 O O . LEU A 1 324 ? 15.250 -4.735 -24.401 1.00 89.50 324 LEU A O 1
ATOM 2185 N N . ASN A 1 325 ? 14.481 -6.311 -23.007 1.00 87.00 325 ASN A N 1
ATOM 2186 C CA . ASN A 1 325 ? 15.613 -7.239 -23.083 1.00 87.00 325 ASN A CA 1
ATOM 2187 C C . ASN A 1 325 ? 15.234 -8.563 -23.768 1.00 87.00 325 ASN A C 1
ATOM 2189 O O . ASN A 1 325 ? 15.720 -9.635 -23.397 1.00 87.00 325 ASN A O 1
ATOM 2193 N N . SER A 1 326 ? 14.353 -8.472 -24.765 1.00 74.56 326 SER A N 1
ATOM 2194 C CA . SER A 1 326 ? 13.649 -9.579 -25.421 1.00 74.56 326 SER A CA 1
ATOM 2195 C C . SER A 1 326 ? 14.549 -10.712 -25.923 1.00 74.56 326 SER A C 1
ATOM 2197 O O . SER A 1 326 ? 14.076 -11.830 -26.114 1.00 74.56 326 SER A O 1
ATOM 2199 N N . CYS A 1 327 ? 15.841 -10.448 -26.136 1.00 69.69 327 CYS A N 1
ATOM 2200 C CA . CYS A 1 327 ? 16.800 -11.407 -26.668 1.00 69.69 327 CYS A CA 1
ATOM 2201 C C . CYS A 1 327 ? 17.622 -12.166 -25.617 1.00 69.69 327 CYS A C 1
ATOM 2203 O O . CYS A 1 327 ? 18.384 -13.058 -26.004 1.00 69.69 327 CYS A O 1
ATOM 2205 N N . GLY A 1 328 ? 17.492 -11.847 -24.322 1.00 56.50 328 GLY A N 1
ATOM 2206 C CA . GLY A 1 328 ? 18.086 -12.620 -23.227 1.00 56.50 328 GLY A CA 1
ATOM 2207 C C . GLY A 1 328 ? 19.547 -13.012 -23.474 1.00 56.50 328 GLY A C 1
ATOM 2208 O O . GLY A 1 328 ? 19.850 -14.197 -23.548 1.00 56.50 328 GLY A O 1
ATOM 2209 N N . SER A 1 329 ? 20.423 -12.025 -23.689 1.00 55.62 329 SER A N 1
ATOM 2210 C CA . SER A 1 329 ? 21.900 -12.101 -23.686 1.00 55.62 329 SER A CA 1
ATOM 2211 C C . SER A 1 329 ? 22.633 -13.204 -24.489 1.00 55.62 329 SER A C 1
ATOM 2213 O O . SER A 1 329 ? 23.864 -13.220 -24.453 1.00 55.62 329 SER A O 1
ATOM 2215 N N . ALA A 1 330 ? 21.966 -14.075 -25.261 1.00 51.16 330 ALA A N 1
ATOM 2216 C CA . ALA A 1 330 ? 22.638 -15.200 -25.931 1.00 51.16 330 ALA A CA 1
ATOM 2217 C C . ALA A 1 330 ? 22.256 -15.479 -27.398 1.00 51.16 330 ALA A C 1
ATOM 2219 O O . ALA A 1 330 ? 22.986 -16.228 -28.047 1.00 51.16 330 ALA A O 1
ATOM 2220 N N . ALA A 1 331 ? 21.182 -14.914 -27.969 1.00 54.06 331 ALA A N 1
ATOM 2221 C CA . ALA A 1 331 ? 20.801 -15.271 -29.348 1.00 54.06 331 ALA A CA 1
ATOM 2222 C C . ALA A 1 331 ? 19.972 -14.217 -30.112 1.00 54.06 331 ALA A C 1
ATOM 2224 O O . ALA A 1 331 ? 18.982 -14.560 -30.750 1.00 54.06 331 ALA A O 1
ATOM 2225 N N . CYS A 1 332 ? 20.383 -12.946 -30.124 1.00 57.66 332 CYS A N 1
ATOM 2226 C CA . CYS A 1 332 ? 19.653 -11.899 -30.860 1.00 57.66 332 CYS A CA 1
ATOM 2227 C C . CYS A 1 332 ? 19.921 -11.857 -32.382 1.00 57.66 332 CYS A C 1
ATOM 2229 O O . CYS A 1 332 ? 19.576 -10.889 -33.048 1.00 57.66 332 CYS A O 1
ATOM 2231 N N . CYS A 1 333 ? 20.564 -12.864 -32.980 1.00 65.12 333 CYS A N 1
ATOM 2232 C CA . CYS A 1 333 ? 21.100 -12.735 -34.342 1.00 65.12 333 CYS A CA 1
ATOM 2233 C C . CYS A 1 333 ? 20.316 -13.505 -35.417 1.00 65.12 333 CYS A C 1
ATOM 2235 O O . CYS A 1 333 ? 20.920 -14.206 -36.226 1.00 65.12 333 CYS A O 1
ATOM 2237 N N . THR A 1 334 ? 18.994 -13.333 -35.508 1.00 62.72 334 THR A N 1
ATOM 2238 C CA . THR A 1 334 ? 18.336 -13.400 -36.830 1.00 62.72 334 THR A CA 1
ATOM 2239 C C . THR A 1 334 ? 18.313 -11.982 -37.391 1.00 62.72 334 THR A C 1
ATOM 2241 O O . THR A 1 334 ? 17.333 -11.259 -37.224 1.00 62.72 334 THR A O 1
ATOM 2244 N N . SER A 1 335 ? 19.442 -11.543 -37.957 1.00 69.25 335 SER A N 1
ATOM 2245 C CA . SER A 1 335 ? 19.611 -10.160 -38.401 1.00 69.25 335 SER A CA 1
ATOM 2246 C C . SER A 1 335 ? 18.623 -9.798 -39.510 1.00 69.25 335 SER A C 1
ATOM 2248 O O . SER A 1 335 ? 18.490 -10.503 -40.511 1.00 69.25 335 SER A O 1
ATOM 2250 N N . SER A 1 336 ? 17.946 -8.664 -39.342 1.00 85.31 336 SER A N 1
ATOM 2251 C CA . SER A 1 336 ? 17.150 -8.061 -40.412 1.00 85.31 336 SER A CA 1
ATOM 2252 C C . SER A 1 336 ? 18.042 -7.172 -41.279 1.00 85.31 336 SER A C 1
ATOM 2254 O O . SER A 1 336 ? 18.959 -6.515 -40.786 1.00 85.31 336 SER A O 1
ATOM 2256 N N . ALA A 1 337 ? 17.811 -7.127 -42.590 1.00 87.75 337 ALA A N 1
ATOM 2257 C CA . ALA A 1 337 ? 18.577 -6.230 -43.452 1.00 87.75 337 ALA A CA 1
ATOM 2258 C C . ALA A 1 337 ? 18.149 -4.773 -43.204 1.00 87.75 337 ALA A C 1
ATOM 2260 O O . ALA A 1 337 ? 16.990 -4.429 -43.426 1.00 87.75 337 ALA A O 1
ATOM 2261 N N . LEU A 1 338 ? 19.082 -3.914 -42.778 1.00 89.25 338 LEU A N 1
ATOM 2262 C CA . LEU A 1 338 ? 18.856 -2.466 -42.697 1.00 89.25 338 LEU A CA 1
ATOM 2263 C C . LEU A 1 338 ? 18.845 -1.841 -44.100 1.00 89.25 338 LEU A C 1
ATOM 2265 O O . LEU A 1 338 ? 18.087 -0.913 -44.363 1.00 89.25 338 LEU A O 1
ATOM 2269 N N . GLY A 1 339 ? 19.672 -2.378 -45.002 1.00 89.00 339 GLY A N 1
ATOM 2270 C CA . GLY A 1 339 ? 19.799 -1.948 -46.394 1.00 89.00 339 GLY A CA 1
ATOM 2271 C C . GLY A 1 339 ? 21.257 -1.847 -46.845 1.00 89.00 339 GLY A C 1
ATOM 2272 O O . GLY A 1 339 ? 22.171 -2.276 -46.136 1.00 89.00 339 GLY A O 1
ATOM 2273 N N . SER A 1 340 ? 21.472 -1.256 -48.024 1.00 89.19 340 SER A N 1
ATOM 2274 C CA . SER A 1 340 ? 22.806 -0.930 -48.542 1.00 89.19 340 SER A CA 1
ATOM 2275 C C . SER A 1 340 ? 22.951 0.541 -48.934 1.00 89.19 340 SER A C 1
ATOM 2277 O O . SER A 1 340 ? 21.989 1.117 -49.438 1.00 89.19 340 SER A O 1
ATOM 2279 N N . VAL A 1 341 ? 24.150 1.107 -48.774 1.00 88.69 341 VAL A N 1
ATOM 2280 C CA . VAL A 1 341 ? 24.491 2.509 -49.096 1.00 88.69 341 VAL A CA 1
ATOM 2281 C C . VAL A 1 341 ? 25.811 2.642 -49.828 1.00 88.69 341 VAL A C 1
ATOM 2283 O O . VAL A 1 341 ? 26.686 1.8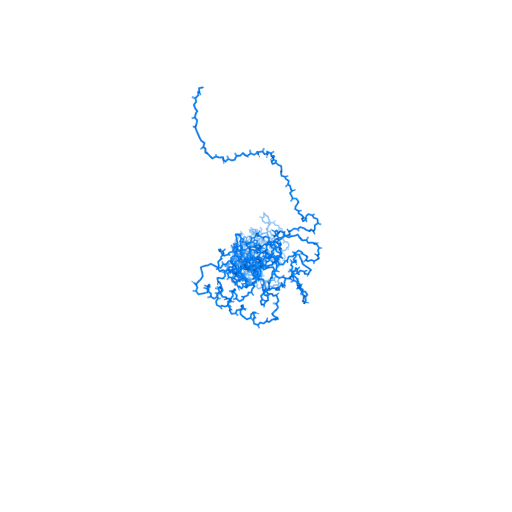07 -49.629 1.00 88.69 341 VAL A O 1
ATOM 2286 N N . ALA A 1 342 ? 25.973 3.725 -50.587 1.00 87.69 342 ALA A N 1
ATOM 2287 C CA . ALA A 1 342 ? 27.275 4.197 -51.049 1.00 87.69 342 ALA A CA 1
ATOM 2288 C C . ALA A 1 342 ? 28.135 4.659 -49.855 1.00 87.69 342 ALA A C 1
ATOM 2290 O O . ALA A 1 342 ? 27.755 5.566 -49.112 1.00 87.69 342 ALA A O 1
ATOM 2291 N N . GLY A 1 343 ? 29.273 4.010 -49.632 1.00 83.81 343 GLY A N 1
ATOM 2292 C CA . GLY A 1 343 ? 30.172 4.283 -48.508 1.00 83.81 343 GLY A CA 1
ATOM 2293 C C . GLY A 1 343 ? 31.313 5.251 -48.828 1.00 83.81 343 GLY A C 1
ATOM 2294 O O . GLY A 1 343 ? 31.970 5.739 -47.916 1.00 83.81 343 GLY A O 1
ATOM 2295 N N . ASP A 1 344 ? 31.534 5.561 -50.096 1.00 80.44 344 ASP A N 1
ATOM 2296 C CA . ASP A 1 344 ? 32.674 6.315 -50.637 1.00 80.44 344 ASP A CA 1
ATOM 2297 C C . ASP A 1 344 ? 32.271 7.651 -51.289 1.00 80.44 344 ASP A C 1
ATOM 2299 O O . ASP A 1 344 ? 33.097 8.555 -51.430 1.00 80.44 344 ASP A O 1
ATOM 2303 N N . GLY A 1 345 ? 30.983 7.826 -51.601 1.00 78.62 345 GLY A N 1
ATOM 2304 C CA . GLY A 1 345 ? 30.440 9.067 -52.149 1.00 78.62 345 GLY A CA 1
ATOM 2305 C C . GLY A 1 345 ? 30.720 10.313 -51.283 1.00 78.62 345 GLY A C 1
ATOM 2306 O O . GLY A 1 345 ? 31.036 10.221 -50.089 1.00 78.62 345 GLY A O 1
ATOM 2307 N N . PRO A 1 346 ? 30.618 11.524 -51.857 1.00 77.81 346 PRO A N 1
ATOM 2308 C CA . PRO A 1 346 ? 30.882 12.756 -51.123 1.00 77.81 346 PRO A CA 1
ATOM 2309 C C . PRO A 1 346 ? 29.840 13.001 -50.019 1.00 77.81 346 PRO A C 1
ATOM 2311 O O . PRO A 1 346 ? 28.634 12.984 -50.263 1.00 77.81 346 PRO A O 1
ATOM 2314 N N . GLY A 1 347 ? 30.312 13.329 -48.812 1.00 82.81 347 GLY A N 1
ATOM 2315 C CA . GLY A 1 347 ? 29.464 13.723 -47.680 1.00 82.81 347 GLY A CA 1
ATOM 2316 C C . GLY A 1 347 ? 29.092 12.573 -46.740 1.00 82.81 347 GLY A C 1
ATOM 2317 O O . GLY A 1 347 ? 29.755 11.544 -46.717 1.00 82.81 347 GLY A O 1
ATOM 2318 N N . CYS A 1 348 ? 28.073 12.788 -45.905 1.00 86.31 348 CYS A N 1
ATOM 2319 C CA . CYS A 1 348 ? 27.546 11.786 -44.977 1.00 86.31 348 CYS A CA 1
ATOM 2320 C C . CYS A 1 348 ? 26.021 11.872 -44.967 1.00 86.31 348 CYS A C 1
ATOM 2322 O O . CYS A 1 348 ? 25.440 12.684 -44.244 1.00 86.31 348 CYS A O 1
ATOM 2324 N N . SER A 1 349 ? 25.376 11.094 -45.833 1.00 80.06 349 SER A N 1
ATOM 2325 C CA . SER A 1 349 ? 23.919 11.128 -45.991 1.00 80.06 349 SER A CA 1
ATOM 2326 C C . SER A 1 349 ? 23.282 9.851 -45.453 1.00 80.06 349 SER A C 1
ATOM 2328 O O . SER A 1 349 ? 23.781 8.750 -45.690 1.00 80.06 349 SER A O 1
ATOM 2330 N N . ALA A 1 350 ? 22.195 10.015 -44.698 1.00 76.88 350 ALA A N 1
ATOM 2331 C CA . ALA A 1 350 ? 21.410 8.903 -44.179 1.00 76.88 350 ALA A CA 1
ATOM 2332 C C . ALA A 1 350 ? 20.685 8.190 -45.327 1.00 76.88 350 ALA A C 1
ATOM 2334 O O . ALA A 1 350 ? 20.096 8.846 -46.186 1.00 76.88 350 ALA A O 1
ATOM 2335 N N . PHE A 1 351 ? 20.702 6.858 -45.322 1.00 81.94 351 PHE A N 1
ATOM 2336 C CA . PHE A 1 351 ? 20.093 6.043 -46.386 1.00 81.94 351 PHE A CA 1
ATOM 2337 C C . PHE A 1 351 ? 19.085 5.022 -45.865 1.00 81.94 351 PHE A C 1
ATOM 2339 O O . PHE A 1 351 ? 18.176 4.621 -46.588 1.00 81.94 351 PHE A O 1
ATOM 2346 N N . ALA A 1 352 ? 19.254 4.594 -44.616 1.00 87.00 352 ALA A N 1
ATOM 2347 C CA . ALA A 1 352 ? 18.371 3.655 -43.961 1.00 87.00 352 ALA A CA 1
ATOM 2348 C C . ALA A 1 352 ? 18.182 4.081 -42.512 1.00 87.00 352 ALA A C 1
ATOM 2350 O O . ALA A 1 352 ? 19.143 4.374 -41.796 1.00 87.00 352 ALA A O 1
ATOM 2351 N N . SER A 1 353 ? 16.923 4.104 -42.094 1.00 92.00 353 SER A N 1
ATOM 2352 C CA . SER A 1 353 ? 16.544 4.330 -40.713 1.00 92.00 353 SER A CA 1
ATOM 2353 C C . SER A 1 353 ? 15.487 3.314 -40.315 1.00 92.00 353 SER A C 1
ATOM 2355 O O . SER A 1 353 ? 14.602 2.990 -41.108 1.00 92.00 353 SER A O 1
ATOM 2357 N N . GLN A 1 354 ? 15.617 2.790 -39.105 1.00 92.25 354 GLN A N 1
ATOM 2358 C CA . GLN A 1 354 ? 14.651 1.890 -38.490 1.00 92.25 354 GLN A CA 1
ATOM 2359 C C . GLN A 1 354 ? 14.322 2.406 -37.101 1.00 92.25 354 GLN A C 1
ATOM 2361 O O . GLN A 1 354 ? 15.170 2.989 -36.426 1.00 92.25 354 GLN A O 1
ATOM 2366 N N . SER A 1 355 ? 13.087 2.178 -36.679 1.00 92.69 355 SER A N 1
ATOM 2367 C CA . SER A 1 355 ? 12.652 2.479 -35.327 1.00 92.69 355 SER A CA 1
ATOM 2368 C C . SER A 1 355 ? 11.903 1.285 -34.782 1.00 92.69 355 SER A C 1
ATOM 2370 O O . SER A 1 355 ? 10.985 0.779 -35.424 1.00 92.69 355 SER A O 1
ATOM 2372 N N . ASP A 1 356 ? 12.329 0.834 -33.614 1.00 89.94 356 ASP A N 1
ATOM 2373 C CA . ASP A 1 356 ? 11.753 -0.318 -32.942 1.00 89.94 356 ASP A CA 1
ATOM 2374 C C . ASP A 1 356 ? 12.017 -0.199 -31.434 1.00 89.94 356 ASP A C 1
ATOM 2376 O O . ASP A 1 356 ? 12.500 0.831 -30.939 1.00 89.94 356 ASP A O 1
ATOM 2380 N N . ARG A 1 357 ? 11.674 -1.246 -30.692 1.00 88.00 357 ARG A N 1
ATOM 2381 C CA . ARG A 1 357 ? 11.854 -1.338 -29.251 1.00 88.00 357 ARG A CA 1
ATOM 2382 C C . ARG A 1 357 ? 12.490 -2.673 -28.883 1.00 88.00 357 ARG A C 1
ATOM 2384 O O . ARG A 1 357 ? 12.300 -3.682 -29.551 1.00 88.00 357 ARG A O 1
ATOM 2391 N N . GLY A 1 358 ? 13.219 -2.671 -27.774 1.00 88.25 358 GLY A N 1
ATOM 2392 C CA . GLY A 1 358 ? 13.921 -3.841 -27.280 1.00 88.25 358 GLY A CA 1
ATOM 2393 C C . GLY A 1 358 ? 15.234 -4.090 -28.013 1.00 88.25 358 GLY A C 1
ATOM 2394 O O . GLY A 1 358 ? 15.686 -3.287 -28.834 1.00 88.25 358 GLY A O 1
ATOM 2395 N N . GLU A 1 359 ? 15.866 -5.200 -27.657 1.00 88.94 359 GLU A N 1
ATOM 2396 C CA . GLU A 1 359 ? 17.093 -5.673 -28.292 1.00 88.94 359 GLU A CA 1
ATOM 2397 C C . GLU A 1 359 ? 16.812 -6.223 -29.689 1.00 88.94 359 GLU A C 1
ATOM 2399 O O . GLU A 1 359 ? 15.831 -6.935 -29.902 1.00 88.94 359 GLU A O 1
ATOM 2404 N N . THR A 1 360 ? 17.689 -5.915 -30.643 1.00 88.81 360 THR A N 1
ATOM 2405 C CA . THR A 1 360 ? 17.586 -6.428 -32.013 1.00 88.81 360 THR A CA 1
ATOM 2406 C C . THR A 1 360 ? 18.924 -6.342 -32.742 1.00 88.81 360 THR A C 1
ATOM 2408 O O . THR A 1 360 ? 19.851 -5.649 -32.307 1.00 88.81 360 THR A O 1
ATOM 2411 N N . CYS A 1 361 ? 19.006 -7.010 -33.892 1.00 89.12 361 CYS A N 1
ATOM 2412 C CA . CYS A 1 361 ? 20.174 -7.010 -34.759 1.00 89.12 361 CYS A CA 1
ATOM 2413 C C . CYS A 1 361 ? 19.817 -6.671 -36.206 1.00 89.12 361 CYS A C 1
ATOM 2415 O O . CYS A 1 361 ? 18.851 -7.186 -36.776 1.00 89.12 361 CYS A O 1
ATOM 2417 N N . PHE A 1 362 ? 20.691 -5.899 -36.845 1.00 91.12 362 PHE A N 1
ATOM 2418 C CA . PHE A 1 362 ? 20.613 -5.591 -38.264 1.00 91.12 362 PHE A CA 1
ATOM 2419 C C . PHE A 1 362 ? 21.899 -5.933 -39.008 1.00 91.12 362 PHE A C 1
ATOM 2421 O O . PHE A 1 362 ? 22.981 -6.000 -38.432 1.00 91.12 362 PHE A O 1
ATOM 2428 N N . THR A 1 363 ? 21.794 -6.088 -40.323 1.00 91.31 363 THR A N 1
ATOM 2429 C CA . THR A 1 363 ? 22.949 -6.085 -41.224 1.00 91.31 363 THR A CA 1
ATOM 2430 C C . THR A 1 363 ? 22.847 -4.895 -42.169 1.00 91.31 363 THR A C 1
ATOM 2432 O O . THR A 1 363 ? 21.817 -4.699 -42.815 1.00 91.31 363 THR A O 1
ATOM 2435 N N . ALA A 1 364 ? 23.915 -4.107 -42.256 1.00 92.50 364 ALA A N 1
ATOM 2436 C CA . ALA A 1 364 ? 24.039 -2.973 -43.164 1.00 92.50 364 ALA A CA 1
ATOM 2437 C C . ALA A 1 364 ? 25.229 -3.192 -44.103 1.00 92.50 364 ALA A C 1
ATOM 2439 O O . ALA A 1 364 ? 26.298 -3.618 -43.662 1.00 92.50 364 ALA A O 1
ATOM 2440 N N . ALA A 1 365 ? 25.048 -2.909 -45.391 1.00 92.12 365 ALA A N 1
ATOM 2441 C CA . ALA A 1 365 ? 26.104 -3.030 -46.392 1.00 92.12 365 ALA A CA 1
ATOM 2442 C C . ALA A 1 365 ? 26.528 -1.650 -46.907 1.00 92.12 365 ALA A C 1
ATOM 2444 O O . ALA A 1 365 ? 25.694 -0.857 -47.334 1.00 92.12 365 ALA A O 1
ATOM 2445 N N . PHE A 1 366 ? 27.826 -1.381 -46.904 1.00 91.12 366 PHE A N 1
ATOM 2446 C CA . PHE A 1 366 ? 28.414 -0.143 -47.405 1.00 91.12 366 PHE A CA 1
ATOM 2447 C C . PHE A 1 366 ? 29.224 -0.500 -48.640 1.00 91.12 366 PHE A C 1
ATOM 2449 O O . PHE A 1 366 ? 30.196 -1.246 -48.543 1.00 91.12 366 PHE A O 1
ATOM 2456 N N . ARG A 1 367 ? 28.744 -0.060 -49.797 1.00 86.75 367 ARG A N 1
ATOM 2457 C CA . ARG A 1 367 ? 29.295 -0.376 -51.110 1.00 86.75 367 ARG A CA 1
ATOM 2458 C C . ARG A 1 367 ? 30.184 0.764 -51.568 1.00 86.75 367 ARG A C 1
ATOM 2460 O O . ARG A 1 367 ? 29.823 1.924 -51.391 1.00 86.75 367 ARG A O 1
ATOM 2467 N N . GLU A 1 368 ? 31.307 0.412 -52.153 1.00 79.38 368 GLU A N 1
ATOM 2468 C CA . GLU A 1 368 ? 32.004 1.261 -53.105 1.00 79.38 368 GLU A CA 1
ATOM 2469 C C . GLU A 1 368 ? 31.103 1.406 -54.342 1.00 79.38 368 GLU A C 1
ATOM 2471 O O . GLU A 1 368 ? 30.641 0.403 -54.891 1.00 79.38 368 GLU A O 1
ATOM 2476 N N . ASP A 1 369 ? 30.729 2.637 -54.680 1.00 72.62 369 ASP A N 1
ATOM 2477 C CA . ASP A 1 369 ? 29.843 2.963 -55.814 1.00 72.62 369 ASP A CA 1
ATOM 2478 C C . ASP A 1 369 ? 30.427 4.134 -56.639 1.00 72.62 369 ASP A C 1
ATOM 2480 O O . ASP A 1 369 ? 29.798 4.633 -57.578 1.00 72.62 369 ASP A O 1
ATOM 2484 N N . ASP A 1 370 ? 31.640 4.590 -56.294 1.00 70.38 370 ASP A N 1
ATOM 2485 C CA . ASP A 1 370 ? 32.464 5.514 -57.066 1.00 70.38 370 ASP A CA 1
ATOM 2486 C C . ASP A 1 370 ? 33.646 4.768 -57.711 1.00 70.38 370 ASP A C 1
ATOM 2488 O O . ASP A 1 370 ? 34.229 3.842 -57.171 1.00 70.38 370 ASP A O 1
ATOM 2492 N N . SER A 1 371 ? 34.045 5.218 -58.897 1.00 69.75 371 SER A N 1
ATOM 2493 C CA . SER A 1 371 ? 35.208 4.708 -59.642 1.00 69.75 371 SER A CA 1
ATOM 2494 C C . SER A 1 371 ? 36.558 5.272 -59.156 1.00 69.75 371 SER A C 1
ATOM 2496 O O . SER A 1 371 ? 37.596 5.072 -59.801 1.00 69.75 371 SER A O 1
ATOM 2498 N N . GLY A 1 372 ? 36.536 6.065 -58.081 1.00 70.06 372 GLY A N 1
ATOM 2499 C CA . GLY A 1 372 ? 37.684 6.751 -57.492 1.00 70.06 372 GLY A CA 1
ATOM 2500 C C . GLY A 1 372 ? 38.306 5.989 -56.318 1.00 70.06 372 GLY A C 1
ATOM 2501 O O . GLY A 1 372 ? 37.706 5.095 -55.753 1.00 70.06 372 GLY A O 1
ATOM 2502 N N . CYS A 1 373 ? 39.514 6.378 -55.900 1.00 75.06 373 CYS A N 1
ATOM 2503 C CA . CYS A 1 373 ? 40.238 5.714 -54.803 1.00 75.06 373 CYS A CA 1
ATOM 2504 C C . CYS A 1 373 ? 39.826 6.225 -53.403 1.00 75.06 373 CYS A C 1
ATOM 2506 O O . CYS A 1 373 ? 40.692 6.600 -52.603 1.00 75.06 373 CYS A O 1
ATOM 2508 N N . ALA A 1 374 ? 38.527 6.348 -53.131 1.00 77.81 374 ALA A N 1
ATOM 2509 C CA . ALA A 1 374 ? 38.023 6.853 -51.854 1.00 77.81 374 ALA A CA 1
ATOM 2510 C C . ALA A 1 374 ? 37.767 5.696 -50.873 1.00 77.81 374 ALA A C 1
ATOM 2512 O O . ALA A 1 374 ? 37.210 4.683 -51.269 1.00 77.81 374 ALA A O 1
ATOM 2513 N N . PRO A 1 375 ? 38.142 5.823 -49.586 1.00 83.81 375 PRO A N 1
ATOM 2514 C CA . PRO A 1 375 ? 37.885 4.761 -48.625 1.00 83.81 375 PRO A CA 1
ATOM 2515 C C . PRO A 1 375 ? 36.387 4.618 -48.337 1.00 83.81 375 PRO A C 1
ATOM 2517 O O . PRO A 1 375 ? 35.679 5.615 -48.169 1.00 83.81 375 PRO A O 1
ATOM 2520 N N . VAL A 1 376 ? 35.934 3.377 -48.165 1.00 88.12 376 VAL A N 1
ATOM 2521 C CA . VAL A 1 376 ? 34.566 3.077 -47.728 1.00 88.12 376 VAL A CA 1
ATOM 2522 C C . VAL A 1 376 ? 34.401 3.438 -46.250 1.00 88.12 376 VAL A C 1
ATOM 2524 O O . VAL A 1 376 ? 35.019 2.837 -45.364 1.00 88.12 376 VAL A O 1
ATOM 2527 N N . ALA A 1 377 ? 33.536 4.410 -45.974 1.00 90.88 377 ALA A N 1
ATOM 2528 C CA . ALA A 1 377 ? 33.232 4.916 -44.645 1.00 90.88 377 ALA A CA 1
ATOM 2529 C C . ALA A 1 377 ? 31.731 4.855 -44.329 1.00 90.88 377 ALA A C 1
ATOM 2531 O O . ALA A 1 377 ? 30.861 4.964 -45.197 1.00 90.88 377 ALA A O 1
ATOM 2532 N N . GLY A 1 378 ? 31.425 4.707 -43.042 1.00 93.88 378 GLY A N 1
ATOM 2533 C CA . GLY A 1 378 ? 30.050 4.682 -42.562 1.00 93.88 378 GLY A CA 1
ATOM 2534 C C . GLY A 1 378 ? 29.911 5.175 -41.131 1.00 93.88 378 GLY A C 1
ATOM 2535 O O . GLY A 1 378 ? 30.838 5.079 -40.327 1.00 93.88 378 GLY A O 1
ATOM 2536 N N . LEU A 1 379 ? 28.726 5.696 -40.819 1.00 95.75 379 LEU A N 1
ATOM 2537 C CA . LEU A 1 379 ? 28.294 6.124 -39.493 1.00 95.75 379 LEU A CA 1
ATOM 2538 C C . LEU A 1 379 ? 26.999 5.391 -39.137 1.00 95.75 379 LEU A C 1
ATOM 2540 O O . LEU A 1 379 ? 26.012 5.479 -39.867 1.00 95.75 379 LEU A O 1
ATOM 2544 N N . ILE A 1 380 ? 27.004 4.706 -37.997 1.00 96.69 380 ILE A N 1
ATOM 2545 C CA . ILE A 1 380 ? 25.807 4.162 -37.362 1.00 96.69 380 ILE A CA 1
ATOM 2546 C C . ILE A 1 380 ? 25.496 5.011 -36.132 1.00 96.69 380 ILE A C 1
ATOM 2548 O O . ILE A 1 380 ? 26.347 5.177 -35.256 1.00 96.69 380 ILE A O 1
ATOM 2552 N N . GLU A 1 381 ? 24.280 5.543 -36.076 1.00 96.25 381 GLU A N 1
ATOM 2553 C CA . GLU A 1 381 ? 23.762 6.346 -34.971 1.00 96.25 381 GLU A CA 1
ATOM 2554 C C . GLU A 1 381 ? 22.503 5.699 -34.394 1.00 96.25 381 GLU A C 1
ATOM 2556 O O . GLU A 1 381 ? 21.528 5.472 -35.106 1.00 96.25 381 GLU A O 1
ATOM 2561 N N . LEU A 1 382 ? 22.531 5.427 -33.092 1.00 97.12 382 LEU A N 1
ATOM 2562 C CA . LEU A 1 382 ? 21.415 4.947 -32.295 1.00 97.12 382 LEU A CA 1
ATOM 2563 C C . LEU A 1 382 ? 20.975 6.058 -31.337 1.00 97.12 382 LEU A C 1
ATOM 2565 O O . LEU A 1 382 ? 21.742 6.511 -30.486 1.00 97.12 382 LEU A O 1
ATOM 2569 N N . VAL A 1 383 ? 19.723 6.483 -31.466 1.00 96.12 383 VAL A N 1
ATOM 2570 C CA . VAL A 1 383 ? 19.084 7.444 -30.564 1.00 96.12 383 VAL A CA 1
ATOM 2571 C C . VAL A 1 383 ? 18.026 6.706 -29.757 1.00 96.12 383 VAL A C 1
ATOM 2573 O O . VAL A 1 383 ? 16.981 6.338 -30.290 1.00 96.12 383 VAL A O 1
ATOM 2576 N N . ALA A 1 384 ? 18.307 6.470 -28.478 1.00 94.81 384 ALA A N 1
ATOM 2577 C CA . ALA A 1 384 ? 17.357 5.892 -27.535 1.00 94.81 384 ALA A CA 1
ATOM 2578 C C . ALA A 1 384 ? 16.406 6.969 -26.965 1.00 94.81 384 ALA A C 1
ATOM 2580 O O . ALA A 1 384 ? 16.768 8.151 -26.929 1.00 94.81 384 ALA A O 1
ATOM 2581 N N . PRO A 1 385 ? 15.190 6.598 -26.522 1.00 91.81 385 PRO A N 1
ATOM 2582 C CA . PRO A 1 385 ? 14.300 7.517 -25.812 1.00 91.81 385 PRO A CA 1
ATOM 2583 C C . PRO A 1 385 ? 14.888 7.940 -24.456 1.00 91.81 385 PRO A C 1
ATOM 2585 O O . PRO A 1 385 ? 15.789 7.296 -23.928 1.00 91.81 385 PRO A O 1
ATOM 2588 N N . ALA A 1 386 ? 14.347 9.008 -23.865 1.00 89.00 386 ALA A N 1
ATOM 2589 C CA . ALA A 1 386 ? 14.910 9.621 -22.659 1.00 89.00 386 ALA A CA 1
ATOM 2590 C C . ALA A 1 386 ? 14.985 8.688 -21.436 1.00 89.00 386 ALA A C 1
ATOM 2592 O O . ALA A 1 386 ? 15.876 8.874 -20.620 1.00 89.00 386 ALA A O 1
ATOM 2593 N N . ASP A 1 387 ? 14.102 7.689 -21.337 1.00 88.88 387 ASP A N 1
ATOM 2594 C CA . ASP A 1 387 ? 13.958 6.826 -20.151 1.00 88.88 387 ASP A CA 1
ATOM 2595 C C . ASP A 1 387 ? 14.484 5.391 -20.365 1.00 88.88 387 ASP A C 1
ATOM 2597 O O . ASP A 1 387 ? 14.225 4.488 -19.560 1.00 88.88 387 ASP A O 1
ATOM 2601 N N . VAL A 1 388 ? 15.197 5.148 -21.473 1.00 91.25 388 VAL A N 1
ATOM 2602 C CA . VAL A 1 388 ? 15.830 3.854 -21.771 1.00 91.25 388 VAL A CA 1
ATOM 2603 C C . VAL A 1 388 ? 17.230 4.061 -22.321 1.00 91.25 388 VAL A C 1
ATOM 2605 O O . VAL A 1 388 ? 17.454 4.915 -23.173 1.00 91.25 388 VAL A O 1
ATOM 2608 N N . ASN A 1 389 ? 18.172 3.242 -21.865 1.00 92.44 389 ASN A N 1
ATOM 2609 C CA . ASN A 1 389 ? 19.514 3.192 -22.410 1.00 92.44 389 ASN A CA 1
ATOM 2610 C C . ASN A 1 389 ? 19.739 1.886 -23.182 1.00 92.44 389 ASN A C 1
ATOM 2612 O O . ASN A 1 389 ? 19.645 0.792 -22.612 1.00 92.44 389 ASN A O 1
ATOM 2616 N N . TYR A 1 390 ? 20.087 2.022 -24.459 1.00 93.38 390 TYR A N 1
ATOM 2617 C CA . TYR A 1 390 ? 20.519 0.928 -25.317 1.00 93.38 390 TYR A CA 1
ATOM 2618 C C . TYR A 1 390 ? 21.950 1.175 -25.777 1.00 93.38 390 TYR A C 1
ATOM 2620 O O . TYR A 1 390 ? 22.273 2.258 -26.241 1.00 93.38 390 TYR A O 1
ATOM 2628 N N . ASN A 1 391 ? 22.781 0.143 -25.719 1.00 93.81 391 ASN A N 1
ATOM 2629 C CA . ASN A 1 391 ? 24.153 0.176 -26.197 1.00 93.81 391 ASN A CA 1
ATOM 2630 C C . ASN A 1 391 ? 24.228 -0.305 -27.653 1.00 93.81 391 ASN A C 1
ATOM 2632 O O . ASN A 1 391 ? 23.527 -1.241 -28.049 1.00 93.81 391 ASN A O 1
ATOM 2636 N N . LEU A 1 392 ? 25.144 0.284 -28.420 1.00 95.44 392 LEU A N 1
ATOM 2637 C CA . LEU A 1 392 ? 25.387 -0.030 -29.825 1.00 95.44 392 LEU A CA 1
ATOM 2638 C C . LEU A 1 392 ? 26.684 -0.828 -29.984 1.00 95.44 392 LEU A C 1
ATOM 2640 O O . LEU A 1 392 ? 27.763 -0.349 -29.628 1.00 95.44 392 LEU A O 1
ATOM 2644 N N . TYR A 1 393 ? 26.602 -2.007 -30.593 1.00 94.12 393 TYR A N 1
ATOM 2645 C CA . TYR A 1 393 ? 27.757 -2.843 -30.917 1.00 94.12 393 TYR A CA 1
ATOM 2646 C C . TYR A 1 393 ? 27.807 -3.106 -32.418 1.00 94.12 393 TYR A C 1
ATOM 2648 O O . TYR A 1 393 ? 26.818 -3.533 -33.010 1.00 94.12 393 TYR A O 1
ATOM 2656 N N . LEU A 1 394 ? 28.963 -2.869 -33.042 1.00 94.50 394 LEU A N 1
ATOM 2657 C CA . LEU A 1 394 ? 29.198 -3.220 -34.438 1.00 94.50 394 LEU A CA 1
ATOM 2658 C C . LEU A 1 394 ? 30.177 -4.389 -34.538 1.00 94.50 394 LEU A C 1
ATOM 2660 O O . LEU A 1 394 ? 31.252 -4.366 -33.942 1.00 94.50 394 LEU A O 1
ATOM 2664 N N . THR A 1 395 ? 29.841 -5.377 -35.361 1.00 93.19 395 THR A N 1
ATOM 2665 C CA . THR A 1 395 ? 30.797 -6.377 -35.846 1.00 93.19 395 THR A CA 1
ATOM 2666 C C . THR A 1 395 ? 31.183 -6.016 -37.271 1.00 93.19 395 THR A C 1
ATOM 2668 O O . THR A 1 395 ? 30.331 -5.988 -38.164 1.00 93.19 395 THR A O 1
ATOM 2671 N N . VAL A 1 396 ? 32.469 -5.732 -37.470 1.00 92.56 396 VAL A N 1
ATOM 2672 C CA . VAL A 1 396 ? 33.045 -5.294 -38.747 1.00 92.56 396 VAL A CA 1
ATOM 2673 C C . VAL A 1 396 ? 34.074 -6.311 -39.266 1.00 92.56 396 VAL A C 1
ATOM 2675 O O . VAL A 1 396 ? 34.642 -7.061 -38.465 1.00 92.56 396 VAL A O 1
ATOM 2678 N N . PRO A 1 397 ? 34.341 -6.357 -40.585 1.00 91.06 397 PRO A N 1
ATOM 2679 C CA . PRO A 1 397 ? 35.396 -7.193 -41.157 1.00 91.06 397 PRO A CA 1
ATOM 2680 C C . PRO A 1 397 ? 36.798 -6.838 -40.640 1.00 91.06 397 PRO A C 1
ATOM 2682 O O . PRO A 1 397 ? 37.059 -5.725 -40.182 1.00 91.06 397 PRO A O 1
ATOM 2685 N N . ALA A 1 398 ? 37.733 -7.783 -40.758 1.00 88.38 398 ALA A N 1
ATOM 2686 C CA . ALA A 1 398 ? 39.133 -7.544 -40.419 1.00 88.38 398 ALA A CA 1
ATOM 2687 C C . ALA A 1 398 ? 39.737 -6.431 -41.299 1.00 88.38 398 ALA A C 1
ATOM 2689 O O . ALA A 1 398 ? 39.523 -6.418 -42.507 1.00 88.38 398 ALA A O 1
ATOM 2690 N N . GLY A 1 399 ? 40.512 -5.525 -40.695 1.00 86.00 399 GLY A N 1
ATOM 2691 C CA . GLY A 1 399 ? 41.128 -4.379 -41.383 1.00 86.00 399 GLY A CA 1
ATOM 2692 C C . GLY A 1 399 ? 40.334 -3.073 -41.276 1.00 86.00 399 GLY A C 1
ATOM 2693 O O . GLY A 1 399 ? 40.911 -2.002 -41.450 1.00 86.00 399 GLY A O 1
ATOM 2694 N N . VAL A 1 400 ? 39.056 -3.141 -40.891 1.00 91.00 400 VAL A N 1
ATOM 2695 C CA . VAL A 1 400 ? 38.232 -1.958 -40.617 1.00 91.00 400 VAL A CA 1
ATOM 2696 C C . VAL A 1 400 ? 38.633 -1.329 -39.285 1.00 91.00 400 VAL A C 1
ATOM 2698 O O . VAL A 1 400 ? 38.807 -2.016 -38.277 1.00 91.00 400 VAL A O 1
ATOM 2701 N N . THR A 1 401 ? 38.757 -0.001 -39.267 1.00 94.25 401 THR A N 1
ATOM 2702 C CA . THR A 1 401 ? 39.023 0.764 -38.041 1.00 94.25 401 THR A CA 1
ATOM 2703 C C . THR A 1 401 ? 37.783 1.532 -37.610 1.00 94.25 401 THR A C 1
ATOM 2705 O O . THR A 1 401 ? 37.068 2.080 -38.446 1.00 94.25 401 THR A O 1
ATOM 2708 N N . CYS A 1 402 ? 37.522 1.576 -36.302 1.00 96.62 402 CYS A N 1
ATOM 2709 C CA . CYS A 1 402 ? 36.332 2.208 -35.739 1.00 96.62 402 CYS A CA 1
ATOM 2710 C C . CYS A 1 402 ? 36.681 3.344 -34.779 1.00 96.62 402 CYS A C 1
ATOM 2712 O O . CYS A 1 402 ? 37.677 3.309 -34.048 1.00 96.62 402 CYS A O 1
ATOM 2714 N N . GLN A 1 403 ? 35.787 4.324 -34.711 1.00 96.94 403 GLN A N 1
ATOM 2715 C CA . GLN A 1 403 ? 35.762 5.353 -33.685 1.00 96.94 403 GLN A CA 1
ATOM 2716 C C . GLN A 1 403 ? 34.364 5.440 -33.080 1.00 96.94 403 GLN A C 1
ATOM 2718 O O . GLN A 1 403 ? 33.363 5.286 -33.775 1.00 96.94 403 GLN A O 1
ATOM 2723 N N . ARG A 1 404 ? 34.291 5.712 -31.779 1.00 96.50 404 ARG A N 1
ATOM 2724 C CA . ARG A 1 404 ? 33.035 5.929 -31.054 1.00 96.50 404 ARG A CA 1
ATOM 2725 C C . ARG A 1 404 ? 32.902 7.381 -30.620 1.00 96.50 404 ARG A C 1
ATOM 2727 O O . ARG A 1 404 ? 33.910 8.038 -30.345 1.00 96.50 404 ARG A O 1
ATOM 2734 N N . TRP A 1 405 ? 31.669 7.855 -30.534 1.00 96.38 405 TRP A N 1
ATOM 2735 C CA . TRP A 1 405 ? 31.339 9.168 -29.993 1.00 96.38 405 TRP A CA 1
ATOM 2736 C C . TRP A 1 405 ? 31.206 9.109 -28.471 1.00 96.38 405 TRP A C 1
ATOM 2738 O O . TRP A 1 405 ? 30.515 8.241 -27.950 1.00 96.38 405 TRP A O 1
ATOM 2748 N N . THR A 1 406 ? 31.837 10.038 -27.751 1.00 92.56 406 THR A N 1
ATOM 2749 C CA . THR A 1 406 ? 31.797 10.108 -26.273 1.00 92.56 406 THR A CA 1
ATOM 2750 C C . THR A 1 406 ? 30.742 11.075 -25.725 1.00 92.56 406 THR A C 1
ATOM 2752 O O . THR A 1 406 ? 30.729 11.358 -24.531 1.00 92.56 406 THR A O 1
ATOM 2755 N N . GLY A 1 407 ? 29.909 11.658 -26.592 1.00 90.69 407 GLY A N 1
ATOM 2756 C CA . GLY A 1 407 ? 29.044 12.795 -26.259 1.00 90.69 407 GLY A CA 1
ATOM 2757 C C . GLY A 1 407 ? 29.649 14.150 -26.642 1.00 90.69 407 GLY A C 1
ATOM 2758 O O . GLY A 1 407 ? 28.915 15.120 -26.812 1.00 90.69 407 GLY A O 1
ATOM 2759 N N . SER A 1 408 ? 30.972 14.232 -26.824 1.00 93.12 408 SER A N 1
ATOM 2760 C CA . SER A 1 408 ? 31.652 15.500 -27.149 1.00 93.12 408 SER A CA 1
ATOM 2761 C C . SER A 1 408 ? 32.774 15.385 -28.179 1.00 93.12 408 SER A C 1
ATOM 2763 O O . SER A 1 408 ? 33.112 16.381 -28.816 1.00 93.12 408 SER A O 1
ATOM 2765 N N . PHE A 1 409 ? 33.370 14.205 -28.350 1.00 93.62 409 PHE A N 1
ATOM 2766 C CA . PHE A 1 409 ? 34.442 13.987 -29.318 1.00 93.62 409 PHE A CA 1
ATOM 2767 C C . PHE A 1 409 ? 34.492 12.526 -29.781 1.00 93.62 409 PHE A C 1
ATOM 2769 O O . PHE A 1 409 ? 33.916 11.629 -29.164 1.00 93.62 409 PHE A O 1
ATOM 2776 N N . TRP A 1 410 ? 35.202 12.287 -30.883 1.00 95.81 410 TRP A N 1
ATOM 2777 C CA . TRP A 1 410 ? 35.451 10.951 -31.418 1.00 95.81 410 TRP A CA 1
ATOM 2778 C C . TRP A 1 410 ? 36.708 10.341 -30.804 1.00 95.81 410 TRP A C 1
ATOM 2780 O O . TRP A 1 410 ? 37.708 11.024 -30.595 1.00 95.81 410 TRP A O 1
ATOM 2790 N N . THR A 1 411 ? 36.672 9.047 -30.497 1.00 96.06 411 THR A N 1
ATOM 2791 C CA . THR A 1 411 ? 37.818 8.303 -29.950 1.00 96.06 411 THR A CA 1
ATOM 2792 C C . THR A 1 411 ? 37.929 6.944 -30.623 1.00 96.06 411 THR A C 1
ATOM 2794 O O . THR A 1 411 ? 36.910 6.310 -30.889 1.00 96.06 411 THR A O 1
ATOM 2797 N N . ALA A 1 412 ? 39.154 6.477 -30.877 1.00 95.88 412 ALA A N 1
ATOM 2798 C CA . ALA A 1 412 ? 39.399 5.138 -31.411 1.00 95.88 412 ALA A CA 1
ATOM 2799 C C . ALA A 1 412 ? 38.718 4.058 -30.550 1.00 95.88 412 ALA A C 1
ATOM 2801 O O . ALA A 1 412 ? 38.789 4.094 -29.320 1.00 95.88 412 ALA A O 1
ATOM 2802 N N . SER A 1 413 ? 38.051 3.104 -31.199 1.00 94.69 413 SER A N 1
ATOM 2803 C CA . SER A 1 413 ? 37.290 2.038 -30.545 1.00 94.69 413 SER A CA 1
ATOM 2804 C C . SER A 1 413 ? 37.702 0.687 -31.114 1.00 94.69 413 SER A C 1
ATOM 2806 O O . SER A 1 413 ? 37.311 0.329 -32.219 1.00 94.69 413 SER A O 1
ATOM 2808 N N . ALA A 1 414 ? 38.494 -0.077 -30.359 1.00 90.31 414 ALA A N 1
ATOM 2809 C CA . ALA A 1 414 ? 38.931 -1.412 -30.776 1.00 90.31 414 ALA A CA 1
ATOM 2810 C C . ALA A 1 414 ? 37.781 -2.435 -30.804 1.00 90.31 414 ALA A C 1
ATOM 2812 O O . ALA A 1 414 ? 37.858 -3.429 -31.515 1.00 90.31 414 ALA A O 1
ATOM 2813 N N . SER A 1 415 ? 36.720 -2.193 -30.030 1.00 89.69 415 SER A N 1
ATOM 2814 C CA . SER A 1 415 ? 35.539 -3.055 -29.941 1.00 89.69 415 SER A CA 1
ATOM 2815 C C . SER A 1 415 ? 34.390 -2.615 -30.849 1.00 89.69 415 SER A C 1
ATOM 2817 O O . SER A 1 415 ? 33.332 -3.232 -30.795 1.00 89.69 415 SER A O 1
ATOM 2819 N N . CYS A 1 416 ? 34.561 -1.532 -31.622 1.00 95.19 416 CYS A N 1
ATOM 2820 C CA . CYS A 1 416 ? 33.519 -0.943 -32.471 1.00 95.19 416 CYS A CA 1
ATOM 2821 C C . CYS A 1 416 ? 32.162 -0.786 -31.754 1.00 95.19 416 CYS A C 1
ATOM 2823 O O . CYS A 1 416 ? 31.105 -1.014 -32.336 1.00 95.19 416 CYS A O 1
ATOM 2825 N N . ALA A 1 417 ? 32.198 -0.396 -30.477 1.00 95.56 417 ALA A N 1
ATOM 2826 C CA . ALA A 1 417 ? 31.011 -0.239 -29.644 1.00 95.56 417 ALA A CA 1
ATOM 2827 C C . ALA A 1 417 ? 30.897 1.174 -29.060 1.00 95.56 417 ALA A C 1
ATOM 2829 O O . ALA A 1 417 ? 31.909 1.843 -28.808 1.00 95.56 417 ALA A O 1
ATOM 2830 N N . SER A 1 418 ? 29.659 1.588 -28.808 1.00 96.38 418 SER A N 1
ATOM 2831 C CA . SER A 1 418 ? 29.281 2.772 -28.045 1.00 96.38 418 SER A CA 1
ATOM 2832 C C . SER A 1 418 ? 28.325 2.347 -26.927 1.00 96.38 418 SER A C 1
ATOM 2834 O O . SER A 1 418 ? 27.418 1.548 -27.147 1.00 96.38 418 SER A O 1
ATOM 2836 N N . THR A 1 419 ? 28.592 2.827 -25.714 1.00 95.44 419 THR A N 1
ATOM 2837 C CA . THR A 1 419 ? 27.844 2.487 -24.491 1.00 95.44 419 THR A CA 1
ATOM 2838 C C . THR A 1 419 ? 27.587 3.756 -23.684 1.00 95.44 419 THR A C 1
ATOM 2840 O O . THR A 1 419 ? 27.972 3.862 -22.513 1.00 95.44 419 THR A O 1
ATOM 2843 N N . ASN A 1 420 ? 27.110 4.794 -24.363 1.00 94.50 420 ASN A N 1
ATOM 2844 C CA . ASN A 1 420 ? 26.896 6.088 -23.749 1.00 94.50 420 ASN A CA 1
ATOM 2845 C C . ASN A 1 420 ? 25.780 6.005 -22.696 1.00 94.50 420 ASN A C 1
ATOM 2847 O O . ASN A 1 420 ? 25.022 5.041 -22.589 1.00 94.50 420 ASN A O 1
ATOM 2851 N N . GLY A 1 421 ? 25.760 6.998 -21.810 1.00 91.38 421 GLY A N 1
ATOM 2852 C CA . GLY A 1 421 ? 24.697 7.109 -20.820 1.00 91.38 421 GLY A CA 1
ATOM 2853 C C . GLY A 1 421 ? 23.366 7.473 -21.475 1.00 91.38 421 GLY A C 1
ATOM 2854 O O . GLY A 1 421 ? 23.325 8.021 -22.574 1.00 91.38 421 GLY A O 1
ATOM 2855 N N . MET A 1 422 ? 22.284 7.227 -20.741 1.00 90.88 422 MET A N 1
ATOM 2856 C CA . MET A 1 422 ? 20.928 7.628 -21.109 1.00 90.88 422 MET A CA 1
ATOM 2857 C C . MET A 1 422 ? 20.871 9.100 -21.563 1.00 90.88 422 MET A C 1
ATOM 2859 O O . MET A 1 422 ? 21.500 9.971 -20.957 1.00 90.88 422 MET A O 1
ATOM 2863 N N . GLY A 1 423 ? 20.132 9.372 -22.642 1.00 87.25 423 GLY A N 1
ATOM 2864 C CA . GLY A 1 423 ? 19.996 10.712 -23.227 1.00 87.25 423 GLY A CA 1
ATOM 2865 C C . GLY A 1 423 ? 21.156 11.162 -24.128 1.00 87.25 423 GLY A C 1
ATOM 2866 O O . GLY A 1 423 ? 21.080 12.241 -24.716 1.00 87.25 423 GLY A O 1
ATOM 2867 N N . ILE A 1 424 ? 22.209 10.355 -24.282 1.00 92.38 424 ILE A N 1
ATOM 2868 C CA . ILE A 1 424 ? 23.300 10.602 -25.231 1.00 92.38 424 ILE A CA 1
ATOM 2869 C C . ILE A 1 424 ? 23.224 9.548 -26.332 1.00 92.38 424 ILE A C 1
ATOM 2871 O O . ILE A 1 424 ? 23.245 8.359 -26.051 1.00 92.38 424 ILE A O 1
ATOM 2875 N N . ALA A 1 425 ? 23.177 9.985 -27.591 1.00 94.31 425 ALA A N 1
ATOM 2876 C CA . ALA A 1 425 ? 23.159 9.068 -28.725 1.00 94.31 425 ALA A CA 1
ATOM 2877 C C . ALA A 1 425 ? 24.430 8.204 -28.783 1.00 94.31 425 ALA A C 1
ATOM 2879 O O . ALA A 1 425 ? 25.557 8.687 -28.595 1.00 94.31 425 ALA A O 1
ATOM 2880 N N . ASP A 1 426 ? 24.244 6.939 -29.128 1.00 97.44 426 ASP A N 1
ATOM 2881 C CA . ASP A 1 426 ? 25.314 5.987 -29.357 1.00 97.44 426 ASP A CA 1
ATOM 2882 C C . ASP A 1 426 ? 25.723 6.026 -30.820 1.00 97.44 426 ASP A C 1
ATOM 2884 O O . ASP A 1 426 ? 24.941 5.704 -31.712 1.00 97.44 426 ASP A O 1
ATOM 2888 N N . LYS A 1 427 ? 26.959 6.458 -31.085 1.00 96.94 427 LYS A N 1
ATOM 2889 C CA . LYS A 1 427 ? 27.458 6.609 -32.454 1.00 96.94 427 LYS A CA 1
ATOM 2890 C C . LYS A 1 427 ? 28.775 5.886 -32.633 1.00 96.94 427 LYS A C 1
ATOM 2892 O O . LYS A 1 427 ? 29.721 6.101 -31.868 1.00 96.94 427 LYS A O 1
ATOM 2897 N N . VAL A 1 428 ? 28.853 5.082 -33.685 1.00 97.62 428 VAL A N 1
ATOM 2898 C CA . VAL A 1 428 ? 30.085 4.432 -34.125 1.00 97.62 428 VAL A CA 1
ATOM 2899 C C . VAL A 1 428 ? 30.269 4.723 -35.605 1.00 97.62 428 VAL A C 1
ATOM 2901 O O . VAL A 1 428 ? 29.383 4.464 -36.416 1.00 97.62 428 VAL A O 1
ATOM 2904 N N . ARG A 1 429 ? 31.435 5.262 -35.949 1.00 96.00 429 ARG A N 1
ATOM 2905 C CA . ARG A 1 429 ? 31.872 5.432 -37.333 1.00 96.00 429 ARG A CA 1
ATOM 2906 C C . ARG A 1 429 ? 33.036 4.511 -37.627 1.00 96.00 429 ARG A C 1
ATOM 2908 O O . ARG A 1 429 ? 33.821 4.202 -36.728 1.00 96.00 429 ARG A O 1
ATOM 2915 N N . PHE A 1 430 ? 33.161 4.091 -38.871 1.00 95.00 430 PHE A N 1
ATOM 2916 C CA . PHE A 1 430 ? 34.234 3.213 -39.303 1.00 95.00 430 PHE A CA 1
ATOM 2917 C C . PHE A 1 430 ? 34.756 3.618 -40.676 1.00 95.00 430 PHE A C 1
ATOM 2919 O O . PHE A 1 430 ? 34.062 4.284 -41.444 1.00 95.00 430 PHE A O 1
ATOM 2926 N N . VAL A 1 431 ? 35.979 3.189 -40.967 1.00 92.06 431 VAL A N 1
ATOM 2927 C CA . VAL A 1 431 ? 36.581 3.293 -42.293 1.00 92.06 431 VAL A CA 1
ATOM 2928 C C . VAL A 1 431 ? 37.301 1.998 -42.629 1.00 92.06 431 VAL A C 1
ATOM 2930 O O . VAL A 1 431 ? 38.029 1.440 -41.796 1.00 92.06 431 VAL A O 1
ATOM 2933 N N . ASN A 1 432 ? 37.088 1.525 -43.850 1.00 89.12 432 ASN A N 1
ATOM 2934 C CA . ASN A 1 432 ? 37.927 0.524 -44.480 1.00 89.12 432 ASN A CA 1
ATOM 2935 C C . ASN A 1 432 ? 38.945 1.249 -45.360 1.00 89.12 432 ASN A C 1
ATOM 2937 O O . ASN A 1 432 ? 38.570 2.070 -46.195 1.00 89.12 432 ASN A O 1
ATOM 2941 N N . ALA A 1 433 ? 40.231 1.000 -45.124 1.00 80.94 433 ALA A N 1
ATOM 2942 C CA . ALA A 1 433 ? 41.271 1.608 -45.938 1.00 80.94 433 ALA A CA 1
ATOM 2943 C C . ALA A 1 433 ? 41.233 1.014 -47.347 1.00 80.94 433 ALA A C 1
ATOM 2945 O O . ALA A 1 433 ? 41.136 -0.202 -47.505 1.00 80.94 433 ALA A O 1
ATOM 2946 N N . GLU A 1 434 ? 41.344 1.886 -48.340 1.00 71.62 434 GLU A N 1
ATOM 2947 C CA . GLU A 1 434 ? 41.268 1.487 -49.736 1.00 71.62 434 GLU A CA 1
ATOM 2948 C C . GLU A 1 434 ? 42.541 0.752 -50.194 1.00 71.62 434 GLU A C 1
ATOM 2950 O O . GLU A 1 434 ? 43.650 1.053 -49.734 1.00 71.62 434 GLU A O 1
ATOM 2955 N N . SER A 1 435 ? 42.393 -0.201 -51.117 1.00 61.81 435 SER A N 1
ATOM 2956 C CA . SER A 1 435 ? 43.465 -1.053 -51.643 1.00 61.81 435 SER A CA 1
ATOM 2957 C C . SER A 1 435 ? 43.947 -0.650 -53.043 1.00 61.81 435 SER A C 1
ATOM 2959 O O . SER A 1 435 ? 44.557 -1.446 -53.752 1.00 61.81 435 SER A O 1
ATOM 2961 N N . CYS A 1 436 ? 43.771 0.610 -53.447 1.00 63.28 436 CYS A N 1
ATOM 2962 C CA . CYS A 1 436 ? 44.251 1.097 -54.741 1.00 63.28 436 CYS A CA 1
ATOM 2963 C C . CYS A 1 436 ? 45.789 1.210 -54.796 1.00 63.28 436 CYS A C 1
ATOM 2965 O O . CYS A 1 436 ? 46.381 2.277 -54.608 1.00 63.28 436 CYS A O 1
ATOM 2967 N N . THR A 1 437 ? 46.462 0.102 -55.105 1.00 59.06 437 THR A N 1
ATOM 2968 C CA . THR A 1 437 ? 47.857 0.100 -55.561 1.00 59.06 437 THR A CA 1
ATOM 2969 C C . THR A 1 437 ? 47.978 -0.690 -56.868 1.00 59.06 437 THR A C 1
ATOM 2971 O O . THR A 1 437 ? 47.746 -1.898 -56.855 1.00 59.06 437 THR A O 1
ATOM 2974 N N . PRO A 1 438 ? 48.381 -0.063 -57.998 1.00 55.72 438 PRO A N 1
ATOM 2975 C CA . PRO A 1 438 ? 48.805 1.332 -58.186 1.00 55.72 438 PRO A CA 1
ATOM 2976 C C . PRO A 1 438 ? 47.638 2.305 -58.495 1.00 55.72 438 PRO A C 1
ATOM 2978 O O . PRO A 1 438 ? 46.594 1.872 -58.972 1.00 55.72 438 PRO A O 1
ATOM 2981 N N . PRO A 1 439 ? 47.817 3.625 -58.281 1.00 53.00 439 PRO A N 1
ATOM 2982 C CA . PRO A 1 439 ? 46.792 4.643 -58.534 1.00 53.00 439 PRO A CA 1
ATOM 2983 C C . PRO A 1 439 ? 46.540 4.812 -60.043 1.00 53.00 439 PRO A C 1
ATOM 2985 O O . PRO A 1 439 ? 47.334 5.432 -60.753 1.00 53.00 439 PRO A O 1
ATOM 2988 N N . GLY A 1 440 ? 45.444 4.241 -60.538 1.00 55.16 440 GLY A N 1
ATOM 2989 C CA . GLY A 1 440 ? 44.933 4.396 -61.903 1.00 55.16 440 GLY A CA 1
ATOM 2990 C C . GLY A 1 440 ? 43.420 4.658 -61.891 1.00 55.16 440 GLY A C 1
ATOM 2991 O O . GLY A 1 440 ? 42.803 4.533 -60.837 1.00 55.16 440 GLY A O 1
ATOM 2992 N N . PRO A 1 441 ? 42.808 5.066 -63.019 1.00 51.12 441 PRO A N 1
ATOM 2993 C CA . PRO A 1 441 ? 41.370 5.305 -63.077 1.00 51.12 441 PRO A CA 1
ATOM 2994 C C . PRO A 1 441 ? 40.621 3.964 -63.042 1.00 51.12 441 PRO A C 1
ATOM 2996 O O . PRO A 1 441 ? 40.619 3.241 -64.039 1.00 51.12 441 PRO A O 1
ATOM 2999 N N . GLY A 1 442 ? 40.004 3.663 -61.900 1.00 53.47 442 GLY A N 1
ATOM 3000 C CA . GLY A 1 442 ? 39.174 2.484 -61.667 1.00 53.47 442 GLY A CA 1
ATOM 3001 C C . GLY A 1 442 ? 39.899 1.358 -60.932 1.00 53.47 442 GLY A C 1
ATOM 3002 O O . GLY A 1 442 ? 40.748 0.670 -61.503 1.00 53.47 442 GLY A O 1
ATOM 3003 N N . ASP A 1 443 ? 39.510 1.151 -59.678 1.00 56.31 443 ASP A N 1
ATOM 3004 C CA . ASP A 1 443 ? 39.486 -0.179 -59.074 1.00 56.31 443 ASP A CA 1
ATOM 3005 C C . ASP A 1 443 ? 38.391 -1.008 -59.798 1.00 56.31 443 ASP A C 1
ATOM 3007 O O . ASP A 1 443 ? 37.380 -0.460 -60.233 1.00 56.31 443 ASP A O 1
ATOM 3011 N N . LEU A 1 444 ? 38.619 -2.303 -60.041 1.00 52.78 444 LEU A N 1
ATOM 3012 C CA . LEU A 1 444 ? 37.630 -3.227 -60.634 1.00 52.78 444 LEU A CA 1
ATOM 3013 C C . LEU A 1 444 ? 36.965 -4.123 -59.572 1.00 52.78 444 LEU A C 1
ATOM 3015 O O . LEU A 1 444 ? 36.329 -5.124 -59.915 1.00 52.78 444 LEU A O 1
ATOM 3019 N N . VAL A 1 445 ? 37.169 -3.826 -58.293 1.00 58.00 445 VAL A N 1
ATOM 3020 C CA . VAL A 1 445 ? 36.714 -4.603 -57.150 1.00 58.00 445 VAL A CA 1
ATOM 3021 C C . VAL A 1 445 ? 35.834 -3.709 -56.292 1.00 58.00 445 VAL A C 1
ATOM 3023 O O . VAL A 1 445 ? 36.318 -3.142 -55.329 1.00 58.00 445 VAL A O 1
ATOM 3026 N N . ASP A 1 446 ? 34.534 -3.650 -56.596 1.00 64.31 446 ASP A N 1
ATOM 3027 C CA . ASP A 1 446 ? 33.557 -2.994 -55.719 1.00 64.31 446 ASP A CA 1
ATOM 3028 C C . ASP A 1 446 ? 33.633 -3.617 -54.313 1.00 64.31 446 ASP A C 1
ATOM 3030 O O . ASP A 1 446 ? 33.164 -4.744 -54.071 1.00 64.31 446 ASP A O 1
ATOM 3034 N N . GLN A 1 447 ? 34.235 -2.911 -53.359 1.00 73.75 447 GLN A N 1
ATOM 3035 C CA . GLN A 1 447 ? 34.320 -3.389 -51.991 1.00 73.75 447 GLN A CA 1
ATOM 3036 C C . GLN A 1 447 ? 32.980 -3.182 -51.298 1.00 73.75 447 GLN A C 1
ATOM 3038 O O . GLN A 1 447 ? 32.416 -2.092 -51.239 1.00 73.75 447 GLN A O 1
ATOM 3043 N N . THR A 1 448 ? 32.436 -4.260 -50.737 1.00 85.94 448 THR A N 1
ATOM 3044 C CA . THR A 1 448 ? 31.251 -4.181 -49.882 1.00 85.94 448 THR A CA 1
ATOM 3045 C C . THR A 1 448 ? 31.646 -4.491 -48.448 1.00 85.94 448 THR A C 1
ATOM 3047 O O . THR A 1 448 ? 31.905 -5.642 -48.091 1.00 85.94 448 THR A O 1
ATOM 3050 N N . VAL A 1 449 ? 31.637 -3.470 -47.596 1.00 89.56 449 VAL A N 1
ATOM 3051 C CA . VAL A 1 449 ? 31.814 -3.631 -46.154 1.00 89.56 449 VAL A CA 1
ATOM 3052 C C . VAL A 1 449 ? 30.464 -4.000 -45.547 1.00 89.56 449 VAL A C 1
ATOM 3054 O O . VAL A 1 449 ? 29.537 -3.194 -45.502 1.00 89.56 449 VAL A O 1
ATOM 3057 N N . SER A 1 450 ? 30.341 -5.245 -45.089 1.00 91.69 450 SER A N 1
ATOM 3058 C CA . SER A 1 450 ? 29.147 -5.724 -44.386 1.00 91.69 450 SER A CA 1
ATOM 3059 C C . SER A 1 450 ? 29.330 -5.569 -42.882 1.00 91.69 450 SER A C 1
ATOM 3061 O O . SER A 1 450 ? 30.248 -6.152 -42.307 1.00 91.69 450 SER A O 1
ATOM 3063 N N . VAL A 1 451 ? 28.451 -4.800 -42.246 1.00 92.88 451 VAL A N 1
ATOM 3064 C CA . VAL A 1 451 ? 28.474 -4.517 -40.808 1.00 92.88 451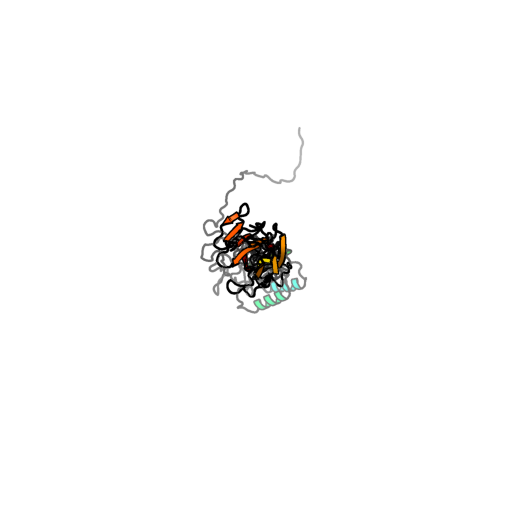 VAL A CA 1
ATOM 3065 C C . VAL A 1 451 ? 27.266 -5.168 -40.153 1.00 92.88 451 VAL A C 1
ATOM 3067 O O . VAL A 1 451 ? 26.131 -4.956 -40.583 1.00 92.88 451 VAL A O 1
ATOM 3070 N N . SER A 1 452 ? 27.501 -5.946 -39.097 1.00 92.75 452 SER A N 1
ATOM 3071 C CA . SER A 1 452 ? 26.413 -6.398 -38.222 1.00 92.75 452 SER A CA 1
ATOM 3072 C C . SER A 1 452 ? 26.254 -5.405 -37.081 1.00 92.75 452 SER A C 1
ATOM 3074 O O . SER A 1 452 ? 27.226 -5.092 -36.399 1.00 92.75 452 SER A O 1
ATOM 3076 N N . VAL A 1 453 ? 25.041 -4.900 -36.904 1.00 92.94 453 VAL A N 1
ATOM 3077 C CA . VAL A 1 453 ? 24.661 -3.935 -35.876 1.00 92.94 453 VAL A CA 1
ATOM 3078 C C . VAL A 1 453 ? 23.853 -4.673 -34.824 1.00 92.94 453 VAL A C 1
ATOM 3080 O O . VAL A 1 453 ? 22.860 -5.306 -35.161 1.00 92.94 453 VAL A O 1
ATOM 3083 N N . GLU A 1 454 ? 24.252 -4.576 -33.566 1.00 91.94 454 GLU A N 1
ATOM 3084 C CA . GLU A 1 454 ? 23.551 -5.175 -32.437 1.00 91.94 454 GLU A CA 1
ATOM 3085 C C . GLU A 1 454 ? 23.195 -4.085 -31.423 1.00 91.94 454 GLU A C 1
ATOM 3087 O O . GLU A 1 454 ? 24.055 -3.317 -30.979 1.00 91.94 454 GLU A O 1
ATOM 3092 N N . ILE A 1 455 ? 21.910 -4.019 -31.078 1.00 92.12 455 ILE A N 1
ATOM 3093 C CA . ILE A 1 455 ? 21.346 -3.099 -30.091 1.00 92.12 455 ILE A CA 1
ATOM 3094 C C . ILE A 1 455 ? 21.058 -3.908 -28.830 1.00 92.12 455 ILE A C 1
ATOM 3096 O O . ILE A 1 455 ? 20.261 -4.845 -28.867 1.00 92.12 455 ILE A O 1
ATOM 3100 N N . ARG A 1 456 ? 21.704 -3.549 -27.716 1.00 90.75 456 ARG A N 1
ATOM 3101 C CA . ARG A 1 456 ? 21.557 -4.249 -26.429 1.00 90.75 456 ARG A CA 1
ATOM 3102 C C . ARG A 1 456 ? 20.955 -3.350 -25.373 1.00 90.75 456 ARG A C 1
ATOM 3104 O O . ARG A 1 456 ? 21.369 -2.202 -25.234 1.00 90.75 456 ARG A O 1
ATOM 3111 N N . PHE A 1 457 ? 20.027 -3.877 -24.593 1.00 91.81 457 PHE A N 1
ATOM 3112 C CA . PHE A 1 457 ? 19.435 -3.166 -23.477 1.00 91.81 457 PHE A CA 1
ATOM 3113 C C . PHE A 1 457 ? 20.456 -3.062 -22.347 1.00 91.81 457 PHE A C 1
ATOM 3115 O O . PHE A 1 457 ? 21.110 -4.039 -21.984 1.00 91.81 457 PHE A O 1
ATOM 3122 N N . ASN A 1 458 ? 20.598 -1.863 -21.790 1.00 91.75 458 ASN A N 1
ATOM 3123 C CA . ASN A 1 458 ? 21.463 -1.625 -20.643 1.00 91.75 458 ASN A CA 1
ATOM 3124 C C . ASN A 1 458 ? 20.632 -1.443 -19.369 1.00 91.75 458 ASN A C 1
ATOM 3126 O O . ASN A 1 458 ? 20.787 -2.190 -18.406 1.00 91.75 458 ASN A O 1
ATOM 3130 N N . ASN A 1 459 ? 19.748 -0.444 -19.360 1.00 91.31 459 ASN A N 1
ATOM 3131 C CA . ASN A 1 459 ? 18.828 -0.167 -18.260 1.00 91.31 459 ASN A CA 1
ATOM 3132 C C . ASN A 1 459 ? 17.709 0.789 -18.701 1.00 91.31 459 ASN A C 1
ATOM 3134 O O . ASN A 1 459 ? 17.763 1.378 -19.780 1.00 91.31 459 ASN A O 1
ATOM 3138 N N . GLY A 1 460 ? 16.702 0.949 -17.844 1.00 89.19 460 GLY A N 1
ATOM 3139 C CA . GLY A 1 460 ? 15.560 1.832 -18.065 1.00 89.19 460 GLY A CA 1
ATOM 3140 C C . GLY A 1 460 ? 14.227 1.094 -18.008 1.00 89.19 460 GLY A C 1
ATOM 3141 O O . GLY A 1 460 ? 14.184 -0.120 -17.811 1.00 89.19 460 GLY A O 1
ATOM 3142 N N . TYR A 1 461 ? 13.155 1.862 -18.145 1.00 88.19 461 TYR A N 1
ATOM 3143 C CA . TYR A 1 461 ? 11.762 1.410 -18.001 1.00 88.19 461 TYR A CA 1
ATOM 3144 C C . TYR A 1 461 ? 10.809 2.160 -18.946 1.00 88.19 461 TYR A C 1
ATOM 3146 O O . TYR A 1 461 ? 9.593 2.024 -18.853 1.00 88.19 461 TYR A O 1
ATOM 3154 N N . GLY A 1 462 ? 11.351 2.976 -19.853 1.00 86.44 462 GLY A N 1
ATOM 3155 C CA . GLY A 1 462 ? 10.568 3.717 -20.831 1.00 86.44 462 GLY A CA 1
ATOM 3156 C C . GLY A 1 462 ? 10.031 2.868 -21.983 1.00 86.44 462 GLY A C 1
ATOM 3157 O O . GLY A 1 462 ? 10.580 1.835 -22.359 1.00 86.44 462 GLY A O 1
ATOM 3158 N N . CYS A 1 463 ? 8.983 3.394 -22.607 1.00 87.38 463 CYS A N 1
ATOM 3159 C CA . CYS A 1 463 ? 8.284 2.781 -23.737 1.00 87.38 463 CYS A CA 1
ATOM 3160 C C . CYS A 1 463 ? 8.549 3.457 -25.081 1.00 87.38 463 CYS A C 1
ATOM 3162 O O . CYS A 1 463 ? 7.916 3.132 -26.084 1.00 87.38 463 CYS A O 1
ATOM 3164 N N . GLY A 1 464 ? 9.464 4.420 -25.135 1.00 89.38 464 GLY A N 1
ATOM 3165 C CA . GLY A 1 464 ? 9.832 5.028 -26.406 1.00 89.38 464 GLY A CA 1
ATOM 3166 C C . GLY A 1 464 ? 10.503 4.016 -27.338 1.00 89.38 464 GLY A C 1
ATOM 3167 O O . GLY A 1 464 ? 11.148 3.065 -26.892 1.00 89.38 464 GLY A O 1
ATOM 3168 N N . ASN A 1 465 ? 10.363 4.236 -28.639 1.00 92.06 465 ASN A N 1
ATOM 3169 C CA . ASN A 1 465 ? 11.154 3.508 -29.619 1.00 92.06 465 ASN A CA 1
ATOM 3170 C C . ASN A 1 465 ? 12.518 4.180 -29.739 1.00 92.06 465 ASN A C 1
ATOM 3172 O O . ASN A 1 465 ? 12.618 5.411 -29.697 1.00 92.06 465 ASN A O 1
ATOM 3176 N N . TRP A 1 466 ? 13.567 3.387 -29.915 1.00 93.81 466 TRP A N 1
ATOM 3177 C CA . TRP A 1 466 ? 14.834 3.933 -30.378 1.00 93.81 466 TRP A CA 1
ATOM 3178 C C . TRP A 1 466 ? 14.759 4.170 -31.892 1.00 93.81 466 TRP A C 1
ATOM 3180 O O . TRP A 1 466 ? 13.879 3.659 -32.588 1.00 93.81 466 TRP A O 1
ATOM 3190 N N . THR A 1 467 ? 15.670 4.984 -32.415 1.00 95.62 467 THR A N 1
ATOM 3191 C CA . THR A 1 467 ? 15.859 5.185 -33.855 1.00 95.62 467 THR A CA 1
ATOM 3192 C C . THR A 1 467 ? 17.299 4.858 -34.213 1.00 95.62 467 THR A C 1
ATOM 3194 O O . THR A 1 467 ? 18.226 5.463 -33.678 1.00 95.62 467 THR A O 1
ATOM 3197 N N . LEU A 1 468 ? 17.484 3.903 -35.118 1.00 96.00 468 LEU A N 1
ATOM 3198 C CA . LEU A 1 468 ? 18.770 3.549 -35.700 1.00 96.00 468 LEU A CA 1
ATOM 3199 C C . LEU A 1 468 ? 18.871 4.204 -37.074 1.00 96.00 468 LEU A C 1
ATOM 3201 O O . LEU A 1 468 ? 17.962 4.071 -37.891 1.00 96.00 468 LEU A O 1
ATOM 3205 N N . THR A 1 469 ? 19.974 4.888 -37.343 1.00 95.56 469 THR A N 1
ATOM 3206 C CA . THR A 1 469 ? 20.270 5.488 -38.644 1.00 95.56 469 THR A CA 1
ATOM 3207 C C . THR A 1 469 ? 21.632 5.019 -39.116 1.00 95.56 469 THR A C 1
ATOM 3209 O O . THR A 1 469 ? 22.612 5.092 -38.375 1.00 95.56 469 THR A O 1
ATOM 3212 N N . ALA A 1 470 ? 21.693 4.556 -40.359 1.00 95.06 470 ALA A N 1
ATOM 3213 C CA . ALA A 1 470 ? 22.939 4.288 -41.047 1.00 95.06 470 ALA A CA 1
ATOM 3214 C C . ALA A 1 470 ? 23.152 5.340 -42.140 1.00 95.06 470 ALA A C 1
ATOM 3216 O O . ALA A 1 470 ? 22.232 5.674 -42.895 1.00 95.06 470 ALA A O 1
ATOM 3217 N N . SER A 1 471 ? 24.378 5.849 -42.211 1.00 94.56 471 SER A N 1
ATOM 3218 C CA . SER A 1 471 ? 24.814 6.868 -43.165 1.00 94.56 471 SER A CA 1
ATOM 3219 C C . SER A 1 471 ? 26.123 6.436 -43.807 1.00 94.56 471 SER A C 1
ATOM 3221 O O . SER A 1 471 ? 27.011 5.941 -43.111 1.00 94.56 471 SER A O 1
ATOM 3223 N N . GLY A 1 472 ? 26.238 6.620 -45.119 1.00 91.00 472 GLY A N 1
ATOM 3224 C CA . GLY A 1 472 ? 27.431 6.280 -45.894 1.00 91.00 472 GLY A CA 1
ATOM 3225 C C . GLY A 1 472 ? 28.049 7.506 -46.559 1.00 91.00 472 GLY A C 1
ATOM 3226 O O . GLY A 1 472 ? 27.369 8.521 -46.764 1.00 91.00 472 GLY A O 1
ATOM 3227 N N . GLY A 1 473 ? 29.341 7.399 -46.858 1.00 86.94 473 GLY A N 1
ATOM 3228 C CA . GLY A 1 473 ? 30.108 8.397 -47.591 1.00 86.94 473 GLY A CA 1
ATOM 3229 C C . GLY A 1 473 ? 31.374 8.836 -46.859 1.00 86.94 473 GLY A C 1
ATOM 3230 O O . GLY A 1 473 ? 31.509 8.718 -45.637 1.00 86.94 473 GLY A O 1
ATOM 3231 N N . SER A 1 474 ? 32.296 9.410 -47.624 1.00 80.19 474 SER A N 1
ATOM 3232 C CA . SER A 1 474 ? 33.617 9.866 -47.167 1.00 80.19 474 SER A CA 1
ATOM 3233 C C . SER A 1 474 ? 33.575 10.909 -46.040 1.00 80.19 474 SER A C 1
ATOM 3235 O O . SER A 1 474 ? 34.537 11.046 -45.289 1.00 80.19 474 SER A O 1
ATOM 3237 N N . GLY A 1 475 ? 32.465 11.636 -45.879 1.00 82.75 475 GLY A N 1
ATOM 3238 C CA . GLY A 1 475 ? 32.264 12.606 -44.799 1.00 82.75 475 GLY A CA 1
ATOM 3239 C C . GLY A 1 475 ? 31.793 11.999 -43.473 1.00 82.75 475 GLY A C 1
ATOM 3240 O O . GLY A 1 475 ? 31.606 12.744 -42.511 1.00 82.75 475 GLY A O 1
ATOM 3241 N N . CYS A 1 476 ? 31.545 10.686 -43.411 1.00 83.44 476 CYS A N 1
ATOM 3242 C CA . CYS A 1 476 ? 31.099 10.006 -42.192 1.00 83.44 476 CYS A CA 1
ATOM 3243 C C . CYS A 1 476 ? 32.245 9.618 -41.238 1.00 83.44 476 CYS A C 1
ATOM 3245 O O . CYS A 1 476 ? 31.960 9.251 -40.094 1.00 83.44 476 CYS A O 1
ATOM 3247 N N . TYR A 1 477 ? 33.512 9.706 -41.668 1.00 77.56 477 TYR A N 1
ATOM 3248 C CA . TYR A 1 477 ? 34.697 9.309 -40.892 1.00 77.56 477 TYR A CA 1
ATOM 3249 C C . TYR A 1 477 ? 35.597 10.474 -40.463 1.00 77.56 477 TYR A C 1
ATOM 3251 O O . TYR A 1 477 ? 35.571 11.548 -41.095 1.00 77.56 477 TYR A O 1
#